Protein AF-A0A397HHG4-F1 (afdb_monomer)

Sequence (485 aa):
MEAVSSHPGSTAASYTVSCASDHEESTFLKRNYHLRWAQLALSVVCFGSALAIIGCEAVPFQHYRSTSGYEEAGLALWPLNFDLRPTIAILSSGCVIAVLNLIYIVAVLVPSPRSHIRRLNILASGTAVAGLIAAAAGVGFAIYLPQSTYPSGFSHNETLHSWTCKWKAMRNVTSSENASLHAPTHFERDCRETQAGFVLLALLIGLEVVGGAVGVFGVWLERSVSRQRSYGVQVEKWKRTTSYSMGKKIECYLDCVSPYSFYAFTYLQQNADALASLGVEIEYEPPLSRKKKHNLTWPRYIPVFLGGINVGSGNKPPWTLPAKAAYSTYDGKRAQKYFGHDFEVPAFFPILSLLPQRALTYIKRQHAHKLIPAFRACFETMWNGQLDISKPENLAKALGRIFSDAEVGEILAAATSPEIKKELTATTARVVNELGAFGCPWFWVTNGEGKSEPFFGSDRFHFMWDFLELPHEDLRLRVEGKAKL

Solvent-accessible surface area (backbone atoms only — not comparable to full-atom values): 26844 Å² total; per-residue (Å²): 134,84,87,85,88,83,82,86,84,81,86,83,76,81,77,73,81,53,55,63,60,51,51,54,48,53,52,50,53,55,52,50,51,53,52,51,52,53,48,50,53,49,33,52,52,50,24,54,51,18,53,49,26,33,53,24,37,49,53,45,51,49,52,48,67,73,47,59,66,39,39,83,78,72,51,66,85,68,66,87,40,59,44,59,65,32,58,53,34,41,33,51,24,17,52,51,34,26,52,40,27,45,54,49,51,51,64,70,67,55,86,67,99,61,95,49,66,68,60,52,25,52,48,44,26,51,37,17,51,52,33,31,52,34,32,51,49,15,51,46,41,55,73,64,51,81,81,74,92,54,69,96,88,68,93,68,78,37,32,71,46,57,48,28,40,48,44,59,61,49,60,78,54,78,52,100,53,101,56,82,61,71,59,64,89,62,29,65,55,36,21,53,29,34,50,48,22,54,53,49,43,58,51,44,39,58,54,24,52,53,40,26,52,53,16,49,50,48,47,48,52,50,52,51,52,51,48,50,47,49,50,49,49,48,50,48,47,42,52,55,58,43,69,75,63,39,59,23,35,44,37,38,37,33,27,78,76,29,70,46,20,48,44,37,50,50,52,52,61,76,39,43,68,61,37,44,75,70,48,29,48,49,62,50,81,77,75,97,82,66,99,64,96,75,81,84,48,67,64,30,70,37,54,30,48,54,72,57,20,19,62,72,53,72,44,74,70,61,65,82,40,67,71,50,37,62,49,45,62,59,51,49,55,50,51,27,61,74,64,74,48,86,65,66,86,48,90,69,64,82,63,70,49,63,51,49,38,16,27,48,43,47,31,49,73,78,38,43,93,52,32,64,62,45,52,51,30,47,32,45,34,34,48,67,60,62,35,66,39,58,39,69,70,46,36,43,61,27,42,49,78,80,35,54,72,67,54,37,52,50,39,58,55,46,26,69,33,71,67,37,48,49,50,38,50,52,50,27,51,44,41,27,77,76,63,65,34,56,58,54,21,30,35,48,36,28,15,62,85,62,53,71,55,74,50,68,52,62,86,42,61,61,62,53,32,58,66,49,71,49,95,76,83,76,88,78,80,84,73,90,80,78,75,90,125

Organism: NCBI:txid1245748

Nearest PDB structures (foldseek):
  1r4w-assembly2_D  TM=9.055E-01  e=3.152E-09  Rattus norvegicus
  3rpp-assembly1_A  TM=8.646E-01  e=3.016E-09  Homo sapiens
  3rpp-assembly2_B  TM=8.613E-01  e=1.420E-08  Homo sapiens
  7rro-assembly1_F3  TM=1.626E-01  e=3.139E+00  Bos taurus
  7rro-assembly1_F2  TM=1.606E-01  e=4.675E+00  Bos taurus

Structure (mmCIF, N/CA/C/O backbone):
data_AF-A0A397HHG4-F1
#
_entry.id   AF-A0A397HHG4-F1
#
loop_
_atom_site.group_PDB
_atom_site.id
_atom_site.type_symbol
_atom_site.label_atom_id
_atom_site.label_alt_id
_atom_site.label_comp_id
_atom_site.label_asym_id
_atom_site.label_entity_id
_atom_site.label_seq_id
_atom_site.pdbx_PDB_ins_code
_atom_site.Cartn_x
_atom_site.Cartn_y
_atom_site.Cartn_z
_atom_site.occupancy
_atom_site.B_iso_or_equiv
_atom_site.auth_seq_id
_atom_site.auth_comp_id
_atom_site.auth_asym_id
_atom_site.auth_atom_id
_atom_site.pdbx_PDB_model_num
ATOM 1 N N . MET A 1 1 ? -63.688 -18.273 -12.652 1.00 35.38 1 MET A N 1
ATOM 2 C CA . MET A 1 1 ? -62.804 -19.418 -12.378 1.00 35.38 1 MET A CA 1
ATOM 3 C C . MET A 1 1 ? -61.425 -19.050 -12.881 1.00 35.38 1 MET A C 1
ATOM 5 O O . MET A 1 1 ? -61.284 -18.798 -14.064 1.00 35.38 1 MET A O 1
ATOM 9 N N . GLU A 1 2 ? -60.526 -18.907 -11.910 1.00 31.80 2 GLU A N 1
ATOM 10 C CA . GLU A 1 2 ? -59.057 -18.945 -11.943 1.00 31.80 2 GLU A CA 1
ATOM 11 C C . GLU A 1 2 ? -58.245 -18.056 -12.905 1.00 31.80 2 GLU A C 1
ATOM 13 O O . GLU A 1 2 ? -58.370 -18.062 -14.124 1.00 31.80 2 GLU A O 1
ATOM 18 N N . ALA A 1 3 ? -57.373 -17.289 -12.247 1.00 31.34 3 ALA A N 1
ATOM 19 C CA . ALA A 1 3 ? -56.325 -16.417 -12.748 1.00 31.34 3 ALA A CA 1
ATOM 20 C C . ALA A 1 3 ? -55.133 -17.195 -13.325 1.00 31.34 3 ALA A C 1
ATOM 22 O O . ALA A 1 3 ? -54.910 -18.320 -12.905 1.00 31.34 3 ALA A O 1
ATOM 23 N N . VAL A 1 4 ? -54.304 -16.536 -14.146 1.00 31.48 4 VAL A N 1
ATOM 24 C CA . VAL A 1 4 ? -52.851 -16.366 -13.913 1.00 31.48 4 VAL A CA 1
ATOM 25 C C . VAL A 1 4 ? -52.351 -15.184 -14.757 1.00 31.48 4 VAL A C 1
ATOM 27 O O . VAL A 1 4 ? -52.667 -15.050 -15.937 1.00 31.48 4 VAL A O 1
ATOM 30 N N . SER A 1 5 ? -51.580 -14.314 -14.107 1.00 31.56 5 SER A N 1
ATOM 31 C CA . SER A 1 5 ? -50.849 -13.176 -14.656 1.00 31.56 5 SER A CA 1
ATOM 32 C C . SER A 1 5 ? -49.460 -13.585 -15.166 1.00 31.56 5 SER A C 1
ATOM 34 O O . SER A 1 5 ? -48.830 -14.487 -14.620 1.00 31.56 5 SER A O 1
ATOM 36 N N . SER A 1 6 ? -48.920 -12.853 -16.144 1.00 30.34 6 SER A N 1
ATOM 37 C CA . SER A 1 6 ? -47.470 -12.795 -16.371 1.00 30.34 6 SER A CA 1
ATOM 38 C C . SER A 1 6 ? -47.057 -11.424 -16.915 1.00 30.34 6 SER A C 1
ATOM 40 O O . SER A 1 6 ? -47.397 -11.056 -18.039 1.00 30.34 6 SER A O 1
ATOM 42 N N . HIS A 1 7 ? -46.334 -10.670 -16.084 1.00 34.12 7 HIS A N 1
ATOM 43 C CA . HIS A 1 7 ? -45.635 -9.430 -16.428 1.00 34.12 7 HIS A CA 1
ATOM 44 C C . HIS A 1 7 ? -44.389 -9.681 -17.303 1.00 34.12 7 HIS A C 1
ATOM 46 O O . HIS A 1 7 ? -43.805 -10.765 -17.234 1.00 34.12 7 HIS A O 1
ATOM 52 N N . PRO A 1 8 ? -43.918 -8.667 -18.058 1.00 40.28 8 PRO A N 1
ATOM 53 C CA . PRO A 1 8 ? -42.650 -8.711 -18.775 1.00 40.28 8 PRO A CA 1
ATOM 54 C C . PRO A 1 8 ? -41.486 -8.372 -17.829 1.00 40.28 8 PRO A C 1
ATOM 56 O O . PRO A 1 8 ? -41.425 -7.287 -17.249 1.00 40.28 8 PRO A O 1
ATOM 59 N N . GLY A 1 9 ? -40.548 -9.305 -17.667 1.00 29.30 9 GLY A N 1
ATOM 60 C CA . GLY A 1 9 ? -39.313 -9.098 -16.913 1.00 29.30 9 GLY A CA 1
ATOM 61 C C . GLY A 1 9 ? -38.290 -8.305 -17.725 1.00 29.30 9 GLY A C 1
ATOM 62 O O . GLY A 1 9 ? -37.694 -8.825 -18.663 1.00 29.30 9 GLY A O 1
ATOM 63 N N . SER A 1 10 ? -38.078 -7.049 -17.336 1.00 32.12 10 SER A N 1
ATOM 64 C CA . SER A 1 10 ? -36.950 -6.217 -17.753 1.00 32.12 10 SER A CA 1
ATOM 65 C C . SER A 1 10 ? -35.658 -6.727 -17.104 1.00 32.12 10 SER A C 1
ATOM 67 O O . SER A 1 10 ? -35.463 -6.599 -15.896 1.00 32.12 10 SER A O 1
ATOM 69 N N . THR A 1 11 ? -34.758 -7.308 -17.897 1.00 37.28 11 THR A N 1
ATOM 70 C CA . THR A 1 11 ? -33.365 -7.564 -17.507 1.00 37.28 11 THR A CA 1
ATOM 71 C C . THR A 1 11 ? -32.550 -6.277 -17.635 1.00 37.28 11 THR A C 1
ATOM 73 O O . THR A 1 11 ? -31.910 -6.026 -18.653 1.00 37.28 11 THR A O 1
ATOM 76 N N . ALA A 1 12 ? -32.549 -5.461 -16.584 1.00 34.97 12 ALA A N 1
ATOM 77 C CA . ALA A 1 12 ? -31.579 -4.386 -16.390 1.00 34.97 12 ALA A CA 1
ATOM 78 C C . ALA A 1 12 ? -30.492 -4.856 -15.409 1.00 34.97 12 ALA A C 1
ATOM 80 O O . ALA A 1 12 ? -30.418 -4.405 -14.269 1.00 34.97 12 ALA A O 1
ATOM 81 N N . ALA A 1 13 ? -29.670 -5.815 -15.839 1.00 37.59 13 ALA A N 1
ATOM 82 C CA . ALA A 1 13 ? -28.522 -6.287 -15.073 1.00 37.59 13 ALA A CA 1
ATOM 83 C C . ALA A 1 13 ? -27.247 -5.544 -15.511 1.00 37.59 13 ALA A C 1
ATOM 85 O O . ALA A 1 13 ? -26.776 -5.712 -16.628 1.00 37.59 13 ALA A O 1
ATOM 86 N N . SER A 1 14 ? -26.700 -4.748 -14.587 1.00 39.34 14 SER A N 1
ATOM 87 C CA . SER A 1 14 ? -25.279 -4.392 -14.438 1.00 39.34 14 SER A CA 1
ATOM 88 C C . SER A 1 14 ? -24.502 -3.955 -15.696 1.00 39.34 14 SER A C 1
ATOM 90 O O . SER A 1 14 ? -23.690 -4.698 -16.241 1.00 39.34 14 SER A O 1
ATOM 92 N N . TYR A 1 15 ? -24.657 -2.689 -16.087 1.00 37.78 15 TYR A N 1
ATOM 93 C CA . TYR A 1 15 ? -23.801 -2.032 -17.092 1.00 37.78 15 TYR A CA 1
ATOM 94 C C . TYR A 1 15 ? -22.640 -1.236 -16.469 1.00 37.78 15 TYR A C 1
ATOM 96 O O . TYR A 1 15 ? -21.828 -0.656 -17.181 1.00 37.78 15 TYR A O 1
ATOM 104 N N . THR A 1 16 ? -22.543 -1.164 -15.139 1.00 42.59 16 THR A N 1
ATOM 105 C CA . THR A 1 16 ? -21.636 -0.222 -14.458 1.00 42.59 16 THR A CA 1
ATOM 106 C C . THR A 1 16 ? -20.271 -0.809 -14.093 1.00 42.59 16 THR A C 1
ATOM 108 O O . THR A 1 16 ? -19.345 -0.043 -13.841 1.00 42.59 16 THR A O 1
ATOM 111 N N . VAL A 1 17 ? -20.096 -2.137 -14.122 1.00 44.62 17 VAL A N 1
ATOM 112 C CA . VAL A 1 17 ? -18.824 -2.792 -13.739 1.00 44.62 17 VAL A CA 1
ATOM 113 C C . VAL A 1 17 ? -17.831 -2.941 -14.913 1.00 44.62 17 VAL A C 1
ATOM 115 O O . VAL A 1 17 ? -16.648 -3.147 -14.668 1.00 44.62 17 VAL A O 1
ATOM 118 N N . SER A 1 18 ? -18.243 -2.742 -16.175 1.00 52.09 18 SER A N 1
ATOM 119 C CA . SER A 1 18 ? -17.344 -2.834 -17.355 1.00 52.09 18 SER A CA 1
ATOM 120 C C . SER A 1 18 ? -16.732 -1.491 -17.782 1.00 52.09 18 SER A C 1
ATOM 122 O O . SER A 1 18 ? -15.603 -1.429 -18.262 1.00 52.09 18 SER A O 1
ATOM 124 N N . CYS A 1 19 ? -17.435 -0.377 -17.559 1.00 44.62 19 CYS A N 1
ATOM 125 C CA . CYS A 1 19 ? -17.054 0.912 -18.146 1.00 44.62 19 CYS A CA 1
ATOM 126 C C . CYS A 1 19 ? -15.694 1.447 -17.664 1.00 44.62 19 CYS A C 1
ATOM 128 O O . CYS A 1 19 ? -15.003 2.121 -18.426 1.00 44.62 19 CYS A O 1
ATOM 130 N N . ALA A 1 20 ? -15.290 1.150 -16.423 1.00 46.19 20 ALA A N 1
ATOM 131 C CA . ALA A 1 20 ? -14.007 1.602 -15.879 1.00 46.19 20 ALA A CA 1
ATOM 132 C C . ALA A 1 20 ? -12.813 0.832 -16.474 1.00 46.19 20 ALA A C 1
ATOM 134 O O . ALA A 1 20 ? -11.831 1.458 -16.873 1.00 46.19 20 ALA A O 1
ATOM 135 N N . SER A 1 21 ? -12.912 -0.499 -16.620 1.00 61.47 21 SER A N 1
ATOM 136 C CA . SER A 1 21 ? -11.869 -1.298 -17.283 1.00 61.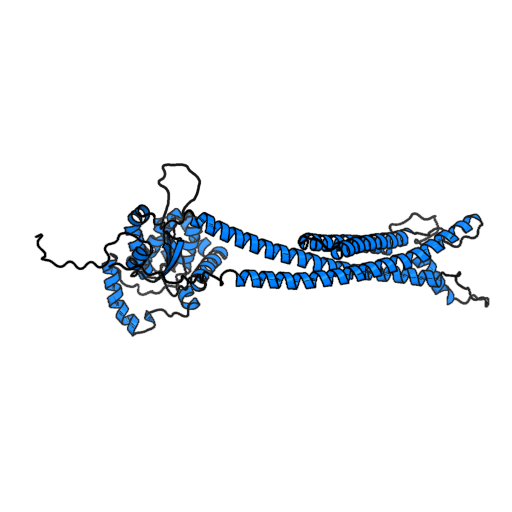47 21 SER A CA 1
ATOM 137 C C . SER A 1 21 ? -11.786 -1.000 -18.778 1.00 61.47 21 SER A C 1
ATOM 139 O O . SER A 1 21 ? -10.688 -0.916 -19.326 1.00 61.47 21 SER A O 1
ATOM 141 N N . ASP A 1 22 ? -12.929 -0.760 -19.426 1.00 62.56 22 ASP A N 1
ATOM 142 C CA . ASP A 1 22 ? -12.988 -0.427 -20.852 1.00 62.56 22 ASP A CA 1
ATOM 143 C C . ASP A 1 22 ? -12.407 0.970 -21.130 1.00 62.56 22 ASP A C 1
ATOM 145 O O . ASP A 1 22 ? -11.724 1.192 -22.136 1.00 62.56 22 ASP A O 1
ATOM 149 N N . HIS A 1 23 ? -12.606 1.921 -20.210 1.00 71.12 23 HIS A N 1
ATOM 150 C CA . HIS A 1 23 ? -12.015 3.254 -20.306 1.00 71.12 23 HIS A CA 1
ATOM 151 C C . HIS A 1 23 ? -10.484 3.222 -20.163 1.00 71.12 23 HIS A C 1
ATOM 153 O O . HIS A 1 23 ? -9.772 3.826 -20.977 1.00 71.12 23 HIS A O 1
ATOM 159 N N . GLU A 1 24 ? -9.961 2.480 -19.186 1.00 68.12 24 GLU A N 1
ATOM 160 C CA . GLU A 1 24 ? -8.517 2.296 -18.999 1.00 68.12 24 GLU A CA 1
ATOM 161 C C . GLU A 1 24 ? -7.874 1.555 -20.185 1.00 68.12 24 GLU A C 1
ATOM 163 O O . GLU A 1 24 ? -6.812 1.959 -20.674 1.00 68.12 24 GLU A O 1
ATOM 168 N N . GLU A 1 25 ? -8.548 0.534 -20.722 1.00 73.06 25 GLU A N 1
ATOM 169 C CA . GLU A 1 25 ? -8.090 -0.222 -21.890 1.00 73.06 25 GLU A CA 1
ATOM 170 C C . GLU A 1 25 ? -8.087 0.632 -23.167 1.00 73.06 25 GLU A C 1
ATOM 172 O O . GLU A 1 25 ? -7.099 0.647 -23.908 1.00 73.06 25 GLU A O 1
ATOM 177 N N . SER A 1 26 ? -9.131 1.434 -23.393 1.00 79.94 26 SER A N 1
ATOM 178 C CA . SER A 1 26 ? -9.183 2.356 -24.536 1.00 79.94 26 SER A CA 1
ATOM 179 C C . SER A 1 26 ? -8.076 3.419 -24.480 1.00 79.94 26 SER A C 1
ATOM 181 O O . SER A 1 26 ? -7.470 3.759 -25.501 1.00 79.94 26 SER A O 1
ATOM 183 N N . THR A 1 27 ? -7.750 3.905 -23.280 1.00 82.44 27 THR A N 1
ATOM 184 C CA . THR A 1 27 ? -6.672 4.875 -23.055 1.00 82.44 27 THR A CA 1
ATOM 185 C C . THR A 1 27 ? -5.304 4.247 -23.316 1.00 82.44 27 THR A C 1
ATOM 187 O O . THR A 1 27 ? -4.447 4.865 -23.955 1.00 82.44 27 THR A O 1
ATOM 190 N N . PHE A 1 28 ? -5.099 2.999 -22.888 1.00 82.69 28 PHE A N 1
ATOM 191 C CA . PHE A 1 28 ? -3.889 2.236 -23.190 1.00 82.69 28 PHE A CA 1
ATOM 192 C C . PHE A 1 28 ? -3.699 2.036 -24.700 1.00 82.69 28 PHE A C 1
ATOM 194 O O . PHE A 1 28 ? -2.612 2.300 -25.217 1.00 82.69 28 PHE A O 1
ATOM 201 N N . LEU A 1 29 ? -4.749 1.640 -25.426 1.00 83.12 29 LEU A N 1
ATOM 202 C CA . LEU A 1 29 ? -4.678 1.418 -26.873 1.00 83.12 29 LEU A CA 1
ATOM 203 C C . LEU A 1 29 ? -4.342 2.703 -27.641 1.00 83.12 29 LEU A C 1
ATOM 205 O O . LEU A 1 29 ? -3.484 2.671 -28.525 1.00 83.12 29 LEU A O 1
ATOM 209 N N . LYS A 1 30 ? -4.936 3.843 -27.261 1.00 85.69 30 LYS A N 1
ATOM 210 C CA . LYS A 1 30 ? -4.602 5.158 -27.839 1.00 85.69 30 LYS A CA 1
ATOM 211 C C . LYS A 1 30 ? -3.140 5.533 -27.592 1.00 85.69 30 LYS A C 1
ATOM 213 O O . LYS A 1 30 ? -2.432 5.918 -28.519 1.00 85.69 30 LYS A O 1
ATOM 218 N N . ARG A 1 31 ? -2.649 5.374 -26.360 1.00 86.06 31 ARG A N 1
ATOM 219 C CA . ARG A 1 31 ? -1.245 5.669 -26.017 1.00 86.06 31 ARG A CA 1
ATOM 220 C C . ARG A 1 31 ? -0.277 4.767 -26.781 1.00 86.06 31 ARG A C 1
ATOM 222 O O . ARG A 1 31 ? 0.708 5.252 -27.329 1.00 86.06 31 ARG A O 1
ATOM 229 N N . ASN A 1 32 ? -0.577 3.474 -26.870 1.00 85.69 32 ASN A N 1
ATOM 230 C CA . ASN A 1 32 ? 0.253 2.519 -27.595 1.00 85.69 32 ASN A CA 1
ATOM 231 C C . ASN A 1 32 ? 0.244 2.762 -29.114 1.00 85.69 32 ASN A C 1
ATOM 233 O O . ASN A 1 32 ? 1.263 2.567 -29.772 1.00 85.69 32 ASN A O 1
ATOM 237 N N . TYR A 1 33 ? -0.876 3.230 -29.669 1.00 87.94 33 TYR A N 1
ATOM 238 C CA . TYR A 1 33 ? -0.949 3.666 -31.062 1.00 87.94 33 TYR A CA 1
ATOM 239 C C . TYR A 1 33 ? 0.052 4.794 -31.350 1.00 87.94 33 TYR A C 1
ATOM 241 O O . TYR A 1 33 ? 0.844 4.680 -32.284 1.00 87.94 33 TYR A O 1
ATOM 249 N N . HIS A 1 34 ? 0.090 5.836 -30.514 1.00 89.19 34 HIS A N 1
ATOM 250 C CA . HIS A 1 34 ? 1.050 6.934 -30.675 1.00 89.19 34 HIS A CA 1
ATOM 251 C C . HIS A 1 34 ? 2.505 6.483 -30.501 1.00 89.19 34 HIS A C 1
ATOM 253 O O . HIS A 1 34 ? 3.357 6.873 -31.296 1.00 89.19 34 HIS A O 1
ATOM 259 N N . LEU A 1 35 ? 2.789 5.622 -29.517 1.00 89.19 35 LEU A N 1
ATOM 260 C CA . LEU A 1 35 ? 4.136 5.078 -29.305 1.00 89.19 35 LEU A CA 1
ATOM 261 C C . LEU A 1 35 ? 4.625 4.267 -30.508 1.00 89.19 35 LEU A C 1
ATOM 263 O O . LEU A 1 35 ? 5.774 4.407 -30.915 1.00 89.19 35 LEU A O 1
ATOM 267 N N . ARG A 1 36 ? 3.745 3.471 -31.125 1.00 89.31 36 ARG A N 1
ATOM 268 C CA . ARG A 1 36 ? 4.073 2.708 -32.335 1.00 89.31 36 ARG A CA 1
ATOM 269 C C . ARG A 1 36 ? 4.432 3.623 -33.505 1.00 89.31 36 ARG A C 1
ATOM 271 O O . ARG A 1 36 ? 5.410 3.355 -34.195 1.00 89.31 36 ARG A O 1
ATOM 278 N N . TRP A 1 37 ? 3.663 4.687 -33.729 1.00 91.12 37 TRP A N 1
ATOM 279 C CA . TRP A 1 37 ? 3.957 5.649 -34.795 1.00 91.12 37 TRP A CA 1
ATOM 280 C C . TRP A 1 37 ? 5.243 6.430 -34.540 1.00 91.12 37 TRP A C 1
ATOM 282 O O . TRP A 1 37 ? 6.024 6.618 -35.468 1.00 91.12 37 TRP A O 1
ATOM 292 N N . ALA A 1 38 ? 5.497 6.823 -33.290 1.00 92.44 38 ALA A N 1
ATOM 293 C CA . ALA A 1 38 ? 6.745 7.474 -32.908 1.00 92.44 38 ALA A CA 1
ATOM 294 C C . ALA A 1 38 ? 7.957 6.562 -33.161 1.00 92.44 38 ALA A C 1
ATOM 296 O O . ALA A 1 38 ? 8.934 6.991 -33.769 1.00 92.44 38 ALA A O 1
ATOM 297 N N . GLN A 1 39 ? 7.868 5.289 -32.765 1.00 91.56 39 GLN A N 1
ATOM 298 C CA . GLN A 1 39 ? 8.943 4.320 -32.974 1.00 91.56 39 GLN A CA 1
ATOM 299 C C . GLN A 1 39 ? 9.160 4.009 -34.460 1.00 91.56 39 GLN A C 1
ATOM 301 O O . GLN A 1 39 ? 10.299 3.922 -34.906 1.00 91.56 39 GLN A O 1
ATOM 306 N N . LEU A 1 40 ? 8.084 3.879 -35.243 1.00 93.94 40 LEU A N 1
ATOM 307 C CA . LEU A 1 40 ? 8.179 3.680 -36.689 1.00 93.94 40 LEU A CA 1
ATOM 308 C C . LEU A 1 40 ? 8.869 4.867 -37.369 1.00 93.94 40 LEU A C 1
ATOM 310 O O . LEU A 1 40 ? 9.779 4.660 -38.167 1.00 93.94 40 LEU A O 1
ATOM 314 N N . ALA A 1 41 ? 8.461 6.095 -37.040 1.00 95.31 41 ALA A N 1
ATOM 315 C CA . ALA A 1 41 ? 9.071 7.301 -37.590 1.00 95.31 41 ALA A CA 1
ATOM 316 C C . ALA A 1 41 ? 10.569 7.358 -37.264 1.00 95.31 41 ALA A C 1
ATOM 318 O O . ALA A 1 41 ? 11.388 7.597 -38.148 1.00 95.31 41 ALA A O 1
ATOM 319 N N . LEU A 1 42 ? 10.929 7.062 -36.014 1.00 94.81 42 LEU A N 1
ATOM 320 C CA . LEU A 1 42 ? 12.318 7.033 -35.585 1.00 94.81 42 LEU A CA 1
ATOM 321 C C . LEU A 1 42 ? 13.133 5.961 -36.319 1.00 94.81 42 LEU A C 1
ATOM 323 O O . LEU A 1 42 ? 14.213 6.262 -36.812 1.00 94.81 42 LEU A O 1
ATOM 327 N N . SER A 1 43 ? 12.607 4.743 -36.467 1.00 95.00 43 SER A N 1
ATOM 328 C CA . SER A 1 43 ? 13.300 3.677 -37.198 1.00 95.00 43 SER A CA 1
ATOM 329 C C . SER A 1 43 ? 13.469 3.977 -38.685 1.00 95.00 43 SER A C 1
ATOM 331 O O . SER A 1 43 ? 14.493 3.615 -39.257 1.00 95.00 43 SER A O 1
ATOM 333 N N . VAL A 1 44 ? 12.518 4.671 -39.319 1.00 96.75 44 VAL A N 1
ATOM 334 C CA . VAL A 1 44 ? 12.667 5.142 -40.708 1.00 96.75 44 VAL A CA 1
ATOM 335 C C . VAL A 1 44 ? 13.794 6.172 -40.816 1.00 96.75 44 VAL A C 1
ATOM 337 O O . VAL A 1 44 ? 14.610 6.088 -41.734 1.00 96.75 44 VAL A O 1
ATOM 340 N N . VAL A 1 45 ? 13.887 7.102 -39.860 1.00 96.75 45 VAL A N 1
ATOM 341 C CA . VAL A 1 45 ? 14.983 8.082 -39.807 1.00 96.75 45 VAL A CA 1
ATOM 342 C C . VAL A 1 45 ? 16.326 7.389 -39.563 1.00 96.75 45 VAL A C 1
ATOM 344 O O . VAL A 1 45 ? 17.281 7.660 -40.289 1.00 96.75 45 VAL A O 1
ATOM 347 N N . CYS A 1 46 ? 16.412 6.459 -38.606 1.00 95.88 46 CYS A N 1
ATOM 348 C CA . CYS A 1 46 ? 17.636 5.696 -38.347 1.00 95.88 46 CYS A CA 1
ATOM 349 C C . CYS A 1 46 ? 18.065 4.869 -39.566 1.00 95.88 46 CYS A C 1
ATOM 351 O O . CYS A 1 46 ? 19.245 4.852 -39.906 1.00 95.88 46 CYS A O 1
ATOM 353 N N . PHE A 1 47 ? 17.118 4.232 -40.262 1.00 97.56 47 PHE A N 1
ATOM 354 C CA . PHE A 1 47 ? 17.387 3.484 -41.490 1.00 97.56 47 PHE A CA 1
ATOM 355 C C . PHE A 1 47 ? 17.950 4.380 -42.600 1.00 97.56 47 PHE A C 1
ATOM 357 O O . PHE A 1 47 ? 18.973 4.048 -43.197 1.00 97.56 47 PHE A O 1
ATOM 364 N N . GLY A 1 48 ? 17.327 5.538 -42.846 1.00 97.38 48 GLY A N 1
ATOM 365 C CA . GLY A 1 48 ? 17.804 6.501 -43.842 1.00 97.38 48 GLY A CA 1
ATOM 366 C C . GLY A 1 48 ? 19.203 7.034 -43.522 1.00 97.38 48 GLY A C 1
ATOM 367 O O . GLY A 1 48 ? 20.074 7.043 -44.391 1.00 97.38 48 GLY A O 1
ATOM 368 N N . SER A 1 49 ? 19.448 7.399 -42.262 1.00 96.00 49 SER A N 1
ATOM 369 C CA . SER A 1 49 ? 20.767 7.840 -41.793 1.00 96.00 49 SER A CA 1
ATOM 370 C C . SER A 1 49 ? 21.823 6.739 -41.916 1.00 96.00 49 SER A C 1
ATOM 372 O O . SER A 1 49 ? 22.947 7.015 -42.322 1.00 96.00 49 SER A O 1
ATOM 374 N N . ALA A 1 50 ? 21.472 5.482 -41.633 1.00 97.12 50 ALA A N 1
ATOM 375 C CA . ALA A 1 50 ? 22.380 4.350 -41.788 1.00 97.12 50 ALA A CA 1
ATOM 376 C C . ALA A 1 50 ? 22.759 4.100 -43.259 1.00 97.12 50 ALA A C 1
ATOM 378 O O . ALA A 1 50 ? 23.931 3.878 -43.554 1.00 97.12 50 ALA A O 1
ATOM 379 N N . LEU A 1 51 ? 21.808 4.210 -44.195 1.00 97.75 51 LEU A N 1
ATOM 380 C CA . LEU A 1 51 ? 22.103 4.147 -45.632 1.00 97.75 51 LEU A CA 1
ATOM 381 C C . LEU A 1 51 ? 23.005 5.299 -46.091 1.00 97.75 51 LEU A C 1
ATOM 383 O O . LEU A 1 51 ? 23.899 5.082 -46.908 1.00 97.75 51 LEU A O 1
ATOM 387 N N . ALA A 1 52 ? 22.803 6.504 -45.549 1.00 97.19 52 ALA A N 1
ATOM 388 C CA . ALA A 1 52 ? 23.667 7.645 -45.833 1.00 97.19 52 ALA A CA 1
ATOM 389 C C . ALA A 1 52 ? 25.105 7.400 -45.345 1.00 97.19 52 ALA A C 1
ATOM 391 O O . ALA A 1 52 ? 26.040 7.623 -46.104 1.00 97.19 52 ALA A O 1
ATOM 392 N N . ILE A 1 53 ? 25.287 6.852 -44.137 1.00 96.38 53 ILE A N 1
ATOM 393 C CA . ILE A 1 53 ? 26.611 6.469 -43.612 1.00 96.38 53 ILE A CA 1
ATOM 394 C C . ILE A 1 53 ? 27.281 5.432 -44.512 1.00 96.38 53 ILE A C 1
ATOM 396 O O . ILE A 1 53 ? 28.450 5.589 -44.860 1.00 96.38 53 ILE A O 1
ATOM 400 N N . ILE A 1 54 ? 26.541 4.397 -44.927 1.00 97.38 54 ILE A N 1
ATOM 401 C CA . ILE A 1 54 ? 27.057 3.382 -45.852 1.00 97.38 54 ILE A CA 1
ATOM 402 C C . ILE A 1 54 ? 27.525 4.045 -47.149 1.00 97.38 54 ILE A C 1
ATOM 404 O O . ILE A 1 54 ? 28.620 3.745 -47.609 1.00 97.38 54 ILE A O 1
ATOM 408 N N . GLY A 1 55 ? 26.747 4.969 -47.721 1.00 95.94 55 GLY A N 1
ATOM 409 C CA . GLY A 1 55 ? 27.141 5.709 -48.924 1.00 95.94 55 GLY A CA 1
ATOM 410 C C . GLY A 1 55 ? 28.398 6.563 -48.725 1.00 95.94 55 GLY A C 1
ATOM 411 O O . GLY A 1 55 ? 29.305 6.520 -49.559 1.00 95.94 55 GLY A O 1
ATOM 412 N N . CYS A 1 56 ? 28.468 7.286 -47.606 1.00 95.25 56 CYS A N 1
ATOM 413 C CA . CYS A 1 56 ? 29.582 8.164 -47.255 1.00 95.25 56 CYS A CA 1
ATOM 414 C C . CYS A 1 56 ? 30.905 7.413 -47.031 1.00 95.25 56 CYS A C 1
ATOM 416 O O . CYS A 1 56 ? 31.960 7.950 -47.350 1.00 95.25 56 CYS A O 1
ATOM 418 N N . GLU A 1 57 ? 30.872 6.176 -46.529 1.00 94.31 57 GLU A N 1
ATOM 419 C CA . GLU A 1 57 ? 32.084 5.371 -46.304 1.00 94.31 57 GLU A CA 1
ATOM 420 C C . GLU A 1 57 ? 32.405 4.419 -47.467 1.00 94.31 57 GLU A C 1
ATOM 422 O O . GLU A 1 57 ? 33.574 4.181 -47.773 1.00 94.31 57 GLU A O 1
ATOM 427 N N . ALA A 1 58 ? 31.394 3.879 -48.158 1.00 95.38 58 ALA A N 1
ATOM 428 C CA . ALA A 1 58 ? 31.603 2.910 -49.235 1.00 95.38 58 ALA A CA 1
ATOM 429 C C . ALA A 1 58 ? 32.270 3.531 -50.468 1.00 95.38 58 ALA A C 1
ATOM 431 O O . ALA A 1 58 ? 33.096 2.875 -51.102 1.00 95.38 58 ALA A O 1
ATOM 432 N N . VAL A 1 59 ? 31.942 4.785 -50.803 1.00 93.69 59 VAL A N 1
ATOM 433 C CA . VAL A 1 59 ? 32.519 5.474 -51.970 1.00 93.69 59 VAL A CA 1
ATOM 434 C C . VAL A 1 59 ? 34.028 5.724 -51.785 1.00 93.69 59 VAL A C 1
ATOM 436 O O . VAL A 1 59 ? 34.797 5.264 -52.635 1.00 93.69 59 VAL A O 1
ATOM 439 N N . PRO A 1 60 ? 34.495 6.330 -50.674 1.00 93.19 60 PRO A N 1
ATOM 440 C CA . PRO A 1 60 ? 35.925 6.457 -50.382 1.00 93.19 60 PRO A CA 1
ATOM 441 C C . PRO A 1 60 ? 36.641 5.106 -50.256 1.00 93.19 60 PRO A C 1
ATOM 443 O O . PRO A 1 60 ? 37.761 4.941 -50.742 1.00 93.19 60 PRO A O 1
ATOM 446 N N . PHE A 1 61 ? 35.995 4.106 -49.646 1.00 94.44 61 PHE A N 1
ATOM 447 C CA . PHE A 1 61 ? 36.568 2.764 -49.510 1.00 94.44 61 PHE A CA 1
ATOM 448 C C . PHE A 1 61 ? 36.772 2.076 -50.869 1.00 94.44 61 PHE A C 1
ATOM 450 O O . PHE A 1 61 ? 37.794 1.425 -51.104 1.00 94.44 61 PHE A O 1
ATOM 457 N N . GLN A 1 62 ? 35.827 2.246 -51.796 1.00 94.38 62 GLN A N 1
ATOM 458 C CA . GLN A 1 62 ? 35.958 1.753 -53.164 1.00 94.38 62 GLN A CA 1
ATOM 459 C C . GLN A 1 62 ? 37.062 2.495 -53.925 1.00 94.38 62 GLN A C 1
ATOM 461 O O . GLN A 1 62 ? 37.830 1.852 -54.645 1.00 94.38 62 GLN A O 1
ATOM 466 N N . HIS A 1 63 ? 37.180 3.813 -53.739 1.00 92.81 63 HIS A N 1
ATOM 467 C CA . HIS A 1 63 ? 38.253 4.601 -54.342 1.00 92.81 63 HIS A CA 1
ATOM 468 C C . HIS A 1 63 ? 39.632 4.107 -53.883 1.00 92.81 63 HIS A C 1
ATOM 470 O O . HIS A 1 63 ? 40.482 3.823 -54.733 1.00 92.81 63 HIS A O 1
ATOM 476 N N . TYR A 1 64 ? 39.820 3.874 -52.579 1.00 91.81 64 TYR A N 1
ATOM 477 C CA . TYR A 1 64 ? 41.022 3.224 -52.045 1.00 91.81 64 TYR A CA 1
ATOM 478 C C . TYR A 1 64 ? 41.285 1.879 -52.730 1.00 91.81 64 TYR A C 1
ATOM 480 O O . TYR A 1 64 ? 42.353 1.676 -53.302 1.00 91.81 64 TYR A O 1
ATOM 488 N N . ARG A 1 65 ? 40.290 0.985 -52.767 1.00 92.94 65 ARG A N 1
ATOM 489 C CA . ARG A 1 65 ? 40.448 -0.360 -53.342 1.00 92.94 65 ARG A CA 1
ATOM 490 C C . ARG A 1 65 ? 40.814 -0.346 -54.829 1.00 92.94 65 ARG A C 1
ATOM 492 O O . ARG A 1 65 ? 41.530 -1.229 -55.287 1.00 92.94 65 ARG A O 1
ATOM 499 N N . SER A 1 66 ? 40.315 0.631 -55.586 1.00 91.75 66 SER A N 1
ATOM 500 C CA . SER A 1 66 ? 40.648 0.788 -57.009 1.00 91.75 66 SER A CA 1
ATOM 501 C C . SER A 1 66 ? 42.033 1.385 -57.262 1.00 91.75 66 SER A C 1
ATOM 503 O O . SER A 1 66 ? 42.567 1.218 -58.354 1.00 91.75 66 SER A O 1
ATOM 505 N N . THR A 1 67 ? 42.610 2.086 -56.282 1.00 90.25 67 THR A N 1
ATOM 506 C CA . THR A 1 67 ? 43.865 2.836 -56.449 1.00 90.25 67 THR A CA 1
ATOM 507 C C . THR A 1 67 ? 45.038 2.248 -55.670 1.00 90.25 67 THR A C 1
ATOM 509 O O . THR A 1 67 ? 46.184 2.551 -55.985 1.00 90.25 67 THR A O 1
ATOM 512 N N . SER A 1 68 ? 44.792 1.372 -54.694 1.00 88.12 68 SER A N 1
ATOM 513 C CA . SER A 1 68 ? 45.844 0.730 -53.901 1.00 88.12 68 SER A CA 1
ATOM 514 C C . SER A 1 68 ? 46.734 -0.206 -54.728 1.00 88.12 68 SER A C 1
ATOM 516 O O . SER A 1 68 ? 47.910 -0.344 -54.426 1.00 88.12 68 SER A O 1
ATOM 518 N N . GLY A 1 69 ? 46.213 -0.808 -55.804 1.00 86.00 69 GLY A N 1
ATOM 519 C CA . GLY A 1 69 ? 46.979 -1.724 -56.664 1.00 86.00 69 GLY A CA 1
ATOM 520 C C . GLY A 1 69 ? 48.085 -1.059 -57.495 1.00 86.00 69 GLY A C 1
ATOM 521 O O . GLY A 1 69 ? 48.997 -1.740 -57.949 1.00 86.00 69 GLY A O 1
ATOM 522 N N . TYR A 1 70 ? 48.054 0.268 -57.671 1.00 85.50 70 TYR A N 1
ATOM 523 C CA . TYR A 1 70 ? 49.107 0.989 -58.400 1.00 85.50 70 TYR A CA 1
ATOM 524 C C . TYR A 1 70 ? 50.441 1.049 -57.638 1.00 85.50 70 TYR A C 1
ATOM 526 O O . TYR A 1 70 ? 51.467 1.389 -58.230 1.00 85.50 70 TYR A O 1
ATOM 534 N N . GLU A 1 71 ? 50.454 0.666 -56.357 1.00 83.94 71 GLU A N 1
ATOM 535 C CA . GLU A 1 71 ? 51.678 0.492 -55.571 1.00 83.94 71 GLU A CA 1
ATOM 536 C C . GLU A 1 71 ? 52.624 -0.539 -56.211 1.00 83.94 71 GLU A C 1
ATOM 538 O O . GLU A 1 71 ? 53.830 -0.303 -56.271 1.00 83.94 71 GLU A O 1
ATOM 543 N N . GLU A 1 72 ? 52.089 -1.616 -56.799 1.00 81.50 72 GLU A N 1
ATOM 544 C CA . GLU A 1 72 ? 52.882 -2.643 -57.498 1.00 81.50 72 GLU A CA 1
ATOM 545 C C . GLU A 1 72 ? 53.602 -2.091 -58.741 1.00 81.50 72 GLU A C 1
ATOM 547 O O . GLU A 1 72 ? 54.648 -2.600 -59.141 1.00 81.50 72 GLU A O 1
ATOM 552 N N . ALA A 1 73 ? 53.076 -1.012 -59.328 1.00 84.38 73 ALA A N 1
ATOM 553 C CA . ALA A 1 73 ? 53.673 -0.296 -60.453 1.00 84.38 73 ALA A CA 1
ATOM 554 C C . ALA A 1 73 ? 54.607 0.855 -60.015 1.00 84.38 73 ALA A C 1
ATOM 556 O O . ALA A 1 73 ? 55.047 1.641 -60.855 1.00 84.38 73 ALA A O 1
ATOM 557 N N . GLY A 1 74 ? 54.901 0.983 -58.714 1.00 81.75 74 GLY A N 1
ATOM 558 C CA . GLY A 1 74 ? 55.752 2.038 -58.152 1.00 81.75 74 GLY A CA 1
ATOM 559 C C . GLY A 1 74 ? 55.056 3.390 -57.948 1.00 81.75 74 GLY A C 1
ATOM 560 O O . GLY A 1 74 ? 55.725 4.379 -57.651 1.00 81.75 74 GLY A O 1
ATOM 561 N N . LEU A 1 75 ? 53.727 3.456 -58.088 1.00 82.69 75 LEU A N 1
ATOM 562 C CA . LEU A 1 75 ? 52.919 4.670 -57.924 1.00 82.69 75 LEU A CA 1
ATOM 563 C C . LEU A 1 75 ? 52.103 4.599 -56.622 1.00 82.69 75 LEU A C 1
ATOM 565 O O . LEU A 1 75 ? 50.880 4.455 -56.634 1.00 82.69 75 LEU A O 1
ATOM 569 N N . ALA A 1 76 ? 52.789 4.686 -55.481 1.00 82.50 76 ALA A N 1
ATOM 570 C CA . ALA A 1 76 ? 52.155 4.634 -54.164 1.00 82.50 76 ALA A CA 1
ATOM 571 C C . ALA A 1 76 ? 51.360 5.922 -53.863 1.00 82.50 76 ALA A C 1
ATOM 573 O O . ALA A 1 76 ? 51.930 6.970 -53.557 1.00 82.50 76 ALA A O 1
ATOM 574 N N . LEU A 1 77 ? 50.028 5.841 -53.944 1.00 86.56 77 LEU A N 1
ATOM 575 C CA . LEU A 1 77 ? 49.108 6.940 -53.606 1.00 86.56 77 LEU A CA 1
ATOM 576 C C . LEU A 1 77 ? 48.764 7.000 -52.102 1.00 86.56 77 LEU A C 1
ATOM 578 O O . LEU A 1 77 ? 48.402 8.055 -51.570 1.00 86.56 77 LEU A O 1
ATOM 582 N N . TRP A 1 78 ? 48.867 5.861 -51.416 1.00 88.62 78 TRP A N 1
ATOM 583 C CA . TRP A 1 78 ? 48.512 5.679 -50.008 1.00 88.62 78 TRP A CA 1
ATOM 584 C C . TRP A 1 78 ? 49.777 5.421 -49.178 1.00 88.62 78 TRP A C 1
ATOM 586 O O . TRP A 1 78 ? 50.716 4.810 -49.686 1.00 88.62 78 TRP A O 1
ATOM 596 N N . PRO A 1 79 ? 49.849 5.898 -47.924 1.00 87.50 79 PRO A N 1
ATOM 597 C CA . PRO A 1 79 ? 51.068 5.805 -47.132 1.00 87.50 79 PRO A CA 1
ATOM 598 C C . PRO A 1 79 ? 51.236 4.412 -46.493 1.00 87.50 79 PRO A C 1
ATOM 600 O O . PRO A 1 79 ? 50.274 3.672 -46.316 1.00 87.50 79 PRO A O 1
ATOM 603 N N . LEU A 1 80 ? 52.457 4.055 -46.083 1.00 83.75 80 LEU A N 1
ATOM 604 C CA . LEU A 1 80 ? 52.759 2.735 -45.491 1.00 83.75 80 LEU A CA 1
ATOM 605 C C . LEU A 1 80 ? 52.167 2.530 -44.081 1.00 83.75 80 LEU A C 1
ATOM 607 O O . LEU A 1 80 ? 52.042 1.402 -43.612 1.00 83.75 80 LEU A O 1
ATOM 611 N N . ASN A 1 81 ? 51.812 3.613 -43.388 1.00 85.62 81 ASN A N 1
ATOM 612 C CA . ASN A 1 81 ? 51.165 3.627 -42.071 1.00 85.62 81 ASN A CA 1
ATOM 613 C C . ASN A 1 81 ? 49.630 3.768 -42.171 1.00 85.62 81 ASN A C 1
ATOM 615 O O . ASN A 1 81 ? 49.005 4.361 -41.288 1.00 85.62 81 ASN A O 1
ATOM 619 N N . PHE A 1 82 ? 49.029 3.279 -43.261 1.00 88.44 82 PHE A N 1
ATOM 620 C CA . PHE A 1 82 ? 47.602 3.432 -43.540 1.00 88.44 82 PHE A CA 1
ATOM 621 C C . PHE A 1 82 ? 46.727 2.401 -42.806 1.00 88.44 82 PHE A C 1
ATOM 623 O O . PHE A 1 82 ? 46.974 1.198 -42.885 1.00 88.44 82 PHE A O 1
ATOM 630 N N . ASP A 1 83 ? 45.675 2.863 -42.124 1.00 87.81 83 ASP A N 1
ATOM 631 C CA . ASP A 1 83 ? 44.743 2.034 -41.351 1.00 87.81 83 ASP A CA 1
ATOM 632 C C . ASP A 1 83 ? 43.286 2.207 -41.823 1.00 87.81 83 ASP A C 1
ATOM 634 O O . ASP A 1 83 ? 42.698 3.291 -41.768 1.00 87.81 83 ASP A O 1
ATOM 638 N N . LEU A 1 84 ? 42.683 1.098 -42.261 1.00 89.19 84 LEU A N 1
ATOM 639 C CA . LEU A 1 84 ? 41.296 1.015 -42.738 1.00 89.19 84 LEU A CA 1
ATOM 640 C C . LEU A 1 84 ? 40.299 0.580 -41.662 1.00 89.19 84 LEU A C 1
ATOM 642 O O . LEU A 1 84 ? 39.090 0.612 -41.909 1.00 89.19 84 LEU A O 1
ATOM 646 N N . ARG A 1 85 ? 40.764 0.146 -40.484 1.00 88.88 85 ARG A N 1
ATOM 647 C CA . ARG A 1 85 ? 39.887 -0.370 -39.421 1.00 88.88 85 ARG A CA 1
ATOM 648 C C . ARG A 1 85 ? 38.785 0.624 -39.029 1.00 88.88 85 ARG A C 1
ATOM 650 O O . ARG A 1 85 ? 37.656 0.161 -38.879 1.00 88.88 85 ARG A O 1
ATOM 657 N N . PRO A 1 86 ? 39.033 1.948 -38.929 1.00 89.94 86 PRO A N 1
ATOM 658 C CA . PRO A 1 86 ? 37.978 2.932 -38.671 1.00 89.94 86 PRO A CA 1
ATOM 659 C C . PRO A 1 86 ? 36.872 2.936 -39.727 1.00 89.94 86 PRO A C 1
ATOM 661 O O . PRO A 1 86 ? 35.699 2.844 -39.382 1.00 89.94 86 PRO A O 1
ATOM 664 N N . THR A 1 87 ? 37.235 2.975 -41.011 1.00 91.50 87 THR A N 1
ATOM 665 C CA . THR A 1 87 ? 36.274 2.961 -42.125 1.00 91.50 87 THR A CA 1
ATOM 666 C C . THR A 1 87 ? 35.472 1.662 -42.143 1.00 91.50 87 THR A C 1
ATOM 668 O O . THR A 1 87 ? 34.251 1.690 -42.278 1.00 91.50 87 THR A O 1
ATOM 671 N N . ILE A 1 88 ? 36.126 0.515 -41.930 1.00 92.00 88 ILE A N 1
ATOM 672 C CA . ILE A 1 88 ? 35.446 -0.787 -41.850 1.00 92.00 88 ILE A CA 1
ATOM 673 C C . ILE A 1 88 ? 34.498 -0.833 -40.641 1.00 92.00 88 ILE A C 1
ATOM 675 O O . ILE A 1 88 ? 33.380 -1.336 -40.757 1.00 92.00 88 ILE A O 1
ATOM 679 N N . ALA A 1 89 ? 34.907 -0.288 -39.494 1.00 92.38 89 ALA A N 1
ATOM 680 C CA . ALA A 1 89 ? 34.070 -0.206 -38.302 1.00 92.38 89 ALA A CA 1
ATOM 681 C C . ALA A 1 89 ? 32.825 0.662 -38.546 1.00 92.38 89 ALA A C 1
ATOM 683 O O . ALA A 1 89 ? 31.717 0.180 -38.337 1.00 92.38 89 ALA A O 1
ATOM 684 N N . ILE A 1 90 ? 32.971 1.885 -39.069 1.00 93.44 90 ILE A N 1
ATOM 685 C CA . ILE A 1 90 ? 31.833 2.774 -39.373 1.00 93.44 90 ILE A CA 1
ATOM 686 C C . ILE A 1 90 ? 30.898 2.132 -40.412 1.00 93.44 90 ILE A C 1
ATOM 688 O O . ILE A 1 90 ? 29.682 2.102 -40.209 1.00 93.44 90 ILE A O 1
ATOM 692 N N . LEU A 1 91 ? 31.452 1.557 -41.486 1.00 94.81 91 LEU A N 1
ATOM 693 C CA . LEU A 1 91 ? 30.683 0.884 -42.536 1.00 94.81 91 LEU A CA 1
ATOM 694 C C . LEU A 1 91 ? 29.909 -0.326 -41.988 1.00 94.81 91 LEU A C 1
ATOM 696 O O . LEU A 1 91 ? 28.716 -0.474 -42.254 1.00 94.81 91 LEU A O 1
ATOM 700 N N . SER A 1 92 ? 30.566 -1.181 -41.197 1.00 94.88 92 SER A N 1
ATOM 701 C CA . SER A 1 92 ? 29.926 -2.349 -40.579 1.00 94.88 92 SER A CA 1
ATOM 702 C C . SER A 1 92 ? 28.825 -1.950 -39.595 1.00 94.88 92 SER A C 1
ATOM 704 O O . SER A 1 92 ? 27.733 -2.519 -39.648 1.00 94.88 92 SER A O 1
ATOM 706 N N . SER A 1 93 ? 29.053 -0.926 -38.768 1.00 94.75 93 SER A N 1
ATOM 707 C CA . SER A 1 93 ? 28.041 -0.369 -37.870 1.00 94.75 93 SER A CA 1
ATOM 708 C C . SER A 1 93 ? 26.837 0.174 -38.640 1.00 94.75 93 SER A C 1
ATOM 710 O O . SER A 1 93 ? 25.701 -0.133 -38.279 1.00 94.75 93 SER A O 1
ATOM 712 N N . GLY A 1 94 ? 27.063 0.903 -39.738 1.00 96.12 94 GLY A N 1
ATOM 713 C CA . GLY A 1 94 ? 26.002 1.374 -40.632 1.00 96.12 94 GLY A CA 1
ATOM 714 C C . GLY A 1 94 ? 25.163 0.226 -41.203 1.00 96.12 94 GLY A C 1
ATOM 715 O O . GLY A 1 94 ? 23.936 0.257 -41.117 1.00 96.12 94 GLY A O 1
ATOM 716 N N . CYS A 1 95 ? 25.804 -0.836 -41.701 1.00 97.19 95 CYS A N 1
ATOM 717 C CA . CYS A 1 95 ? 25.119 -2.034 -42.199 1.00 97.19 95 CYS A CA 1
ATOM 718 C C . CYS A 1 95 ? 24.271 -2.721 -41.119 1.00 97.19 95 CYS A C 1
ATOM 720 O O . CYS A 1 95 ? 23.118 -3.074 -41.370 1.00 97.19 95 CYS A O 1
ATOM 722 N N . VAL A 1 96 ? 24.814 -2.887 -39.909 1.00 97.00 96 VAL A N 1
ATOM 723 C CA . VAL A 1 96 ? 24.089 -3.495 -38.783 1.00 97.00 96 VAL A CA 1
ATOM 724 C C . VAL A 1 96 ? 22.858 -2.662 -38.422 1.00 97.00 96 VAL A C 1
ATOM 726 O O . VAL A 1 96 ? 21.757 -3.205 -38.339 1.00 97.00 96 VAL A O 1
ATOM 729 N N . ILE A 1 97 ? 23.012 -1.344 -38.270 1.00 96.56 97 ILE A N 1
ATOM 730 C CA . ILE A 1 97 ? 21.911 -0.436 -37.916 1.00 96.56 97 ILE A CA 1
ATOM 731 C C . ILE A 1 97 ? 20.836 -0.418 -39.012 1.00 96.56 97 ILE A C 1
ATOM 733 O O . ILE A 1 97 ? 19.642 -0.453 -38.698 1.00 96.56 97 ILE A O 1
ATOM 737 N N . ALA A 1 98 ? 21.232 -0.423 -40.289 1.00 97.44 98 ALA A N 1
ATOM 738 C CA . ALA A 1 98 ? 20.302 -0.481 -41.414 1.00 97.44 98 ALA A CA 1
ATOM 739 C C . ALA A 1 98 ? 19.476 -1.776 -41.395 1.00 97.44 98 ALA A C 1
ATOM 741 O O . ALA A 1 98 ? 18.250 -1.731 -41.495 1.00 97.44 98 ALA A O 1
ATOM 742 N N . VAL A 1 99 ? 20.119 -2.932 -41.203 1.00 97.75 99 VAL A N 1
ATOM 743 C CA . VAL A 1 99 ? 19.427 -4.229 -41.141 1.00 97.75 99 VAL A CA 1
ATOM 744 C C . VAL A 1 99 ? 18.480 -4.297 -39.941 1.00 97.75 99 VAL A C 1
ATOM 746 O O . VAL A 1 99 ? 17.329 -4.703 -40.097 1.00 97.75 99 VAL A O 1
ATOM 749 N N . LEU A 1 100 ? 18.919 -3.864 -38.757 1.00 95.94 100 LEU A N 1
ATOM 750 C CA . LEU A 1 100 ? 18.094 -3.872 -37.544 1.00 95.94 100 LEU A CA 1
ATOM 751 C C . LEU A 1 100 ? 16.836 -3.005 -37.697 1.00 95.94 100 LEU A C 1
ATOM 753 O O . LEU A 1 100 ? 15.733 -3.454 -37.376 1.00 95.94 100 LEU A O 1
ATOM 757 N N . ASN A 1 101 ? 16.982 -1.787 -38.227 1.00 95.94 101 ASN A N 1
ATOM 758 C CA . ASN A 1 101 ? 15.847 -0.891 -38.442 1.00 95.94 101 ASN A CA 1
ATOM 759 C C . ASN A 1 101 ? 14.930 -1.384 -39.569 1.00 95.94 101 ASN A C 1
ATOM 761 O O . ASN A 1 101 ? 13.710 -1.287 -39.439 1.00 95.94 101 ASN A O 1
ATOM 765 N N . LEU A 1 102 ? 15.475 -1.995 -40.626 1.00 96.00 102 LEU A N 1
ATOM 766 C CA . LEU A 1 102 ? 14.675 -2.626 -41.677 1.00 96.00 102 LEU A CA 1
ATOM 767 C C . LEU A 1 102 ? 13.821 -3.776 -41.126 1.00 96.00 102 LEU A C 1
ATOM 769 O O . LEU A 1 102 ? 12.626 -3.841 -41.412 1.00 96.00 102 LEU A O 1
ATOM 773 N N . ILE A 1 103 ? 14.404 -4.650 -40.296 1.00 94.94 103 ILE A N 1
ATOM 774 C CA . ILE A 1 103 ? 13.679 -5.746 -39.634 1.00 94.94 103 ILE A CA 1
ATOM 775 C C . ILE A 1 103 ? 12.516 -5.193 -38.804 1.00 94.94 103 ILE A C 1
ATOM 777 O O . ILE A 1 103 ? 11.403 -5.720 -38.876 1.00 94.94 103 ILE A O 1
ATOM 781 N N . TYR A 1 104 ? 12.747 -4.119 -38.045 1.00 94.44 104 TYR A N 1
ATOM 782 C CA . TYR A 1 104 ? 11.694 -3.485 -37.256 1.00 94.44 104 TYR A CA 1
ATOM 783 C C . TYR A 1 104 ? 10.583 -2.884 -38.130 1.00 94.44 104 TYR A C 1
ATOM 785 O O . TYR A 1 104 ? 9.404 -3.145 -37.884 1.00 94.44 104 TYR A O 1
ATOM 793 N N . ILE A 1 105 ? 10.940 -2.128 -39.174 1.00 95.12 105 ILE A N 1
ATOM 794 C CA . ILE A 1 105 ? 9.982 -1.511 -40.105 1.00 95.12 105 ILE A CA 1
ATOM 795 C C . ILE A 1 105 ? 9.103 -2.586 -40.752 1.00 95.12 105 ILE A C 1
ATOM 797 O O . ILE A 1 105 ? 7.877 -2.472 -40.735 1.00 95.12 105 ILE A O 1
ATOM 801 N N . VAL A 1 106 ? 9.707 -3.666 -41.258 1.00 94.19 106 VAL A N 1
ATOM 802 C CA . VAL A 1 106 ? 8.971 -4.790 -41.852 1.00 94.19 106 VAL A CA 1
ATOM 803 C C . VAL A 1 106 ? 8.035 -5.426 -40.823 1.00 94.19 106 VAL A C 1
ATOM 805 O O . VAL A 1 106 ? 6.854 -5.614 -41.107 1.00 94.19 106 VAL A O 1
ATOM 808 N N . ALA A 1 107 ? 8.512 -5.689 -39.603 1.00 91.50 107 ALA A N 1
ATOM 809 C CA . ALA A 1 107 ? 7.687 -6.265 -38.541 1.00 91.50 107 ALA A CA 1
ATOM 810 C C . ALA A 1 107 ? 6.485 -5.380 -38.163 1.00 91.50 107 ALA A C 1
ATOM 812 O O . ALA A 1 107 ? 5.429 -5.899 -37.801 1.00 91.50 107 ALA A O 1
ATOM 813 N N . VAL A 1 108 ? 6.624 -4.053 -38.255 1.00 90.94 108 VAL A N 1
ATOM 814 C CA . VAL A 1 108 ? 5.535 -3.101 -38.005 1.00 90.94 108 VAL A CA 1
ATOM 815 C C . VAL A 1 108 ? 4.544 -3.036 -39.169 1.00 90.94 108 VAL A C 1
ATOM 817 O O . VAL A 1 108 ? 3.352 -2.866 -38.911 1.00 90.94 108 VAL A O 1
ATOM 820 N N . LEU A 1 109 ? 5.000 -3.147 -40.417 1.00 89.94 109 LEU A N 1
ATOM 821 C CA . LEU A 1 109 ? 4.148 -3.015 -41.604 1.00 89.94 109 LEU A CA 1
ATOM 822 C C . LEU A 1 109 ? 3.374 -4.291 -41.947 1.00 89.94 109 LEU A C 1
ATOM 824 O O . LEU A 1 109 ? 2.308 -4.194 -42.550 1.00 89.94 109 LEU A O 1
ATOM 828 N N . VAL A 1 110 ? 3.865 -5.470 -41.553 1.00 89.25 110 VAL A N 1
ATOM 829 C CA . VAL A 1 110 ? 3.169 -6.738 -41.805 1.00 89.25 110 VAL A CA 1
ATOM 830 C C . VAL A 1 110 ? 1.868 -6.796 -40.986 1.00 89.25 110 VAL A C 1
ATOM 832 O O . VAL A 1 110 ? 1.912 -6.833 -39.749 1.00 89.25 110 VAL A O 1
ATOM 835 N N . PRO A 1 111 ? 0.688 -6.817 -41.639 1.00 77.88 111 PRO A N 1
ATOM 836 C CA . PRO A 1 111 ? -0.577 -6.966 -40.940 1.00 77.88 111 PRO A CA 1
ATOM 837 C C . PRO A 1 111 ? -0.660 -8.373 -40.353 1.00 77.88 111 PRO A C 1
ATOM 839 O O . PRO A 1 111 ? -0.298 -9.361 -40.990 1.00 77.88 111 PRO A O 1
ATOM 842 N N . SER A 1 112 ? -1.145 -8.472 -39.121 1.00 77.06 112 SER A N 1
ATOM 843 C CA . SER A 1 112 ? -1.248 -9.746 -38.423 1.00 77.06 112 SER A CA 1
ATOM 844 C C . SER A 1 112 ? -2.599 -9.900 -37.728 1.00 77.06 112 SER A C 1
ATOM 846 O O . SER A 1 112 ? -3.146 -8.922 -37.216 1.00 77.06 112 SER A O 1
ATOM 848 N N . PRO A 1 113 ? -3.147 -11.127 -37.682 1.00 68.38 113 PRO A N 1
ATOM 849 C CA . PRO A 1 113 ? -4.474 -11.382 -37.124 1.00 68.38 113 PRO A CA 1
ATOM 850 C C . PRO A 1 113 ? -4.513 -11.409 -35.587 1.00 68.38 113 PRO A C 1
ATOM 852 O O . PRO A 1 113 ? -5.590 -11.504 -35.007 1.00 68.38 113 PRO A O 1
ATOM 855 N N . ARG A 1 114 ? -3.366 -11.355 -34.895 1.00 72.19 114 ARG A N 1
ATOM 856 C CA . ARG A 1 114 ? -3.295 -11.340 -33.422 1.00 72.19 114 ARG A CA 1
ATOM 857 C C . ARG A 1 114 ? -2.576 -10.082 -32.953 1.00 72.19 114 ARG A C 1
ATOM 859 O O . ARG A 1 114 ? -1.663 -9.604 -33.613 1.00 72.19 114 ARG A O 1
ATOM 866 N N . SER A 1 115 ? -2.925 -9.573 -31.774 1.00 70.31 115 SER A N 1
ATOM 867 C CA . SER A 1 115 ? -2.208 -8.439 -31.192 1.00 70.31 115 SER A CA 1
ATOM 868 C C . SER A 1 115 ? -0.751 -8.826 -30.888 1.00 70.31 115 SER A C 1
ATOM 870 O O . SER A 1 115 ? -0.458 -9.799 -30.192 1.00 70.31 115 SER A O 1
ATOM 872 N N . HIS A 1 116 ? 0.198 -8.086 -31.464 1.00 79.62 116 HIS A N 1
ATOM 873 C CA . HIS A 1 116 ? 1.643 -8.322 -31.312 1.00 79.62 116 HIS A CA 1
ATOM 874 C C . HIS A 1 116 ? 2.363 -7.182 -30.592 1.00 79.62 116 HIS A C 1
ATOM 876 O O . HIS A 1 116 ? 3.585 -7.094 -30.653 1.00 79.62 116 HIS A O 1
ATOM 882 N N . ILE A 1 117 ? 1.612 -6.328 -29.891 1.00 83.12 117 ILE A N 1
ATOM 883 C CA . ILE A 1 117 ? 2.100 -5.112 -29.223 1.00 83.12 117 ILE A CA 1
ATOM 884 C C . ILE A 1 117 ? 3.356 -5.399 -28.389 1.00 83.12 117 ILE A C 1
ATOM 886 O O . ILE A 1 117 ? 4.380 -4.748 -28.569 1.00 83.12 117 ILE A O 1
ATOM 890 N N . ARG A 1 118 ? 3.317 -6.463 -27.580 1.00 82.88 118 ARG A N 1
ATOM 891 C CA . ARG A 1 118 ? 4.453 -6.907 -26.766 1.00 82.88 118 ARG A CA 1
ATOM 892 C C . ARG A 1 118 ? 5.698 -7.226 -27.569 1.00 82.88 118 ARG A C 1
ATOM 894 O O . ARG A 1 118 ? 6.802 -6.832 -27.211 1.00 82.88 118 ARG A O 1
ATOM 901 N N . ARG A 1 119 ? 5.521 -7.994 -28.642 1.00 86.25 119 ARG A N 1
ATOM 902 C CA . ARG A 1 119 ? 6.630 -8.448 -29.483 1.00 86.25 119 ARG A CA 1
ATOM 903 C C . ARG A 1 119 ? 7.250 -7.265 -30.212 1.00 86.25 119 ARG A C 1
ATOM 905 O O . ARG A 1 119 ? 8.466 -7.192 -30.276 1.00 86.25 119 ARG A O 1
ATOM 912 N N . LEU A 1 120 ? 6.426 -6.328 -30.679 1.00 88.25 120 LEU A N 1
ATOM 913 C CA . LEU A 1 120 ? 6.881 -5.111 -31.345 1.00 88.25 120 LEU A CA 1
ATOM 914 C C . LEU A 1 120 ? 7.629 -4.175 -30.390 1.00 88.25 120 LEU A C 1
ATOM 916 O O . LEU A 1 120 ? 8.679 -3.673 -30.765 1.00 88.25 120 LEU A O 1
ATOM 920 N N . ASN A 1 121 ? 7.156 -3.990 -29.154 1.00 88.69 121 ASN A N 1
ATOM 921 C CA . ASN A 1 121 ? 7.854 -3.158 -28.166 1.00 88.69 121 ASN A CA 1
ATOM 922 C C . ASN A 1 121 ? 9.188 -3.788 -27.725 1.00 88.69 121 ASN A C 1
ATOM 924 O O . ASN A 1 121 ? 10.188 -3.089 -27.603 1.00 88.69 121 ASN A O 1
ATOM 928 N N . ILE A 1 122 ? 9.237 -5.115 -27.547 1.00 89.44 122 ILE A N 1
ATOM 929 C CA . ILE A 1 122 ? 10.490 -5.835 -27.256 1.00 89.44 122 ILE A CA 1
ATOM 930 C C . ILE A 1 122 ? 11.455 -5.747 -28.439 1.00 89.44 122 ILE A C 1
ATOM 932 O O . ILE A 1 122 ? 12.641 -5.497 -28.234 1.00 89.44 122 ILE A O 1
ATOM 936 N N . LEU A 1 123 ? 10.954 -5.942 -29.662 1.00 91.50 123 LEU A N 1
ATOM 937 C CA . LEU A 1 123 ? 11.758 -5.836 -30.873 1.00 91.50 123 LEU A CA 1
ATOM 938 C C . LEU A 1 123 ? 12.326 -4.422 -31.019 1.00 91.50 123 LEU A C 1
ATOM 940 O O . LEU A 1 123 ? 13.525 -4.302 -31.215 1.00 91.50 123 LEU A O 1
ATOM 944 N N . ALA A 1 124 ? 11.509 -3.383 -30.820 1.00 90.25 124 ALA A N 1
ATOM 945 C CA . ALA A 1 124 ? 11.931 -1.981 -30.833 1.00 90.25 124 ALA A CA 1
ATOM 946 C C . ALA A 1 124 ? 13.062 -1.691 -29.835 1.00 90.25 124 ALA A C 1
ATOM 948 O O . ALA A 1 124 ? 14.068 -1.077 -30.185 1.00 90.25 124 ALA A O 1
ATOM 949 N N . SER A 1 125 ? 12.917 -2.146 -28.585 1.00 90.19 125 SER A N 1
ATOM 950 C CA . SER A 1 125 ? 13.966 -1.991 -27.574 1.00 90.19 125 SER A CA 1
ATOM 951 C C . SER A 1 125 ? 15.229 -2.769 -27.937 1.00 90.19 125 SER A C 1
ATOM 953 O O . SER A 1 125 ? 16.332 -2.263 -27.754 1.00 90.19 125 SER A O 1
ATOM 955 N N . GLY A 1 126 ? 15.080 -3.990 -28.453 1.00 92.06 126 GLY A N 1
ATOM 956 C CA . GLY A 1 126 ? 16.202 -4.829 -28.864 1.00 92.06 126 GLY A CA 1
ATOM 957 C C . GLY A 1 126 ? 16.989 -4.222 -30.023 1.00 92.06 126 GLY A C 1
ATOM 958 O O . GLY A 1 126 ? 18.216 -4.172 -29.959 1.00 92.06 126 GLY A O 1
ATOM 959 N N . THR A 1 127 ? 16.297 -3.708 -31.045 1.00 93.06 127 THR A N 1
ATOM 960 C CA . THR A 1 127 ? 16.936 -3.042 -32.186 1.00 93.06 127 THR A CA 1
ATOM 961 C C . THR A 1 127 ? 17.647 -1.768 -31.758 1.00 93.06 127 THR A C 1
ATOM 963 O O . THR A 1 127 ? 18.778 -1.564 -32.181 1.00 93.06 127 THR A O 1
ATOM 966 N N . ALA A 1 128 ? 17.051 -0.975 -30.859 1.00 93.19 128 ALA A N 1
ATOM 967 C CA . ALA A 1 128 ? 17.669 0.255 -30.371 1.00 93.19 128 ALA A CA 1
ATOM 968 C C . ALA A 1 128 ? 18.937 0.004 -29.538 1.00 93.19 128 ALA A C 1
ATOM 970 O O . ALA A 1 128 ? 19.957 0.662 -29.718 1.00 93.19 128 ALA A O 1
ATOM 971 N N . VAL A 1 129 ? 18.915 -0.996 -28.650 1.00 94.25 129 VAL A N 1
ATOM 972 C CA . VAL A 1 129 ? 20.093 -1.363 -27.844 1.00 94.25 129 VAL A CA 1
ATOM 973 C C . VAL A 1 129 ? 21.208 -1.926 -28.724 1.00 94.25 129 VAL A C 1
ATOM 975 O O . VAL A 1 129 ? 22.365 -1.542 -28.568 1.00 94.25 129 VAL A O 1
ATOM 978 N N . ALA A 1 130 ? 20.879 -2.814 -29.664 1.00 95.25 130 ALA A N 1
ATOM 979 C CA . ALA A 1 130 ? 21.865 -3.369 -30.585 1.00 95.25 130 ALA A CA 1
ATOM 980 C C . ALA A 1 130 ? 22.446 -2.292 -31.520 1.00 95.25 130 ALA A C 1
ATOM 982 O O . ALA A 1 130 ? 23.658 -2.269 -31.740 1.00 95.25 130 ALA A O 1
ATOM 983 N N . GLY A 1 131 ? 21.610 -1.368 -32.007 1.00 95.25 131 GLY A N 1
ATOM 984 C CA . GLY A 1 131 ? 22.030 -0.219 -32.810 1.00 95.25 131 GLY A CA 1
ATOM 985 C C . GLY A 1 131 ? 22.942 0.730 -32.035 1.00 95.25 131 GLY A C 1
ATOM 986 O O . GLY A 1 131 ? 23.994 1.113 -32.541 1.00 95.25 131 GLY A O 1
ATOM 987 N N . LEU A 1 132 ? 22.614 1.022 -30.773 1.00 95.88 132 LEU A N 1
ATOM 988 C CA . LEU A 1 132 ? 23.451 1.827 -29.882 1.00 95.88 132 LEU A CA 1
ATOM 989 C C . LEU A 1 132 ? 24.832 1.198 -29.665 1.00 95.88 132 LEU A C 1
ATOM 991 O O . LEU A 1 132 ? 25.840 1.896 -29.744 1.00 95.88 132 LEU A O 1
ATOM 995 N N . ILE A 1 133 ? 24.890 -0.115 -29.419 1.00 95.50 133 ILE A N 1
ATOM 996 C CA . ILE A 1 133 ? 26.158 -0.841 -29.259 1.00 95.50 133 ILE A CA 1
ATOM 997 C C . ILE A 1 133 ? 26.975 -0.775 -30.553 1.00 95.50 133 ILE A C 1
ATOM 999 O O . ILE A 1 133 ? 28.167 -0.478 -30.503 1.00 95.50 133 ILE A O 1
ATOM 1003 N N . ALA A 1 134 ? 26.344 -1.006 -31.708 1.00 95.31 134 ALA A N 1
ATOM 1004 C CA . ALA A 1 134 ? 27.013 -0.933 -33.004 1.00 95.31 134 ALA A CA 1
ATOM 1005 C C . ALA A 1 134 ? 27.544 0.481 -33.296 1.00 95.31 134 ALA A C 1
ATOM 1007 O O . ALA A 1 134 ? 28.693 0.629 -33.713 1.00 95.31 134 ALA A O 1
ATOM 1008 N N . ALA A 1 135 ? 26.754 1.526 -33.037 1.00 94.88 135 ALA A N 1
ATOM 1009 C CA . ALA A 1 135 ? 27.163 2.914 -33.238 1.00 94.88 135 ALA A CA 1
ATOM 1010 C C . ALA A 1 135 ? 28.298 3.322 -32.288 1.00 94.88 135 ALA A C 1
ATOM 1012 O O . ALA A 1 135 ? 29.298 3.887 -32.728 1.00 94.88 135 ALA A O 1
ATOM 1013 N N . ALA A 1 136 ? 28.187 2.977 -31.001 1.00 93.88 136 ALA A N 1
ATOM 1014 C CA . ALA A 1 136 ? 29.221 3.245 -30.005 1.00 93.88 136 ALA A CA 1
ATOM 1015 C C . ALA A 1 136 ? 30.528 2.508 -30.324 1.00 93.88 136 ALA A C 1
ATOM 1017 O O . ALA A 1 136 ? 31.601 3.091 -30.188 1.00 93.88 136 ALA A O 1
ATOM 1018 N N . ALA A 1 137 ? 30.451 1.259 -30.797 1.00 91.81 137 ALA A N 1
ATOM 1019 C CA . ALA A 1 137 ? 31.617 0.528 -31.277 1.00 91.81 137 ALA A CA 1
ATOM 1020 C C . ALA A 1 137 ? 32.247 1.230 -32.490 1.00 91.81 137 ALA A C 1
ATOM 1022 O O . ALA A 1 137 ? 33.447 1.479 -32.481 1.00 91.81 137 ALA A O 1
ATOM 1023 N N . GLY A 1 138 ? 31.451 1.630 -33.488 1.00 91.25 138 GLY A N 1
ATOM 1024 C CA . GLY A 1 138 ? 31.950 2.3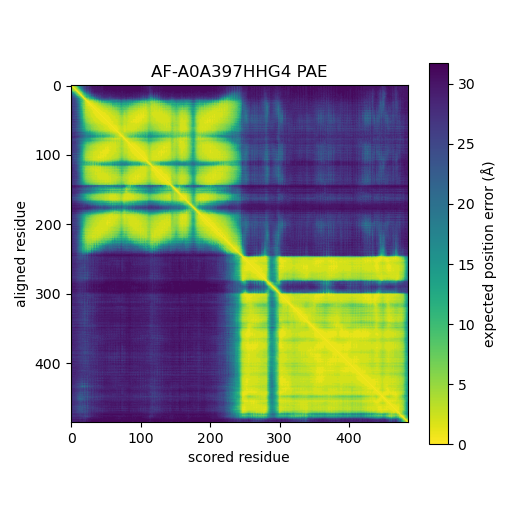42 -34.669 1.00 91.25 138 GLY A CA 1
ATOM 1025 C C . GLY A 1 138 ? 32.658 3.657 -34.316 1.00 91.25 138 GLY A C 1
ATOM 1026 O O . GLY A 1 138 ? 33.775 3.896 -34.770 1.00 91.25 138 GLY A O 1
ATOM 1027 N N . VAL A 1 139 ? 32.065 4.467 -33.430 1.00 91.56 139 VAL A N 1
ATOM 1028 C CA . VAL A 1 139 ? 32.682 5.707 -32.922 1.00 91.56 139 VAL A CA 1
ATOM 1029 C C . VAL A 1 139 ? 33.930 5.411 -32.087 1.00 91.56 139 VAL A C 1
ATOM 1031 O O . VAL A 1 139 ? 34.948 6.081 -32.244 1.00 91.56 139 VAL A O 1
ATOM 1034 N N . GLY A 1 140 ? 33.885 4.392 -31.228 1.00 89.31 140 GLY A N 1
ATOM 1035 C CA . GLY A 1 140 ? 35.020 3.978 -30.407 1.00 89.31 140 GLY A CA 1
ATOM 1036 C C . GLY A 1 140 ? 36.229 3.574 -31.251 1.00 89.31 140 GLY A C 1
ATOM 1037 O O . GLY A 1 140 ? 37.333 4.048 -30.996 1.00 89.31 140 GLY A O 1
ATOM 1038 N N . PHE A 1 141 ? 36.020 2.770 -32.296 1.00 87.19 141 PHE A N 1
ATOM 1039 C CA . PHE A 1 141 ? 37.073 2.390 -33.242 1.00 87.19 141 PHE A CA 1
ATOM 1040 C C . PHE A 1 141 ? 37.583 3.576 -34.070 1.00 87.19 141 PHE A C 1
ATOM 1042 O O . PHE A 1 141 ? 38.773 3.625 -34.375 1.00 87.19 141 PHE A O 1
ATOM 1049 N N . ALA A 1 142 ? 36.716 4.537 -34.401 1.00 85.94 142 ALA A N 1
ATOM 1050 C CA . ALA A 1 142 ? 37.103 5.738 -35.134 1.00 85.94 142 ALA A CA 1
ATOM 1051 C C . ALA A 1 142 ? 37.954 6.714 -34.303 1.00 85.94 142 ALA A C 1
ATOM 1053 O O . ALA A 1 142 ? 38.871 7.325 -34.844 1.00 85.94 142 ALA A O 1
ATOM 1054 N N . ILE A 1 143 ? 37.678 6.849 -33.001 1.00 84.75 143 ILE A N 1
ATOM 1055 C CA . ILE A 1 143 ? 38.395 7.777 -32.109 1.00 84.75 143 ILE A CA 1
ATOM 1056 C C . ILE A 1 143 ? 39.657 7.140 -31.524 1.00 84.75 143 ILE A C 1
ATOM 1058 O O . ILE A 1 143 ? 40.716 7.763 -31.512 1.00 84.75 143 ILE A O 1
ATOM 1062 N N . TYR A 1 144 ? 39.548 5.918 -30.998 1.00 78.25 144 TYR A N 1
ATOM 1063 C CA . TYR A 1 144 ? 40.595 5.329 -30.162 1.00 78.25 144 TYR A CA 1
ATOM 1064 C C . TYR A 1 144 ? 41.579 4.434 -30.908 1.00 78.25 144 TYR A C 1
ATOM 1066 O O . TYR A 1 144 ? 42.499 3.956 -30.253 1.00 78.25 144 TYR A O 1
ATOM 1074 N N . LEU A 1 145 ? 41.404 4.224 -32.224 1.00 68.44 145 LEU A N 1
ATOM 1075 C CA . LEU A 1 145 ? 42.351 3.551 -33.129 1.00 68.44 145 LEU A CA 1
ATOM 1076 C C . LEU A 1 145 ? 43.148 2.427 -32.436 1.00 68.44 145 LEU A C 1
ATOM 1078 O O . LEU A 1 145 ? 44.251 2.692 -31.950 1.00 68.44 145 LEU A O 1
ATOM 1082 N N . PRO A 1 146 ? 42.656 1.174 -32.354 1.00 56.41 146 PRO A N 1
ATOM 1083 C CA . PRO A 1 146 ? 43.473 0.103 -31.792 1.00 56.41 146 PRO A CA 1
ATOM 1084 C C . PRO A 1 146 ? 44.761 -0.005 -32.612 1.00 56.41 146 PRO A C 1
ATOM 1086 O O . PRO A 1 146 ? 44.704 -0.401 -33.779 1.00 56.41 146 PRO A O 1
ATOM 1089 N N . GLN A 1 147 ? 45.883 0.393 -31.995 1.00 56.81 147 GLN A N 1
ATOM 1090 C CA . GLN A 1 147 ? 47.186 0.595 -32.631 1.00 56.81 147 GLN A CA 1
ATOM 1091 C C . GLN A 1 147 ? 47.465 -0.510 -33.656 1.00 56.81 147 GLN A C 1
ATOM 1093 O O . GLN A 1 147 ? 47.580 -1.687 -33.304 1.00 56.81 147 GLN A O 1
ATOM 1098 N N . SER A 1 148 ? 47.536 -0.153 -34.940 1.00 63.47 148 SER A N 1
ATOM 1099 C CA . SER A 1 148 ? 48.105 -1.055 -35.939 1.00 63.47 148 SER A CA 1
ATOM 1100 C C . SER A 1 148 ? 49.623 -0.905 -35.909 1.00 63.47 148 SER A C 1
ATOM 1102 O O . SER A 1 148 ? 50.148 0.196 -35.775 1.00 63.47 148 SER A O 1
ATOM 1104 N N . THR A 1 149 ? 50.347 -2.015 -36.004 1.00 68.69 149 THR A N 1
ATOM 1105 C CA . THR A 1 149 ? 51.804 -1.993 -36.145 1.00 68.69 149 THR A CA 1
ATOM 1106 C C . THR A 1 149 ? 52.161 -1.433 -37.518 1.00 68.69 149 THR A C 1
ATOM 1108 O O . THR A 1 149 ? 51.737 -1.998 -38.526 1.00 68.69 149 THR A O 1
ATOM 1111 N N . TYR A 1 150 ? 52.930 -0.350 -37.561 1.00 74.81 150 TYR A N 1
ATOM 1112 C CA . TYR A 1 150 ? 53.443 0.258 -38.790 1.00 74.81 150 TYR A CA 1
ATOM 1113 C C . TYR A 1 150 ? 54.986 0.222 -38.810 1.00 74.81 150 TYR A C 1
ATOM 1115 O O . TYR A 1 150 ? 55.604 0.081 -37.749 1.00 74.81 150 TYR A O 1
ATOM 1123 N N . PRO A 1 151 ? 55.632 0.323 -39.989 1.00 79.06 151 PRO A N 1
ATOM 1124 C CA . PRO A 1 151 ? 57.091 0.259 -40.108 1.00 79.06 151 PRO A CA 1
ATOM 1125 C C . PRO A 1 151 ? 57.822 1.347 -39.302 1.00 79.06 151 PRO A C 1
ATOM 1127 O O . PRO A 1 151 ? 57.311 2.452 -39.118 1.00 79.06 151 PRO A O 1
ATOM 1130 N N . SER A 1 152 ? 59.049 1.068 -38.852 1.00 74.06 152 SER A N 1
ATOM 1131 C CA . SER A 1 152 ? 59.882 2.040 -38.126 1.00 74.06 152 SER A CA 1
ATOM 1132 C C . SER A 1 152 ? 60.096 3.315 -38.954 1.00 74.06 152 SER A C 1
ATOM 1134 O O . SER A 1 152 ? 60.631 3.235 -40.057 1.00 74.06 152 SER A O 1
ATOM 1136 N N . GLY A 1 153 ? 59.697 4.478 -38.423 1.00 75.81 153 GLY A N 1
ATOM 1137 C CA . GLY A 1 153 ? 59.829 5.780 -39.099 1.00 75.81 153 GLY A CA 1
ATOM 1138 C C . GLY A 1 153 ? 58.581 6.673 -39.063 1.00 75.81 153 GLY A C 1
ATOM 1139 O O . GLY A 1 153 ? 58.688 7.860 -39.358 1.00 75.81 153 GLY A O 1
ATOM 1140 N N . PHE A 1 154 ? 57.419 6.149 -38.658 1.00 78.56 154 PHE A N 1
ATOM 1141 C CA . PHE A 1 154 ? 56.179 6.927 -38.510 1.00 78.56 154 PHE A CA 1
ATOM 1142 C C . PHE A 1 154 ? 55.834 7.186 -37.029 1.00 78.56 154 PHE A C 1
ATOM 1144 O O . PHE A 1 154 ? 56.290 6.477 -36.135 1.00 78.56 154 PHE A O 1
ATOM 1151 N N . SER A 1 155 ? 55.050 8.227 -36.737 1.00 78.19 155 SER A N 1
ATOM 1152 C CA . SER A 1 155 ? 54.660 8.594 -35.359 1.00 78.19 155 SER A CA 1
ATOM 1153 C C . SER A 1 155 ? 53.186 8.335 -35.032 1.00 78.19 155 SER A C 1
ATOM 1155 O O . SER A 1 155 ? 52.814 8.342 -33.863 1.00 78.19 155 SER A O 1
ATOM 1157 N N . HIS A 1 156 ? 52.349 8.127 -36.048 1.00 80.25 156 HIS A N 1
ATOM 1158 C CA . HIS A 1 156 ? 50.913 7.870 -35.932 1.00 80.25 156 HIS A CA 1
ATOM 1159 C C . HIS A 1 156 ? 50.407 7.136 -37.177 1.00 80.25 156 HIS A C 1
ATOM 1161 O O . HIS A 1 156 ? 51.065 7.170 -38.216 1.00 80.25 156 HIS A O 1
ATOM 1167 N N . ASN A 1 157 ? 49.237 6.504 -37.078 1.00 84.62 157 ASN A N 1
ATOM 1168 C CA . ASN A 1 157 ? 48.533 5.924 -38.223 1.00 84.62 157 ASN A CA 1
ATOM 1169 C C . ASN A 1 157 ? 47.810 7.002 -39.025 1.00 84.62 157 ASN A C 1
ATOM 1171 O O . ASN A 1 157 ? 47.244 7.931 -38.449 1.00 84.62 157 ASN A O 1
ATOM 1175 N N . GLU A 1 158 ? 47.771 6.830 -40.342 1.00 87.81 158 GLU A N 1
ATOM 1176 C CA . GLU A 1 158 ? 46.924 7.620 -41.230 1.00 87.81 158 GLU A CA 1
ATOM 1177 C C . GLU A 1 158 ? 45.687 6.803 -41.602 1.00 87.81 158 GLU A C 1
ATOM 1179 O O . GLU A 1 158 ? 45.776 5.663 -42.038 1.00 87.81 158 GLU A O 1
ATOM 1184 N N . THR A 1 159 ? 44.509 7.380 -41.421 1.00 90.38 159 THR A N 1
ATOM 1185 C CA . THR A 1 159 ? 43.231 6.773 -41.803 1.00 90.38 159 THR A CA 1
ATOM 1186 C C . THR A 1 159 ? 42.792 7.286 -43.166 1.00 90.38 159 THR A C 1
ATOM 1188 O O . THR A 1 159 ? 43.291 8.304 -43.647 1.00 90.38 159 THR A O 1
ATOM 1191 N N . LEU A 1 160 ? 41.794 6.640 -43.771 1.00 89.94 160 LEU A N 1
ATOM 1192 C CA . LEU A 1 160 ? 41.169 7.141 -44.998 1.00 89.94 160 LEU A CA 1
ATOM 1193 C C . LEU A 1 160 ? 40.700 8.599 -44.846 1.00 89.94 160 LEU A C 1
ATOM 1195 O O . LEU A 1 160 ? 40.943 9.422 -45.728 1.00 89.94 160 LEU A O 1
ATOM 1199 N N . HIS A 1 161 ? 40.108 8.937 -43.698 1.00 89.69 161 HIS A N 1
ATOM 1200 C CA . HIS A 1 161 ? 39.669 10.294 -43.383 1.00 89.69 161 HIS A CA 1
ATOM 1201 C C . HIS A 1 161 ? 40.847 11.261 -43.187 1.00 89.69 161 HIS A C 1
ATOM 1203 O O . HIS A 1 161 ? 40.924 12.285 -43.864 1.00 89.69 161 HIS A O 1
ATOM 1209 N N . SER A 1 162 ? 41.792 10.943 -42.294 1.00 89.56 162 SER A N 1
ATOM 1210 C CA . SER A 1 162 ? 42.908 11.851 -41.991 1.00 89.56 162 SER A CA 1
ATOM 1211 C C . SER A 1 162 ? 43.792 12.085 -43.211 1.00 89.56 162 SER A C 1
ATOM 1213 O O . SER A 1 162 ? 44.135 13.232 -43.489 1.00 89.56 162 SER A O 1
ATOM 1215 N N . TRP A 1 163 ? 44.071 11.040 -43.997 1.00 89.06 163 TRP A N 1
ATOM 1216 C CA . TRP A 1 163 ? 44.883 11.143 -45.204 1.00 89.06 163 TRP A CA 1
ATOM 1217 C C . TRP A 1 163 ? 44.209 12.022 -46.255 1.00 89.06 163 TRP A C 1
ATOM 1219 O O . TRP A 1 163 ? 44.783 13.028 -46.669 1.00 89.06 163 TRP A O 1
ATOM 1229 N N . THR A 1 164 ? 42.968 11.715 -46.644 1.00 89.62 164 THR A N 1
ATOM 1230 C CA . THR A 1 164 ? 42.254 12.495 -47.673 1.00 89.62 164 THR A CA 1
ATOM 1231 C C . THR A 1 164 ? 42.020 13.948 -47.241 1.00 89.62 164 THR A C 1
ATOM 1233 O O . THR A 1 164 ? 42.175 14.868 -48.048 1.00 89.62 164 THR A O 1
ATOM 1236 N N . CYS A 1 165 ? 41.749 14.198 -45.955 1.00 88.75 165 CYS A N 1
ATOM 1237 C CA . CYS A 1 165 ? 41.598 15.553 -45.423 1.00 88.75 165 CYS A CA 1
ATOM 1238 C C . CYS A 1 165 ? 42.918 16.324 -45.277 1.00 88.75 165 CYS A C 1
ATOM 1240 O O . CYS A 1 165 ? 42.921 17.553 -45.382 1.00 88.75 165 CYS A O 1
ATOM 1242 N N . LYS A 1 166 ? 44.058 15.652 -45.104 1.00 85.81 166 LYS A N 1
ATOM 1243 C CA . LYS A 1 166 ? 45.382 16.298 -45.056 1.00 85.81 166 LYS A CA 1
ATOM 1244 C C . LYS A 1 166 ? 45.740 16.968 -46.384 1.00 85.81 166 LYS A C 1
ATOM 1246 O O . LYS A 1 166 ? 46.255 18.086 -46.397 1.00 85.81 166 LYS A O 1
ATOM 1251 N N . TRP A 1 167 ? 45.365 16.355 -47.508 1.00 79.88 167 TRP A N 1
ATOM 1252 C CA . TRP A 1 167 ? 45.534 16.937 -48.847 1.00 79.88 167 TRP A CA 1
ATOM 1253 C C . TRP A 1 167 ? 44.679 18.188 -49.081 1.00 79.88 167 TRP A C 1
ATOM 1255 O O . TRP A 1 167 ? 45.061 19.065 -49.855 1.00 79.88 167 TRP A O 1
ATOM 1265 N N . LYS A 1 168 ? 43.563 18.340 -48.357 1.00 70.25 168 LYS A N 1
ATOM 1266 C CA . LYS A 1 168 ? 42.781 19.583 -48.356 1.00 70.25 168 LYS A CA 1
ATOM 1267 C C . LYS A 1 168 ? 43.529 20.736 -47.676 1.00 70.25 168 LYS A C 1
ATOM 1269 O O . LYS A 1 168 ? 43.395 21.861 -48.151 1.00 70.25 168 LYS A O 1
ATOM 1274 N N . ALA A 1 169 ? 44.316 20.470 -46.629 1.00 64.75 169 ALA A N 1
ATOM 1275 C CA . ALA A 1 169 ? 45.122 21.478 -45.932 1.00 64.75 169 ALA A CA 1
ATOM 1276 C C . ALA A 1 169 ? 46.361 21.917 -46.736 1.00 64.75 169 ALA A C 1
ATOM 1278 O O . ALA A 1 169 ? 46.736 23.088 -46.698 1.00 64.7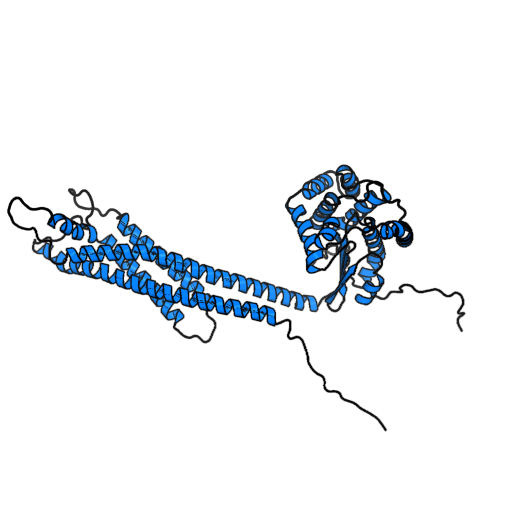5 169 ALA A O 1
ATOM 1279 N N . MET A 1 170 ? 46.955 21.009 -47.521 1.00 65.88 170 MET A N 1
ATOM 1280 C CA . MET A 1 170 ? 48.134 21.306 -48.350 1.00 65.88 170 MET A CA 1
ATOM 1281 C C . MET A 1 170 ? 47.853 22.240 -49.541 1.00 65.88 170 MET A C 1
ATOM 1283 O O . MET A 1 170 ? 48.784 22.849 -50.053 1.00 65.88 170 MET A O 1
ATOM 1287 N N . ARG A 1 171 ? 46.584 22.452 -49.930 1.00 61.22 171 ARG A N 1
ATOM 1288 C CA . ARG A 1 171 ? 46.201 23.423 -50.980 1.00 61.22 171 ARG A CA 1
ATOM 1289 C C . ARG A 1 171 ? 46.528 24.883 -50.647 1.00 61.22 171 ARG A C 1
ATOM 1291 O O . ARG A 1 1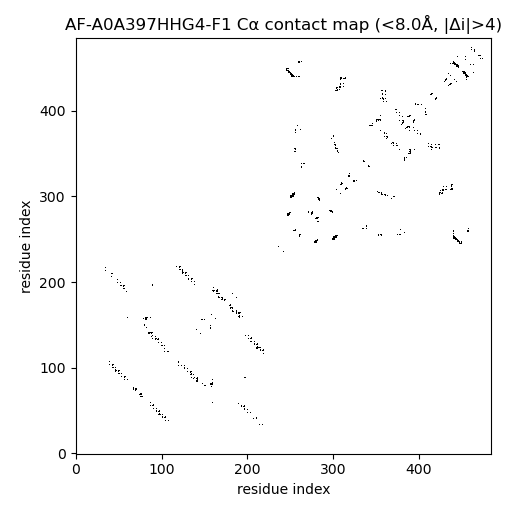71 ? 46.590 25.702 -51.555 1.00 61.22 171 ARG A O 1
ATOM 1298 N N . ASN A 1 172 ? 46.719 25.207 -49.368 1.00 56.09 172 ASN A N 1
ATOM 1299 C CA . ASN A 1 172 ? 47.054 26.563 -48.921 1.00 56.09 172 ASN A CA 1
ATOM 1300 C C . ASN A 1 172 ? 48.568 26.803 -48.813 1.00 56.09 172 ASN A C 1
ATOM 1302 O O . ASN A 1 172 ? 48.984 27.891 -48.419 1.00 56.09 172 ASN A O 1
ATOM 1306 N N . VAL A 1 173 ? 49.393 25.803 -49.135 1.00 60.69 173 VAL A N 1
ATOM 1307 C CA . VAL A 1 173 ? 50.851 25.922 -49.128 1.00 60.69 173 VAL A CA 1
ATOM 1308 C C . VAL A 1 173 ? 51.308 26.228 -50.552 1.00 60.69 173 VAL A C 1
ATOM 1310 O O . VAL A 1 173 ? 51.313 25.356 -51.415 1.00 60.69 173 VAL A O 1
ATOM 1313 N N . THR A 1 174 ? 51.686 27.478 -50.811 1.00 54.84 174 THR A N 1
ATOM 1314 C CA . THR A 1 174 ? 52.408 27.854 -52.033 1.00 54.84 174 THR A CA 1
ATOM 1315 C C . THR A 1 174 ? 53.857 27.396 -51.903 1.00 54.84 174 THR A C 1
ATOM 1317 O O . THR A 1 174 ? 54.576 27.875 -51.024 1.00 54.84 174 THR A O 1
ATOM 1320 N N . SER A 1 175 ? 54.294 26.464 -52.751 1.00 53.97 175 SER A N 1
ATOM 1321 C CA . SER A 1 175 ? 55.716 26.153 -52.907 1.00 53.97 175 SER A CA 1
ATOM 1322 C C . SER A 1 175 ? 56.476 27.361 -53.468 1.00 53.97 175 SER A C 1
ATOM 1324 O O . SER A 1 175 ? 55.894 28.226 -54.116 1.00 53.97 175 SER A O 1
ATOM 1326 N N . SER A 1 176 ? 57.791 27.416 -53.237 1.00 54.81 176 SER A N 1
ATOM 1327 C CA . SER A 1 176 ? 58.699 28.460 -53.751 1.00 54.81 176 SER A CA 1
ATOM 1328 C C . SER A 1 176 ? 58.781 28.530 -55.282 1.00 54.81 176 SER A C 1
ATOM 1330 O O . SER A 1 176 ? 59.352 29.466 -55.832 1.00 54.81 176 SER A O 1
ATOM 1332 N N . GLU A 1 177 ? 58.202 27.553 -55.969 1.00 57.00 177 GLU A N 1
ATOM 1333 C CA . GLU A 1 177 ? 57.923 27.569 -57.397 1.00 57.00 177 GLU A CA 1
ATOM 1334 C C . GLU A 1 177 ? 56.401 27.666 -57.551 1.00 57.00 177 GLU A C 1
ATOM 1336 O O . GLU A 1 177 ? 55.682 26.940 -56.863 1.00 57.00 177 GLU A O 1
ATOM 1341 N N . ASN A 1 178 ? 55.914 28.561 -58.419 1.00 52.09 178 ASN A N 1
ATOM 1342 C CA . ASN A 1 178 ? 54.499 28.877 -58.696 1.00 52.09 178 ASN A CA 1
ATOM 1343 C C . ASN A 1 178 ? 53.659 27.691 -59.249 1.00 52.09 178 ASN A C 1
ATOM 1345 O O . ASN A 1 178 ? 52.795 27.877 -60.105 1.00 52.09 178 ASN A O 1
ATOM 1349 N N . ALA A 1 179 ? 53.897 26.461 -58.802 1.00 57.47 179 ALA A N 1
ATOM 1350 C CA . ALA A 1 179 ? 53.070 25.297 -59.056 1.00 57.47 179 ALA A CA 1
ATOM 1351 C C . ALA A 1 179 ? 52.068 25.141 -57.905 1.00 57.47 179 ALA A C 1
ATOM 1353 O O . ALA A 1 179 ? 52.433 24.930 -56.750 1.00 57.47 179 ALA A O 1
ATOM 1354 N N . SER A 1 180 ? 50.778 25.245 -58.213 1.00 56.69 180 SER A N 1
ATOM 1355 C CA . SER A 1 180 ? 49.736 24.856 -57.267 1.00 56.69 180 SER A CA 1
ATOM 1356 C C . SER A 1 180 ? 49.759 23.332 -57.125 1.00 56.69 180 SER A C 1
ATOM 1358 O O . SER A 1 180 ? 49.489 22.605 -58.080 1.00 56.69 180 SER A O 1
ATOM 1360 N N . LEU A 1 181 ? 50.094 22.826 -55.933 1.00 60.69 181 LEU A N 1
ATOM 1361 C CA . LEU A 1 181 ? 49.905 21.411 -55.618 1.00 60.69 181 LEU A CA 1
ATOM 1362 C C . LEU A 1 181 ? 48.401 21.121 -55.577 1.00 60.69 181 LEU A C 1
ATOM 1364 O O . LEU A 1 181 ? 47.706 21.409 -54.600 1.00 60.69 181 LEU A O 1
ATOM 1368 N N . HIS A 1 182 ? 47.884 20.563 -56.666 1.00 65.94 182 HIS A N 1
ATOM 1369 C CA . HIS A 1 182 ? 46.515 20.082 -56.720 1.00 65.94 182 HIS A CA 1
ATOM 1370 C C . HIS A 1 182 ? 46.417 18.745 -55.985 1.00 65.94 182 HIS A C 1
ATOM 1372 O O . HIS A 1 182 ? 47.178 17.816 -56.249 1.00 65.94 182 HIS A O 1
ATOM 1378 N N . ALA A 1 183 ? 45.469 18.653 -55.049 1.00 70.50 183 ALA A N 1
ATOM 1379 C CA . ALA A 1 183 ? 45.141 17.384 -54.416 1.00 70.50 183 ALA A CA 1
ATOM 1380 C C . ALA A 1 183 ? 44.743 16.354 -55.492 1.00 70.50 183 ALA A C 1
ATOM 1382 O O . ALA A 1 183 ? 44.100 16.738 -56.478 1.00 70.50 183 ALA A O 1
ATOM 1383 N N . PRO A 1 184 ? 45.071 15.064 -55.299 1.00 79.50 184 PRO A N 1
ATOM 1384 C CA . PRO A 1 184 ? 44.610 14.005 -56.183 1.00 79.50 184 PRO A CA 1
ATOM 1385 C C . PRO A 1 184 ? 43.096 14.081 -56.401 1.00 79.50 184 PRO A C 1
ATOM 1387 O O . PRO A 1 184 ? 42.326 14.428 -55.495 1.00 79.50 184 PRO A O 1
ATOM 1390 N N . THR A 1 185 ? 42.663 13.768 -57.620 1.00 80.12 185 THR A N 1
ATOM 1391 C CA . THR A 1 185 ? 41.246 13.787 -57.991 1.00 80.12 185 THR A CA 1
ATOM 1392 C C . THR A 1 185 ? 40.428 12.961 -56.996 1.00 80.12 185 THR A C 1
ATOM 1394 O O . THR A 1 185 ? 40.831 11.863 -56.625 1.00 80.12 185 THR A O 1
ATOM 1397 N N . HIS A 1 186 ? 39.282 13.496 -56.568 1.00 85.62 186 HIS A N 1
ATOM 1398 C CA . HIS A 1 186 ? 38.346 12.911 -55.591 1.00 85.62 186 HIS A CA 1
ATOM 1399 C C . HIS A 1 186 ? 38.721 12.993 -54.100 1.00 85.62 186 HIS A C 1
ATOM 1401 O O . HIS A 1 186 ? 37.809 12.912 -53.283 1.00 85.62 186 HIS A O 1
ATOM 1407 N N . PHE A 1 187 ? 39.963 13.307 -53.711 1.00 89.12 187 PHE A N 1
ATOM 1408 C CA . PHE A 1 187 ? 40.349 13.338 -52.283 1.00 89.12 187 PHE A CA 1
ATOM 1409 C C . PHE A 1 187 ? 39.579 14.385 -51.460 1.00 89.12 187 PHE A C 1
ATOM 1411 O O . PHE A 1 187 ? 39.242 14.157 -50.300 1.00 89.12 187 PHE A O 1
ATOM 1418 N N . GLU A 1 188 ? 39.243 15.531 -52.058 1.00 86.88 188 GLU A N 1
ATOM 1419 C CA . GLU A 1 188 ? 38.397 16.533 -51.398 1.00 86.88 188 GLU A CA 1
ATOM 1420 C C . GLU A 1 188 ? 36.977 16.017 -51.132 1.00 86.88 188 GLU A C 1
ATOM 1422 O O . GLU A 1 188 ? 36.396 16.304 -50.081 1.00 86.88 188 GLU A O 1
ATOM 1427 N N . ARG A 1 189 ? 36.426 15.253 -52.080 1.00 90.06 189 ARG A N 1
ATOM 1428 C CA . ARG A 1 189 ? 35.118 14.623 -51.929 1.00 90.06 189 ARG A CA 1
ATOM 1429 C C . ARG A 1 189 ? 35.190 13.562 -50.837 1.00 90.06 189 ARG A C 1
ATOM 1431 O O . ARG A 1 189 ? 34.388 13.622 -49.917 1.00 90.06 189 ARG A O 1
ATOM 1438 N N . ASP A 1 190 ? 36.182 12.679 -50.880 1.00 91.31 190 ASP A N 1
ATOM 1439 C CA . ASP A 1 190 ? 36.330 11.586 -49.913 1.00 91.31 190 ASP A CA 1
ATOM 1440 C C . ASP A 1 190 ? 36.500 12.087 -48.476 1.00 91.31 190 ASP A C 1
ATOM 1442 O O . ASP A 1 190 ? 35.883 11.554 -47.553 1.00 91.31 190 ASP A O 1
ATOM 1446 N N . CYS A 1 191 ? 37.253 13.173 -48.286 1.00 91.62 191 CYS A N 1
ATOM 1447 C CA . CYS A 1 191 ? 37.360 13.847 -46.994 1.00 91.62 191 CYS A CA 1
ATOM 1448 C C . CYS A 1 191 ? 35.989 14.322 -46.481 1.00 91.62 191 CYS A C 1
ATOM 1450 O O . CYS A 1 191 ? 35.646 14.112 -45.318 1.00 91.62 191 CYS A O 1
ATOM 1452 N N . ARG A 1 192 ? 35.181 14.956 -47.343 1.00 92.75 192 ARG A N 1
ATOM 1453 C CA . ARG A 1 192 ? 33.851 15.460 -46.967 1.00 92.75 192 ARG A CA 1
ATOM 1454 C C . ARG A 1 192 ? 32.864 14.326 -46.688 1.00 92.75 192 ARG A C 1
ATOM 1456 O O . ARG A 1 192 ? 32.085 14.441 -45.746 1.00 92.75 192 ARG A O 1
ATOM 1463 N N . GLU A 1 193 ? 32.894 13.269 -47.493 1.00 93.69 193 GLU A N 1
ATOM 1464 C CA . GLU A 1 193 ? 32.029 12.096 -47.334 1.00 93.69 193 GLU A CA 1
ATOM 1465 C C . GLU A 1 193 ? 32.347 11.363 -46.024 1.00 93.69 193 GLU A C 1
ATOM 1467 O O . GLU A 1 193 ? 31.463 11.218 -45.186 1.00 93.69 193 GLU A O 1
ATOM 1472 N N . THR A 1 194 ? 33.614 11.027 -45.761 1.00 92.19 194 THR A N 1
ATOM 1473 C CA . THR A 1 194 ? 34.026 10.383 -44.494 1.00 92.19 194 THR A CA 1
ATOM 1474 C C . THR A 1 194 ? 33.753 11.263 -43.264 1.00 92.19 194 THR A C 1
ATOM 1476 O O . THR A 1 194 ? 33.329 10.772 -42.217 1.00 92.19 194 THR A O 1
ATOM 1479 N N . GLN A 1 195 ? 33.902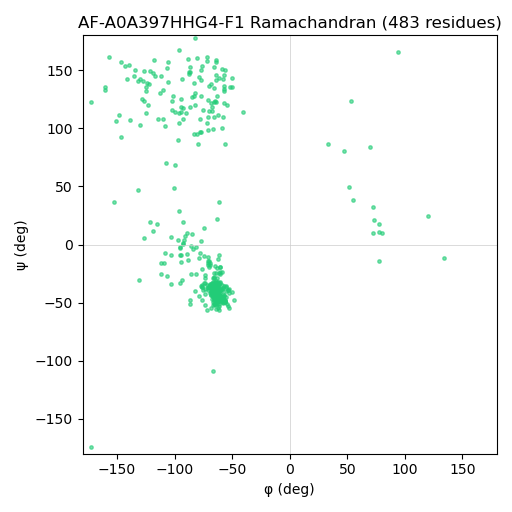 12.592 -43.380 1.00 93.12 195 GLN A N 1
ATOM 1480 C CA . GLN A 1 195 ? 33.508 13.520 -42.311 1.00 93.12 195 GLN A CA 1
ATOM 1481 C C . GLN A 1 195 ? 32.000 13.457 -42.029 1.00 93.12 195 GLN A C 1
ATOM 1483 O O . GLN A 1 195 ? 31.579 13.444 -40.870 1.00 93.12 195 GLN A O 1
ATOM 1488 N N . ALA A 1 196 ? 31.181 13.435 -43.084 1.00 94.50 196 ALA A N 1
ATOM 1489 C CA . ALA A 1 196 ? 29.733 13.334 -42.963 1.00 94.50 196 ALA A CA 1
ATOM 1490 C C . ALA A 1 196 ? 29.314 11.981 -42.368 1.00 94.50 196 ALA A C 1
ATOM 1492 O O . ALA A 1 196 ? 28.472 11.959 -41.471 1.00 94.50 196 ALA A O 1
ATOM 1493 N N . GLY A 1 197 ? 29.946 10.880 -42.791 1.00 93.56 197 GLY A N 1
ATOM 1494 C CA . GLY A 1 197 ? 29.724 9.535 -42.254 1.00 93.56 197 GLY A CA 1
ATOM 1495 C C . GLY A 1 197 ? 29.944 9.464 -40.742 1.00 93.56 197 GLY A C 1
ATOM 1496 O O . GLY A 1 197 ? 29.066 9.007 -40.007 1.00 93.56 197 GLY A O 1
ATOM 1497 N N . PHE A 1 198 ? 31.059 10.013 -40.253 1.00 92.75 198 PHE A N 1
ATOM 1498 C CA . PHE A 1 198 ? 31.355 10.072 -38.820 1.00 92.75 198 PHE A CA 1
ATOM 1499 C C . PHE A 1 198 ? 30.333 10.906 -38.026 1.00 92.75 198 PHE A C 1
ATOM 1501 O O . PHE A 1 198 ? 29.843 10.467 -36.982 1.00 92.75 198 PHE A O 1
ATOM 1508 N N . VAL A 1 199 ? 29.966 12.095 -38.522 1.00 94.50 199 VAL A N 1
ATOM 1509 C CA . VAL A 1 199 ? 28.981 12.968 -37.855 1.00 94.50 199 VAL A CA 1
ATOM 1510 C C . VAL A 1 199 ? 27.603 12.307 -37.802 1.00 94.50 199 VAL A C 1
ATOM 1512 O O . VAL A 1 199 ? 26.945 12.333 -36.761 1.00 94.50 199 VAL A O 1
ATOM 1515 N N . LEU A 1 200 ? 27.172 11.678 -38.897 1.00 95.12 200 LEU A N 1
ATOM 1516 C CA . LEU A 1 200 ? 25.907 10.949 -38.952 1.00 95.12 200 LEU A CA 1
ATOM 1517 C C . LEU A 1 200 ? 25.893 9.765 -37.977 1.00 95.12 200 LEU A C 1
ATOM 1519 O O . LEU A 1 200 ? 24.884 9.548 -37.305 1.00 95.12 200 LEU A O 1
ATOM 1523 N N . LEU A 1 201 ? 27.009 9.043 -37.836 1.00 94.25 201 LEU A N 1
ATOM 1524 C CA . LEU A 1 201 ? 27.130 7.955 -36.864 1.00 94.25 201 LEU A CA 1
ATOM 1525 C C . LEU A 1 201 ? 27.022 8.462 -35.415 1.00 94.25 201 LEU A C 1
ATOM 1527 O O . LEU A 1 201 ? 26.349 7.841 -34.593 1.00 94.25 201 LEU A O 1
ATOM 1531 N N . ALA A 1 202 ? 27.627 9.610 -35.101 1.00 92.94 202 ALA A N 1
ATOM 1532 C CA . ALA A 1 202 ? 27.505 10.229 -33.782 1.00 92.94 202 ALA A CA 1
ATOM 1533 C C . ALA A 1 202 ? 26.065 10.691 -33.486 1.00 92.94 202 ALA A C 1
ATOM 1535 O O . ALA A 1 202 ? 25.570 10.506 -32.374 1.00 92.94 202 ALA A O 1
ATOM 1536 N N . LEU A 1 203 ? 25.358 11.243 -34.479 1.00 94.31 203 LEU A N 1
ATOM 1537 C CA . LEU A 1 203 ? 23.946 11.621 -34.339 1.00 94.31 203 LEU A CA 1
ATOM 1538 C C . LEU A 1 203 ? 23.031 10.403 -34.154 1.00 94.31 203 LEU A C 1
ATOM 1540 O O . LEU A 1 203 ? 22.072 10.471 -33.380 1.00 94.31 203 LEU A O 1
ATOM 1544 N N . LEU A 1 204 ? 23.342 9.278 -34.807 1.00 94.75 204 LEU A N 1
ATOM 1545 C CA . LEU A 1 204 ? 22.603 8.027 -34.633 1.00 94.75 204 LEU A CA 1
ATOM 1546 C C . LEU A 1 204 ? 22.617 7.538 -33.184 1.00 94.75 204 LEU A C 1
ATOM 1548 O O . LEU A 1 204 ? 21.595 7.044 -32.726 1.00 94.75 204 LEU A O 1
ATOM 1552 N N . ILE A 1 205 ? 23.701 7.742 -32.428 1.00 94.62 205 ILE A N 1
ATOM 1553 C CA . ILE A 1 205 ? 23.738 7.400 -30.994 1.00 94.62 205 ILE A CA 1
ATOM 1554 C C . ILE A 1 205 ? 22.589 8.087 -30.243 1.00 94.62 205 ILE A C 1
ATOM 1556 O O . ILE A 1 205 ? 21.887 7.446 -29.462 1.00 94.62 205 ILE A O 1
ATOM 1560 N N . GLY A 1 206 ? 22.353 9.376 -30.507 1.00 93.19 206 GLY A N 1
ATOM 1561 C CA . GLY A 1 206 ? 21.257 10.124 -29.888 1.00 93.19 206 GLY A CA 1
ATOM 1562 C C . GLY A 1 206 ? 19.880 9.584 -30.280 1.00 93.19 206 GLY A C 1
ATOM 1563 O O . GLY A 1 206 ? 19.012 9.419 -29.422 1.00 93.19 206 GLY A O 1
ATOM 1564 N N . LEU A 1 207 ? 19.693 9.255 -31.560 1.00 93.19 207 LEU A N 1
ATOM 1565 C CA . LEU A 1 207 ? 18.441 8.684 -32.062 1.00 93.19 207 LEU A CA 1
ATOM 1566 C C . LEU A 1 207 ? 18.163 7.294 -31.466 1.00 93.19 207 LEU A C 1
ATOM 1568 O O . LEU A 1 207 ? 17.038 7.032 -31.043 1.00 93.19 207 LEU A O 1
ATOM 1572 N N . GLU A 1 208 ? 19.179 6.438 -31.344 1.00 93.75 208 GLU A N 1
ATOM 1573 C CA . GLU A 1 208 ? 19.047 5.105 -30.744 1.00 93.75 208 GLU A CA 1
ATOM 1574 C C . GLU A 1 208 ? 18.742 5.177 -29.237 1.00 93.75 208 GLU A C 1
ATOM 1576 O O . GLU A 1 208 ? 17.931 4.402 -28.729 1.00 93.75 208 GLU A O 1
ATOM 1581 N N . VAL A 1 209 ? 19.299 6.155 -28.509 1.00 94.69 209 VAL A N 1
ATOM 1582 C CA . VAL A 1 209 ? 18.950 6.396 -27.095 1.00 94.69 209 VAL A CA 1
ATOM 1583 C C . VAL A 1 209 ? 17.480 6.790 -26.946 1.00 94.69 209 VAL A C 1
ATOM 1585 O O . VAL A 1 209 ? 16.773 6.237 -26.097 1.00 94.69 209 VAL A O 1
ATOM 1588 N N . VAL A 1 210 ? 16.995 7.712 -27.784 1.00 93.94 210 VAL A N 1
ATOM 1589 C CA . VAL A 1 210 ? 15.581 8.119 -27.782 1.00 93.94 210 VAL A CA 1
ATOM 1590 C C . VAL A 1 210 ? 14.682 6.926 -28.119 1.00 93.94 210 VAL A C 1
ATOM 1592 O O . VAL A 1 210 ? 13.685 6.692 -27.434 1.00 93.94 210 VAL A O 1
ATOM 1595 N N . GLY A 1 211 ? 15.060 6.116 -29.108 1.00 90.38 211 GLY A N 1
ATOM 1596 C CA . GLY A 1 211 ? 14.307 4.924 -29.504 1.00 90.38 211 GLY A CA 1
ATOM 1597 C C . GLY A 1 211 ? 14.284 3.842 -28.438 1.00 90.38 211 GLY A C 1
ATOM 1598 O O . GLY A 1 211 ? 13.244 3.222 -28.208 1.00 90.38 211 GLY A O 1
ATOM 1599 N N . GLY A 1 212 ? 15.396 3.658 -27.731 1.00 89.75 212 GLY A N 1
ATOM 1600 C CA . GLY A 1 212 ? 15.481 2.775 -26.576 1.00 89.75 212 GLY A CA 1
ATOM 1601 C C . GLY A 1 212 ? 14.543 3.223 -25.458 1.00 89.75 212 GLY A C 1
ATOM 1602 O O . GLY A 1 212 ? 13.790 2.405 -24.929 1.00 89.75 212 GLY A O 1
ATOM 1603 N N . ALA A 1 213 ? 14.522 4.521 -25.141 1.00 90.81 213 ALA A N 1
ATOM 1604 C CA . ALA A 1 213 ? 13.650 5.082 -24.110 1.00 90.81 213 ALA A CA 1
ATOM 1605 C C . ALA A 1 213 ? 12.158 4.906 -24.445 1.00 90.81 213 ALA A C 1
ATOM 1607 O O . ALA A 1 213 ? 11.385 4.464 -23.591 1.00 90.81 213 ALA A O 1
ATOM 1608 N N . VAL A 1 214 ? 11.758 5.184 -25.692 1.00 90.88 214 VAL A N 1
ATOM 1609 C CA . VAL A 1 214 ? 10.375 4.9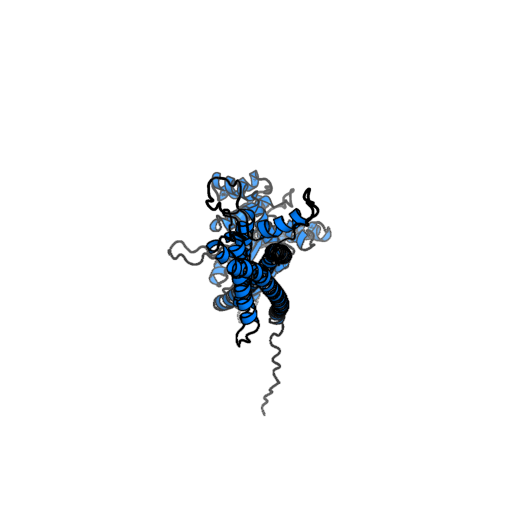96 -26.165 1.00 90.88 214 VAL A CA 1
ATOM 1610 C C . VAL A 1 214 ? 9.972 3.518 -26.118 1.00 90.88 214 VAL A C 1
ATOM 1612 O O . VAL A 1 214 ? 8.905 3.190 -25.590 1.00 90.88 214 VAL A O 1
ATOM 1615 N N . GLY A 1 215 ? 10.840 2.608 -26.574 1.00 87.44 215 GLY A N 1
ATOM 1616 C CA . GLY A 1 215 ? 10.598 1.165 -26.502 1.00 87.44 215 GLY A CA 1
ATOM 1617 C C . GLY A 1 215 ? 10.466 0.650 -25.061 1.00 87.44 215 GLY A C 1
ATOM 1618 O O . GLY A 1 215 ? 9.508 -0.056 -24.734 1.00 87.44 215 GLY A O 1
ATOM 1619 N N . VAL A 1 216 ? 11.375 1.057 -24.165 1.00 87.00 216 VAL A N 1
ATOM 1620 C CA . VAL A 1 216 ? 11.341 0.686 -22.736 1.00 87.00 216 VAL A CA 1
ATOM 1621 C C . VAL A 1 216 ? 10.076 1.213 -22.065 1.00 87.00 216 VAL A C 1
ATOM 1623 O O . VAL A 1 216 ? 9.441 0.483 -21.301 1.00 87.00 216 VAL A O 1
ATOM 1626 N N . PHE A 1 217 ? 9.667 2.444 -22.378 1.00 88.38 217 PHE A N 1
ATOM 1627 C CA . PHE A 1 217 ? 8.416 3.011 -21.885 1.00 88.38 217 PHE A CA 1
ATOM 1628 C C . PHE A 1 217 ? 7.194 2.218 -22.375 1.00 88.38 217 PHE A C 1
ATOM 1630 O O . PHE A 1 217 ? 6.290 1.938 -21.586 1.00 88.38 217 PHE A O 1
ATOM 1637 N N . GLY A 1 218 ? 7.195 1.768 -23.635 1.00 86.38 218 GLY A N 1
ATOM 1638 C CA . GLY A 1 218 ? 6.175 0.866 -24.178 1.00 86.38 218 GLY A CA 1
ATOM 1639 C C . GLY A 1 218 ? 6.094 -0.473 -23.432 1.00 86.38 218 GLY A C 1
ATOM 1640 O O . GLY A 1 218 ? 5.006 -0.901 -23.041 1.00 86.38 218 GLY A O 1
ATOM 1641 N N . VAL A 1 219 ? 7.238 -1.110 -23.152 1.00 86.31 219 VAL A N 1
ATOM 1642 C CA . VAL A 1 219 ? 7.307 -2.354 -22.355 1.00 86.31 219 VAL A CA 1
ATOM 1643 C C . VAL A 1 219 ? 6.863 -2.124 -20.905 1.00 86.31 219 VAL A C 1
ATOM 1645 O O . VAL A 1 219 ? 6.201 -2.980 -20.312 1.00 86.31 219 VAL A O 1
ATOM 1648 N N . TRP A 1 220 ? 7.210 -0.979 -20.314 1.00 85.56 220 TRP A N 1
ATOM 1649 C CA . TRP A 1 220 ? 6.808 -0.617 -18.955 1.00 85.56 220 TRP A CA 1
ATOM 1650 C C . TRP A 1 220 ? 5.296 -0.408 -18.840 1.00 85.56 220 TRP A C 1
ATOM 1652 O O . TRP A 1 220 ? 4.678 -0.982 -17.941 1.00 85.56 220 TRP A O 1
ATOM 1662 N N . LEU A 1 221 ? 4.689 0.341 -19.770 1.00 83.81 221 LEU A N 1
ATOM 1663 C CA . LEU A 1 221 ? 3.239 0.545 -19.816 1.00 83.81 221 LEU A CA 1
ATOM 1664 C C . LEU A 1 221 ? 2.497 -0.784 -19.922 1.00 83.81 221 LEU A C 1
ATOM 1666 O O . LEU A 1 221 ? 1.551 -1.024 -19.175 1.00 83.81 221 LEU A O 1
ATOM 1670 N N . GLU A 1 222 ? 2.958 -1.677 -20.794 1.00 81.00 222 GLU A N 1
ATOM 1671 C CA . GLU A 1 222 ? 2.353 -2.995 -20.943 1.00 81.00 222 GLU A CA 1
ATOM 1672 C C . GLU A 1 222 ? 2.503 -3.849 -19.677 1.00 81.00 222 GLU A C 1
ATOM 1674 O O . GLU A 1 222 ? 1.544 -4.483 -19.245 1.00 81.00 222 GLU A O 1
ATOM 1679 N N . ARG A 1 223 ? 3.679 -3.855 -19.035 1.00 80.81 223 ARG A N 1
ATOM 1680 C CA . ARG A 1 223 ? 3.878 -4.566 -17.760 1.00 80.81 223 ARG A CA 1
ATOM 1681 C C . ARG A 1 223 ? 3.000 -3.999 -16.650 1.00 80.81 223 ARG A C 1
ATOM 1683 O O . ARG A 1 223 ? 2.516 -4.774 -15.829 1.00 80.81 223 ARG A O 1
ATOM 1690 N N . SER A 1 224 ? 2.796 -2.685 -16.623 1.00 76.62 224 SER A N 1
ATOM 1691 C CA . SER A 1 224 ? 1.908 -2.023 -15.667 1.00 76.62 224 SER A CA 1
ATOM 1692 C C . SER A 1 224 ? 0.458 -2.472 -15.867 1.00 76.62 224 SER A C 1
ATOM 1694 O O . SER A 1 224 ? -0.155 -2.994 -14.938 1.00 76.62 224 SER A O 1
ATOM 1696 N N . VAL A 1 225 ? -0.043 -2.417 -17.107 1.00 76.00 225 VAL A N 1
ATOM 1697 C CA . VAL A 1 225 ? -1.407 -2.854 -17.450 1.00 76.00 225 VAL A CA 1
ATOM 1698 C C . VAL A 1 225 ? -1.577 -4.366 -17.279 1.00 76.00 225 VAL A C 1
ATOM 1700 O O . VAL A 1 225 ? -2.589 -4.821 -16.761 1.00 76.00 225 VAL A O 1
ATOM 1703 N N . SER A 1 226 ? -0.577 -5.182 -17.625 1.00 72.31 226 SER A N 1
ATOM 1704 C CA . SER A 1 226 ? -0.603 -6.630 -17.379 1.00 72.31 226 SER A CA 1
ATOM 1705 C C . SER A 1 226 ? -0.602 -6.959 -15.888 1.00 72.31 226 SER A C 1
ATOM 1707 O O . SER A 1 226 ? -1.241 -7.932 -15.498 1.00 72.31 226 SER A O 1
ATOM 1709 N N . ARG A 1 227 ? 0.094 -6.182 -15.048 1.00 70.50 227 ARG A N 1
ATOM 1710 C CA . ARG A 1 227 ? 0.031 -6.323 -13.586 1.00 70.50 227 ARG A CA 1
ATOM 1711 C C . ARG A 1 227 ? -1.338 -5.925 -13.055 1.00 70.50 227 ARG A C 1
ATOM 1713 O O . ARG A 1 227 ? -1.857 -6.645 -12.214 1.00 70.50 227 ARG A O 1
ATOM 1720 N N . GLN A 1 228 ? -1.936 -4.854 -13.574 1.00 68.19 228 GLN A N 1
ATOM 1721 C CA . GLN A 1 228 ? -3.308 -4.462 -13.243 1.00 68.19 228 GLN A CA 1
ATOM 1722 C C . GLN A 1 228 ? -4.324 -5.524 -13.684 1.00 68.19 228 GLN A C 1
ATOM 1724 O O . GLN A 1 228 ? -5.198 -5.868 -12.901 1.00 68.19 228 GLN A O 1
ATOM 1729 N N . ARG A 1 229 ? -4.161 -6.134 -14.867 1.00 65.00 229 ARG A N 1
ATOM 1730 C CA . ARG A 1 229 ? -4.967 -7.279 -15.330 1.00 65.00 229 ARG A CA 1
ATOM 1731 C C . ARG A 1 229 ? -4.784 -8.503 -14.447 1.00 65.00 229 ARG A C 1
ATOM 1733 O O . ARG A 1 229 ? -5.772 -9.106 -14.063 1.00 65.00 229 ARG A O 1
ATOM 1740 N N . SER A 1 230 ? -3.552 -8.870 -14.098 1.00 59.12 230 SER A N 1
ATOM 1741 C CA . SER A 1 230 ? -3.295 -9.996 -13.194 1.00 59.12 230 SER A CA 1
ATOM 1742 C C . SER A 1 230 ? -3.835 -9.728 -11.797 1.00 59.12 230 SER A C 1
ATOM 1744 O O . SER A 1 230 ? -4.396 -10.633 -11.204 1.00 59.12 230 SER A O 1
ATOM 1746 N N . TYR A 1 231 ? -3.724 -8.499 -11.292 1.00 57.09 231 TYR A N 1
ATOM 1747 C CA . TYR A 1 231 ? -4.316 -8.088 -10.024 1.00 57.09 231 TYR A CA 1
ATOM 1748 C C . TYR A 1 231 ? -5.844 -8.120 -10.098 1.00 57.09 231 TYR A C 1
ATOM 1750 O O . TYR A 1 231 ? -6.463 -8.718 -9.235 1.00 57.09 231 TYR A O 1
ATOM 1758 N N . GLY A 1 232 ? -6.455 -7.595 -11.161 1.00 56.34 232 GLY A N 1
ATOM 1759 C CA . GLY A 1 232 ? -7.897 -7.643 -11.407 1.00 56.34 232 GLY A CA 1
ATOM 1760 C C . GLY A 1 232 ? -8.421 -9.069 -11.567 1.00 56.34 232 GLY A C 1
ATOM 1761 O O . GLY A 1 232 ? -9.406 -9.416 -10.937 1.00 56.34 232 GLY A O 1
ATOM 1762 N N . VAL A 1 233 ? -7.722 -9.932 -12.309 1.00 58.69 233 VAL A N 1
ATOM 1763 C CA . VAL A 1 233 ? -8.028 -11.365 -12.461 1.00 58.69 233 VAL A CA 1
ATOM 1764 C C . VAL A 1 233 ? -7.770 -12.125 -11.167 1.00 58.69 233 VAL A C 1
ATOM 1766 O O . VAL A 1 233 ? -8.498 -13.057 -10.866 1.00 58.69 233 VAL A O 1
ATOM 1769 N N . GLN A 1 234 ? -6.762 -11.760 -10.379 1.00 50.66 234 GLN A N 1
ATOM 1770 C CA . GLN A 1 234 ? -6.492 -12.367 -9.080 1.00 50.66 234 GLN A CA 1
ATOM 1771 C C . GLN A 1 234 ? -7.504 -11.900 -8.038 1.00 50.66 234 GLN A C 1
ATOM 1773 O O . GLN A 1 234 ? -7.886 -12.710 -7.214 1.00 50.66 234 GLN A O 1
ATOM 1778 N N . VAL A 1 235 ? -7.995 -10.663 -8.116 1.00 53.56 235 VAL A N 1
ATOM 1779 C CA . VAL A 1 235 ? -9.111 -10.124 -7.330 1.00 53.56 235 VAL A CA 1
ATOM 1780 C C . VAL A 1 235 ? -10.428 -10.745 -7.778 1.00 53.56 235 VAL A C 1
ATOM 1782 O O . VAL A 1 235 ? -11.228 -11.081 -6.930 1.00 53.56 235 VAL A O 1
ATOM 1785 N N . GLU A 1 236 ? -10.655 -10.964 -9.070 1.00 53.00 236 GLU A N 1
ATOM 1786 C CA . GLU A 1 236 ? -11.813 -11.668 -9.639 1.00 53.00 236 GLU A CA 1
ATOM 1787 C C . GLU A 1 236 ? -11.795 -13.153 -9.292 1.00 53.00 236 GLU A C 1
ATOM 1789 O O . GLU A 1 236 ? -12.812 -13.714 -8.917 1.00 53.00 236 GLU A O 1
ATOM 1794 N N . LYS A 1 237 ? -10.633 -13.801 -9.393 1.00 43.91 237 LYS A N 1
ATOM 1795 C CA . LYS A 1 237 ? -10.409 -15.194 -9.005 1.00 43.91 237 LYS A CA 1
ATOM 1796 C C . LYS A 1 237 ? -10.479 -15.327 -7.496 1.00 43.91 237 LYS A C 1
ATOM 1798 O O . LYS A 1 237 ? -11.037 -16.309 -7.041 1.00 43.91 237 LYS A O 1
ATOM 1803 N N . TRP A 1 238 ? -9.984 -14.361 -6.728 1.00 39.69 238 TRP A N 1
ATOM 1804 C CA . TRP A 1 238 ? -10.199 -14.277 -5.288 1.00 39.69 238 TRP A CA 1
ATOM 1805 C C . TRP A 1 238 ? -11.690 -14.108 -5.022 1.00 39.69 238 TRP A C 1
ATOM 1807 O O . TRP A 1 238 ? -12.262 -15.011 -4.457 1.00 39.69 238 TRP A O 1
ATOM 1817 N N . LYS A 1 239 ? -12.384 -13.123 -5.596 1.00 43.44 239 LYS A N 1
ATOM 1818 C CA . LYS A 1 239 ? -13.849 -12.976 -5.530 1.00 43.44 239 LYS A CA 1
ATOM 1819 C C . LYS A 1 239 ? -14.598 -14.259 -5.910 1.00 43.44 239 LYS A C 1
ATOM 1821 O O . LYS A 1 239 ? -15.529 -14.606 -5.207 1.00 43.44 239 LYS A O 1
ATOM 1826 N N . ARG A 1 240 ? -14.183 -15.012 -6.938 1.00 37.25 240 ARG A N 1
ATOM 1827 C CA . ARG A 1 240 ? -14.803 -16.289 -7.360 1.00 37.25 240 ARG A CA 1
ATOM 1828 C C . ARG A 1 240 ? -14.468 -17.472 -6.450 1.00 37.25 240 ARG A C 1
ATOM 1830 O O . ARG A 1 240 ? -15.329 -18.301 -6.198 1.00 37.25 240 ARG A O 1
ATOM 1837 N N . THR A 1 241 ? -13.229 -17.560 -5.969 1.00 36.72 241 THR A N 1
ATOM 1838 C CA . THR A 1 241 ? -12.758 -18.637 -5.075 1.00 36.72 241 THR A CA 1
ATOM 1839 C C . THR A 1 241 ? -13.266 -18.404 -3.650 1.00 36.72 241 THR A C 1
ATOM 1841 O O . THR A 1 241 ? -13.649 -19.340 -2.967 1.00 36.72 241 THR A O 1
ATOM 1844 N N . THR A 1 242 ? -13.342 -17.142 -3.239 1.00 40.28 242 THR A N 1
ATOM 1845 C CA . THR A 1 242 ? -13.922 -16.641 -1.995 1.00 40.28 242 THR A CA 1
ATOM 1846 C C . THR A 1 242 ? -15.450 -16.711 -2.045 1.00 40.28 242 THR A C 1
ATOM 1848 O O . THR A 1 242 ? -16.042 -17.151 -1.073 1.00 40.28 242 THR A O 1
ATOM 1851 N N . SER A 1 243 ? -16.104 -16.437 -3.183 1.00 37.31 243 SER A N 1
ATOM 1852 C CA . SER A 1 243 ? -17.559 -16.631 -3.370 1.00 37.31 243 SER A CA 1
ATOM 1853 C C . SER A 1 243 ? -18.012 -18.084 -3.194 1.00 37.31 243 SER A C 1
ATOM 1855 O O . SER A 1 243 ? -19.190 -18.308 -2.943 1.00 37.31 243 SER A O 1
ATOM 1857 N N . TYR A 1 244 ? -17.106 -19.060 -3.296 1.00 38.44 244 TYR A N 1
ATOM 1858 C CA . TYR A 1 244 ? -17.401 -20.469 -3.027 1.00 38.44 244 TYR A CA 1
ATOM 1859 C C . TYR A 1 244 ? -17.110 -20.884 -1.567 1.00 38.44 244 TYR A C 1
ATOM 1861 O O . TYR A 1 244 ? -17.305 -22.047 -1.219 1.00 38.44 244 TYR A O 1
ATOM 1869 N N . SER A 1 245 ? -16.657 -19.960 -0.701 1.00 45.03 245 SER A N 1
ATOM 1870 C CA . SER A 1 245 ? -16.387 -20.221 0.725 1.00 45.03 245 SER A CA 1
ATOM 1871 C C . SER A 1 245 ? -16.515 -18.988 1.651 1.00 45.03 245 SER A C 1
ATOM 1873 O O . SER A 1 245 ? -15.713 -18.838 2.578 1.00 45.03 245 SER A O 1
ATOM 1875 N N . MET A 1 246 ? -17.454 -18.063 1.427 1.00 54.66 246 MET A N 1
ATOM 1876 C CA . MET A 1 246 ? -17.613 -16.920 2.342 1.00 54.66 246 MET A CA 1
ATOM 1877 C C . MET A 1 246 ? -18.352 -17.343 3.616 1.00 54.66 246 MET A C 1
ATOM 1879 O O . MET A 1 246 ? -19.577 -17.406 3.651 1.00 54.66 246 MET A O 1
ATOM 1883 N N . GLY A 1 247 ? -17.593 -17.636 4.674 1.00 71.31 247 GLY A N 1
ATOM 1884 C CA . GLY A 1 247 ? -18.125 -17.677 6.035 1.00 71.31 247 GLY A CA 1
ATOM 1885 C C . GLY A 1 247 ? -18.566 -16.282 6.494 1.00 71.31 247 GLY A C 1
ATOM 1886 O O . GLY A 1 247 ? -18.031 -15.267 6.041 1.00 71.31 247 GLY A O 1
ATOM 1887 N N . LYS A 1 248 ? -19.536 -16.230 7.411 1.00 88.00 248 LYS A N 1
ATOM 1888 C CA . LYS A 1 248 ? -19.978 -14.993 8.072 1.00 88.00 248 LYS A CA 1
ATOM 1889 C C . LYS A 1 248 ? -18.773 -14.346 8.773 1.00 88.00 248 LYS A C 1
ATOM 1891 O O . LYS A 1 248 ? -17.980 -15.047 9.396 1.00 88.00 248 LYS A O 1
ATOM 1896 N N . LYS A 1 249 ? -18.590 -13.026 8.681 1.00 89.00 249 LYS A N 1
ATOM 1897 C CA . LYS A 1 249 ? -17.364 -12.336 9.135 1.00 89.00 249 LYS A CA 1
ATOM 1898 C C . LYS A 1 249 ? -17.657 -10.989 9.789 1.00 89.00 249 LYS A C 1
ATOM 1900 O O . LYS A 1 249 ? -18.471 -10.226 9.282 1.00 89.00 249 LYS A O 1
ATOM 1905 N N . ILE A 1 250 ? -16.910 -10.653 10.846 1.00 92.19 250 ILE A N 1
ATOM 1906 C CA . ILE A 1 250 ? -16.918 -9.317 11.469 1.00 92.19 250 ILE A CA 1
ATOM 1907 C C . ILE A 1 250 ? -15.485 -8.802 11.597 1.00 92.19 250 ILE A C 1
ATOM 1909 O O . ILE A 1 250 ? -14.634 -9.474 12.173 1.00 92.19 250 ILE A O 1
ATOM 1913 N N . GLU A 1 251 ? -15.208 -7.612 11.063 1.00 93.62 251 GLU A N 1
ATOM 1914 C CA . GLU A 1 251 ? -13.975 -6.861 11.330 1.00 93.62 251 GLU A CA 1
ATOM 1915 C C . GLU A 1 251 ? -14.255 -5.736 12.322 1.00 93.62 251 GLU A C 1
ATOM 1917 O O . GLU A 1 251 ? -15.100 -4.885 12.059 1.00 93.62 251 GLU A O 1
ATOM 1922 N N . CYS A 1 252 ? -13.531 -5.715 13.439 1.00 95.31 252 CYS A N 1
ATOM 1923 C CA . CYS A 1 252 ? -13.749 -4.804 14.559 1.00 95.31 252 CYS A CA 1
ATOM 1924 C C . CYS A 1 252 ? -12.613 -3.782 14.642 1.00 95.31 252 CYS A C 1
ATOM 1926 O O . CYS A 1 252 ? -11.502 -4.113 15.055 1.00 95.31 252 CYS A O 1
ATOM 1928 N N . TYR A 1 253 ? -12.881 -2.529 14.293 1.00 97.38 253 TYR A N 1
ATOM 1929 C CA . TYR A 1 253 ? -11.915 -1.435 14.355 1.00 97.38 253 TYR A CA 1
ATOM 1930 C C . TYR A 1 253 ? -12.086 -0.670 15.669 1.00 97.38 253 TYR A C 1
ATOM 1932 O O . TYR A 1 253 ? -13.119 -0.036 15.901 1.00 97.38 253 TYR A O 1
ATOM 1940 N N . LEU A 1 254 ? -11.081 -0.756 16.544 1.00 97.94 254 LEU A N 1
ATOM 1941 C CA . LEU A 1 254 ? -11.162 -0.285 17.929 1.00 97.94 254 LEU A CA 1
ATOM 1942 C C . LEU A 1 254 ? -10.033 0.687 18.286 1.00 97.94 254 LEU A C 1
ATOM 1944 O O . LEU A 1 254 ? -8.901 0.548 17.813 1.00 97.94 254 LEU A O 1
ATOM 1948 N N . ASP A 1 255 ? -10.333 1.609 19.205 1.00 98.38 255 ASP A N 1
ATOM 1949 C CA . ASP A 1 255 ? -9.344 2.426 19.917 1.00 98.38 255 ASP A CA 1
ATOM 1950 C C . ASP A 1 255 ? -9.513 2.292 21.431 1.00 98.38 255 ASP A C 1
ATOM 1952 O O . ASP A 1 255 ? -10.629 2.411 21.939 1.00 98.38 255 ASP A O 1
ATOM 1956 N N . CYS A 1 256 ? -8.411 2.057 22.151 1.00 97.25 256 CYS A N 1
ATOM 1957 C CA . CYS A 1 256 ? -8.411 1.911 23.605 1.00 97.25 256 CYS A CA 1
ATOM 1958 C C . CYS A 1 256 ? -8.927 3.163 24.338 1.00 97.25 256 CYS A C 1
ATOM 1960 O O . CYS A 1 256 ? -9.470 3.048 25.437 1.00 97.25 256 CYS A O 1
ATOM 1962 N N . VAL A 1 257 ? -8.820 4.347 23.716 1.00 96.62 257 VAL A N 1
ATOM 1963 C CA . VAL A 1 257 ? -9.370 5.606 24.249 1.00 96.62 257 VAL A CA 1
ATOM 1964 C C . VAL A 1 257 ? -10.890 5.704 24.120 1.00 96.62 257 VAL A C 1
ATOM 1966 O O . VAL A 1 257 ? -11.474 6.636 24.650 1.00 96.62 257 VAL A O 1
ATOM 1969 N N . SER A 1 258 ? -11.572 4.809 23.403 1.00 96.38 258 SER A N 1
ATOM 1970 C CA . SER A 1 258 ? -13.033 4.870 23.271 1.00 96.38 258 SER A CA 1
ATOM 1971 C C . SER A 1 258 ? -13.703 3.971 24.319 1.00 96.38 258 SER A C 1
ATOM 1973 O O . SER A 1 258 ? -13.534 2.751 24.252 1.00 96.38 258 SER A O 1
ATOM 1975 N N . PRO A 1 259 ? -14.520 4.518 25.244 1.00 95.62 259 PRO A N 1
ATOM 1976 C CA . PRO A 1 259 ? -15.255 3.690 26.201 1.00 95.62 259 PRO A CA 1
ATOM 1977 C C . PRO A 1 259 ? -16.272 2.789 25.483 1.00 95.62 259 PRO A C 1
ATOM 1979 O O . PRO A 1 259 ? -16.420 1.622 25.828 1.00 95.62 259 PRO A O 1
ATOM 1982 N N . TYR A 1 260 ? -16.885 3.267 24.395 1.00 96.62 260 TYR A N 1
ATOM 1983 C CA . TYR A 1 260 ? -17.771 2.449 23.559 1.00 96.62 260 TYR A CA 1
ATOM 1984 C C . TYR A 1 260 ? -17.023 1.321 22.835 1.00 96.62 260 TYR A C 1
ATOM 1986 O O . TYR A 1 260 ? -17.601 0.268 22.581 1.00 96.62 260 TYR A O 1
ATOM 1994 N N . SER A 1 261 ? -15.729 1.494 22.531 1.00 97.62 261 SER A N 1
ATOM 1995 C CA . SER A 1 261 ? -14.905 0.387 22.022 1.00 97.62 261 SER A CA 1
ATOM 1996 C C . SER A 1 261 ? -14.644 -0.658 23.101 1.00 97.62 261 SER A C 1
ATOM 1998 O O . SER A 1 261 ? -14.623 -1.842 22.777 1.00 97.62 261 SER A O 1
ATOM 2000 N N . PHE A 1 262 ? -14.508 -0.248 24.367 1.00 97.19 262 PHE A N 1
ATOM 2001 C CA . PHE A 1 262 ? -14.391 -1.186 25.484 1.00 97.19 262 PHE A CA 1
ATOM 2002 C C . PHE A 1 262 ? -15.675 -2.005 25.652 1.00 97.19 262 PHE A C 1
ATOM 2004 O O . PHE A 1 262 ? -15.625 -3.230 25.712 1.00 97.19 262 PHE A O 1
ATOM 2011 N N . TYR A 1 263 ? -16.833 -1.344 25.628 1.00 96.81 263 TYR A N 1
ATOM 2012 C CA . TYR A 1 263 ? -18.141 -2.000 25.698 1.00 96.81 263 TYR A CA 1
ATOM 2013 C C . TYR A 1 263 ? -18.341 -3.013 24.574 1.00 96.81 263 TYR A C 1
ATOM 2015 O O . TYR A 1 263 ? -18.681 -4.170 24.820 1.00 96.81 263 TYR A O 1
ATOM 2023 N N . ALA A 1 264 ? -18.058 -2.595 23.339 1.00 96.12 264 ALA A N 1
ATOM 2024 C CA . ALA A 1 264 ? -18.144 -3.467 22.182 1.00 96.12 264 ALA A CA 1
ATOM 2025 C C . ALA A 1 264 ? -17.191 -4.664 22.269 1.00 96.12 264 ALA A C 1
ATOM 2027 O O . ALA A 1 264 ? -17.581 -5.789 21.959 1.00 96.12 264 ALA A O 1
ATOM 2028 N N . PHE A 1 265 ? -15.951 -4.426 22.701 1.00 95.75 265 PHE A N 1
ATOM 2029 C CA . PHE A 1 265 ? -14.971 -5.480 22.915 1.00 95.75 265 PHE A CA 1
ATOM 2030 C C . PHE A 1 265 ? -15.476 -6.494 23.946 1.00 95.75 265 PHE A C 1
ATOM 2032 O O . PHE A 1 265 ? -15.489 -7.687 23.656 1.00 95.75 265 PHE A O 1
ATOM 2039 N N . THR A 1 266 ? -15.959 -6.036 25.104 1.00 94.62 266 THR A N 1
ATOM 2040 C CA . THR A 1 266 ? -16.513 -6.906 26.152 1.00 94.62 266 THR A CA 1
ATOM 2041 C C . THR A 1 266 ? -17.681 -7.740 25.644 1.00 94.62 266 THR A C 1
ATOM 2043 O O . THR A 1 266 ? -17.678 -8.953 25.838 1.00 94.62 266 THR A O 1
ATOM 2046 N N . TYR A 1 267 ? -18.642 -7.120 24.959 1.00 94.19 267 TYR A N 1
ATOM 2047 C CA . TYR A 1 267 ? -19.818 -7.821 24.450 1.00 94.19 267 TYR A CA 1
ATOM 2048 C C . TYR A 1 267 ? -19.457 -8.890 23.416 1.00 94.19 267 TYR A C 1
ATOM 2050 O O . TYR A 1 267 ? -19.907 -10.029 23.518 1.00 94.19 267 TYR A O 1
ATOM 2058 N N . LEU A 1 268 ? -18.602 -8.561 22.445 1.00 92.81 268 LEU A N 1
ATOM 2059 C CA . LEU A 1 268 ? -18.169 -9.528 21.434 1.00 92.81 268 LEU A CA 1
ATOM 2060 C C . LEU A 1 268 ? -17.367 -10.678 22.045 1.00 92.81 268 LEU A C 1
ATOM 2062 O O . LEU A 1 268 ? -17.534 -11.815 21.626 1.00 92.81 268 LEU A O 1
ATOM 2066 N N . GLN A 1 269 ? -16.547 -10.399 23.058 1.00 90.94 269 GLN A N 1
ATOM 2067 C CA . GLN A 1 269 ? -15.792 -11.425 23.774 1.00 90.94 269 GLN A CA 1
ATOM 2068 C C . GLN A 1 269 ? -16.700 -12.359 24.586 1.00 90.94 269 GLN A C 1
ATOM 2070 O O . GLN A 1 269 ? -16.468 -13.561 24.604 1.00 90.94 269 GLN A O 1
ATOM 2075 N N . GLN A 1 270 ? -17.759 -11.842 25.215 1.00 91.06 270 GLN A N 1
ATOM 2076 C CA . GLN A 1 270 ? -18.754 -12.669 25.914 1.00 91.06 270 GLN A CA 1
ATOM 2077 C C . GLN A 1 270 ? -19.553 -13.570 24.962 1.00 91.06 270 GLN A C 1
ATOM 2079 O O . GLN A 1 270 ? -20.014 -14.631 25.368 1.00 91.06 270 GLN A O 1
ATOM 2084 N N . ASN A 1 271 ? -19.713 -13.154 23.704 1.00 90.19 271 ASN A N 1
ATOM 2085 C CA . ASN A 1 271 ? -20.469 -13.886 22.689 1.00 90.19 271 ASN A CA 1
ATOM 2086 C C . ASN A 1 271 ? -19.569 -14.640 21.691 1.00 90.19 271 ASN A C 1
ATOM 2088 O O . ASN A 1 271 ? -20.083 -15.194 20.721 1.00 90.19 271 ASN A O 1
ATOM 2092 N N . ALA A 1 272 ? -18.248 -14.678 21.901 1.00 86.25 272 ALA A N 1
ATOM 2093 C CA . ALA A 1 272 ? -17.291 -15.225 20.937 1.00 86.25 272 ALA A CA 1
ATOM 2094 C C . ALA A 1 272 ? -17.566 -16.704 20.612 1.00 86.25 272 ALA A C 1
ATOM 2096 O O . ALA A 1 272 ? -17.644 -17.064 19.438 1.00 86.25 272 ALA A O 1
ATOM 2097 N N . ASP A 1 273 ? -17.816 -17.531 21.632 1.00 82.62 273 ASP A N 1
ATOM 2098 C CA . ASP A 1 273 ? -18.123 -18.959 21.461 1.00 82.62 273 ASP A CA 1
ATOM 2099 C C . ASP A 1 273 ? -19.437 -19.182 20.700 1.00 82.62 273 ASP A C 1
ATOM 2101 O O . ASP A 1 273 ? -19.515 -20.025 19.803 1.00 82.62 273 ASP A O 1
ATOM 2105 N N . ALA A 1 274 ? -20.470 -18.391 21.012 1.00 86.00 274 ALA A N 1
ATOM 2106 C CA . ALA A 1 274 ? -21.752 -18.446 20.314 1.00 86.00 274 ALA A CA 1
ATOM 2107 C C . ALA A 1 274 ? -21.584 -18.064 18.836 1.00 86.00 274 ALA A C 1
ATOM 2109 O O . ALA A 1 274 ? -22.056 -18.777 17.950 1.00 86.00 274 ALA A O 1
ATOM 2110 N N . LEU A 1 275 ? -20.849 -16.987 18.562 1.00 88.06 275 LEU A N 1
ATOM 2111 C CA . LEU A 1 275 ? -20.582 -16.494 17.213 1.00 88.06 275 LEU A CA 1
ATOM 2112 C C . LEU A 1 275 ? -19.772 -17.508 16.400 1.00 88.06 275 LEU A C 1
ATOM 2114 O O . LEU A 1 275 ? -20.138 -17.805 15.263 1.00 88.06 275 LEU A O 1
ATOM 2118 N N . ALA A 1 276 ? -18.760 -18.129 17.008 1.00 82.56 276 ALA A N 1
ATOM 2119 C CA . ALA A 1 276 ? -18.006 -19.216 16.397 1.00 82.56 276 ALA A CA 1
ATOM 2120 C C . ALA A 1 276 ? -18.895 -20.436 16.090 1.00 82.56 276 ALA A C 1
ATOM 2122 O O . ALA A 1 276 ? -18.821 -20.987 14.989 1.00 82.56 276 ALA A O 1
ATOM 2123 N N . SER A 1 277 ? -19.784 -20.828 17.013 1.00 79.38 277 SER A N 1
ATOM 2124 C CA . SER A 1 277 ? -20.722 -21.945 16.807 1.00 79.38 277 SER A CA 1
ATOM 2125 C C . SER A 1 277 ? -21.711 -21.699 15.660 1.00 79.38 277 SER A C 1
ATOM 2127 O O . SER A 1 277 ? -22.132 -22.637 14.986 1.00 79.38 277 SER A O 1
ATOM 2129 N N . LEU A 1 278 ? -22.029 -20.427 15.398 1.00 84.06 278 LEU A N 1
ATOM 2130 C CA . LEU A 1 278 ? -22.899 -19.979 14.311 1.00 84.06 278 LEU A CA 1
ATOM 2131 C C . LEU A 1 278 ? -22.137 -19.703 13.001 1.00 84.06 278 LEU A C 1
ATOM 2133 O O . LEU A 1 278 ? -22.705 -19.154 12.053 1.00 84.06 278 LEU A O 1
ATOM 2137 N N . GLY A 1 279 ? -20.855 -20.076 12.933 1.00 83.25 279 GLY A N 1
ATOM 2138 C CA . GLY A 1 279 ? -20.021 -19.923 11.742 1.00 83.25 279 GLY A CA 1
ATOM 2139 C C . GLY A 1 279 ? -19.605 -18.480 11.454 1.00 83.25 279 GLY A C 1
ATOM 2140 O O . GLY A 1 279 ? -19.267 -18.167 10.312 1.00 83.25 279 GLY A O 1
ATOM 2141 N N . VAL A 1 280 ? -19.645 -17.601 12.460 1.00 84.56 280 VAL A N 1
ATOM 2142 C CA . VAL A 1 280 ? -19.158 -16.225 12.360 1.00 84.56 280 VAL A CA 1
ATOM 2143 C C . VAL A 1 280 ? -17.694 -16.175 12.763 1.00 84.56 280 VAL A C 1
ATOM 2145 O O . VAL A 1 280 ? -17.312 -16.353 13.917 1.00 84.56 280 VAL A O 1
ATOM 2148 N N . GLU A 1 281 ? -16.851 -15.873 11.792 1.00 74.94 281 GLU A N 1
ATOM 2149 C CA . GLU A 1 281 ? -15.435 -15.657 11.996 1.00 74.94 281 GLU A CA 1
ATOM 2150 C C . GLU A 1 281 ? -15.196 -14.268 12.603 1.00 74.94 281 GLU A C 1
ATOM 2152 O O . GLU A 1 281 ? -15.119 -13.256 11.890 1.00 74.94 281 GLU A O 1
ATOM 2157 N N . ILE A 1 282 ? -15.051 -14.252 13.925 1.00 64.75 282 ILE A N 1
ATOM 2158 C CA . ILE A 1 282 ? -14.601 -13.108 14.738 1.00 64.75 282 ILE A CA 1
ATOM 2159 C C . ILE A 1 282 ? -13.212 -13.400 15.337 1.00 64.75 282 ILE A C 1
ATOM 2161 O O . ILE A 1 282 ? -12.407 -12.491 15.550 1.00 64.75 282 ILE A O 1
ATOM 2165 N N . GLU A 1 283 ? -12.892 -14.687 15.500 1.00 53.62 283 GLU A N 1
ATOM 2166 C CA . GLU A 1 283 ? -11.711 -15.217 16.176 1.00 53.62 283 GLU A CA 1
ATOM 2167 C C . GLU A 1 283 ? -11.488 -16.672 15.725 1.00 53.62 283 GLU A C 1
ATOM 2169 O O . GLU A 1 283 ? -12.448 -17.436 15.646 1.00 53.62 283 GLU A O 1
ATOM 2174 N N . TYR A 1 284 ? -10.255 -17.083 15.413 1.00 42.06 284 TYR A N 1
ATOM 2175 C CA . TYR A 1 284 ? -9.905 -18.501 15.524 1.00 42.06 284 TYR A CA 1
ATOM 2176 C C . TYR A 1 284 ? -8.418 -18.677 15.822 1.00 42.06 284 TYR A C 1
ATOM 2178 O O . TYR A 1 284 ? -7.561 -18.567 14.942 1.00 42.06 284 TYR A O 1
ATOM 2186 N N . GLU A 1 285 ? -8.122 -19.038 17.065 1.00 36.78 285 GLU A N 1
ATOM 2187 C CA . GLU A 1 285 ? -6.969 -19.880 17.348 1.00 36.78 285 GLU A CA 1
ATOM 2188 C C . GLU A 1 285 ? -7.466 -21.338 17.394 1.00 36.78 285 GLU A C 1
ATOM 2190 O O . GLU A 1 285 ? -8.428 -21.630 18.108 1.00 36.78 285 GLU A O 1
ATOM 2195 N N . PRO A 1 286 ? -6.891 -22.272 16.612 1.00 34.28 286 PRO A N 1
ATOM 2196 C CA . PRO A 1 286 ? -7.317 -23.662 16.666 1.00 34.28 286 PRO A CA 1
ATOM 2197 C C . PRO A 1 286 ? -7.027 -24.273 18.041 1.00 34.28 286 PRO A C 1
ATOM 2199 O O . PRO A 1 286 ? -5.931 -24.057 18.564 1.00 34.28 286 PRO A O 1
ATOM 2202 N N . PRO A 1 287 ? -7.908 -25.133 18.592 1.00 32.78 287 PRO A N 1
ATOM 2203 C CA . PRO A 1 287 ? -7.546 -25.951 19.739 1.00 32.78 287 PRO A CA 1
ATOM 2204 C C . PRO A 1 287 ? -6.309 -26.795 19.398 1.00 32.78 287 PRO A C 1
ATOM 2206 O O . PRO A 1 287 ? -6.216 -27.402 18.326 1.00 32.78 287 PRO A O 1
ATOM 2209 N N . LEU A 1 288 ? -5.353 -26.811 20.331 1.00 37.31 288 LEU A N 1
ATOM 2210 C CA . LEU A 1 288 ? -3.960 -27.274 20.222 1.00 37.31 288 LEU A CA 1
ATOM 2211 C C . LEU A 1 288 ? -3.767 -28.781 19.908 1.00 37.31 288 LEU A C 1
ATOM 2213 O O . LEU A 1 288 ? -2.723 -29.356 20.205 1.00 37.31 288 LEU A O 1
ATOM 2217 N N . SER A 1 289 ? -4.756 -29.463 19.328 1.00 33.94 289 SER A N 1
ATOM 2218 C CA . SER A 1 289 ? -4.800 -30.929 19.225 1.00 33.94 289 SER A CA 1
ATOM 2219 C C . SER A 1 289 ? -4.564 -31.485 17.820 1.00 33.94 289 SER A C 1
ATOM 2221 O O . SER A 1 289 ? -4.433 -32.699 17.670 1.00 33.94 289 SER A O 1
ATOM 2223 N N . ARG A 1 290 ? -4.487 -30.665 16.762 1.00 36.31 290 ARG A N 1
ATOM 2224 C CA . ARG A 1 290 ? -4.200 -31.176 15.408 1.00 36.31 290 ARG A CA 1
ATOM 2225 C C . ARG A 1 290 ? -3.228 -30.288 14.642 1.00 36.31 290 ARG A C 1
ATOM 2227 O O . ARG A 1 290 ? -3.584 -29.240 14.116 1.00 36.31 290 ARG A O 1
ATOM 2234 N N . LYS A 1 291 ? -1.996 -30.791 14.502 1.00 34.88 291 LYS A N 1
ATOM 2235 C CA . LYS A 1 291 ? -0.992 -30.351 13.523 1.00 34.88 291 LYS A CA 1
ATOM 2236 C C . LYS A 1 291 ? -1.564 -30.451 12.101 1.00 34.88 291 LYS A C 1
ATOM 2238 O O . LYS A 1 291 ? -1.351 -31.439 11.407 1.00 34.88 291 LYS A O 1
ATOM 2243 N N . LYS A 1 292 ? -2.259 -29.416 11.641 1.00 34.47 292 LYS A N 1
ATOM 2244 C CA . LYS A 1 292 ? -2.376 -29.098 10.216 1.00 34.47 292 LYS A CA 1
ATOM 2245 C C . LYS A 1 292 ? -2.051 -27.621 10.039 1.00 34.47 292 LYS A C 1
ATOM 2247 O O . LYS A 1 292 ? -2.859 -26.749 10.326 1.00 34.47 292 LYS A O 1
ATOM 2252 N N . LYS A 1 293 ? -0.832 -27.360 9.558 1.00 37.62 293 LYS A N 1
ATOM 2253 C CA . LYS A 1 293 ? -0.479 -26.109 8.881 1.00 37.62 293 LYS A CA 1
ATOM 2254 C C . LYS A 1 293 ? -1.417 -25.991 7.685 1.00 37.62 293 LYS A C 1
ATOM 2256 O O . LYS A 1 293 ? -1.164 -26.697 6.729 1.00 37.62 293 LYS A O 1
ATOM 2261 N N . HIS A 1 294 ? -2.480 -25.198 7.763 1.00 34.22 294 HIS A N 1
ATOM 2262 C CA . HIS A 1 294 ? -3.059 -24.421 6.659 1.00 34.22 294 HIS A CA 1
ATOM 2263 C C . HIS A 1 294 ? -4.154 -23.504 7.238 1.00 34.22 294 HIS A C 1
ATOM 2265 O O . HIS A 1 294 ? -5.095 -23.982 7.860 1.00 34.22 294 HIS A O 1
ATOM 2271 N N . ASN A 1 295 ? -3.981 -22.197 7.009 1.00 31.56 295 ASN A N 1
ATOM 2272 C CA . ASN A 1 295 ? -4.879 -21.064 7.285 1.00 31.56 295 ASN A CA 1
ATOM 2273 C C . ASN A 1 295 ? -5.106 -20.695 8.763 1.00 31.56 295 ASN A C 1
ATOM 2275 O O . ASN A 1 295 ? -6.104 -21.046 9.377 1.00 31.56 295 ASN A O 1
ATOM 2279 N N . LEU A 1 296 ? -4.170 -19.905 9.302 1.00 36.22 296 LEU A N 1
ATOM 2280 C CA . LEU A 1 296 ? -4.366 -19.113 10.519 1.00 36.22 296 LEU A CA 1
ATOM 2281 C C . LEU A 1 296 ? -5.438 -18.041 10.236 1.00 36.22 296 LEU A C 1
ATOM 2283 O O . LEU A 1 296 ? -5.186 -17.109 9.466 1.00 36.22 296 LEU A O 1
ATOM 2287 N N . THR A 1 297 ? -6.630 -18.165 10.818 1.00 37.88 297 THR A N 1
ATOM 2288 C CA . THR A 1 297 ? -7.657 -17.115 10.763 1.00 37.88 297 THR A CA 1
ATOM 2289 C C . THR A 1 297 ? -7.348 -16.104 11.865 1.00 37.88 297 THR A C 1
ATOM 2291 O O . THR A 1 297 ? -7.666 -16.293 13.030 1.00 37.88 297 THR A O 1
ATOM 2294 N N . TRP A 1 298 ? -6.633 -15.047 11.488 1.00 40.56 298 TRP A N 1
ATOM 2295 C CA . TRP A 1 298 ? -6.145 -13.999 12.386 1.00 40.56 298 TRP A CA 1
ATOM 2296 C C . TRP A 1 298 ? -7.264 -13.327 13.205 1.00 40.56 298 TRP A C 1
ATOM 2298 O O . TRP A 1 298 ? -8.379 -13.187 12.691 1.00 40.56 298 TRP A O 1
ATOM 2308 N N . PRO A 1 299 ? -6.968 -12.832 14.426 1.00 51.62 299 PRO A N 1
ATOM 2309 C CA . PRO A 1 299 ? -7.927 -12.069 15.222 1.00 51.62 299 PRO A CA 1
ATOM 2310 C C . PRO A 1 299 ? -8.411 -10.848 14.437 1.00 51.62 299 PRO A C 1
ATOM 2312 O O . PRO A 1 299 ? -7.610 -10.093 13.874 1.00 51.62 299 PRO A O 1
ATOM 2315 N N . ARG A 1 300 ? -9.729 -10.637 14.402 1.00 74.56 300 ARG A N 1
ATOM 2316 C CA . ARG A 1 300 ? -10.357 -9.570 13.602 1.00 74.56 300 ARG A CA 1
ATOM 2317 C C . ARG A 1 300 ? -10.570 -8.271 14.366 1.00 74.56 300 ARG A C 1
ATOM 2319 O O . ARG A 1 300 ? -11.324 -7.412 13.922 1.00 74.56 300 ARG A O 1
ATOM 2326 N N . TYR A 1 301 ? -9.843 -8.095 15.465 1.00 91.19 301 TYR A N 1
ATOM 2327 C CA . TYR A 1 301 ? -9.671 -6.809 16.130 1.00 91.19 301 TYR A CA 1
ATOM 2328 C C . TYR A 1 301 ? -8.535 -6.029 15.466 1.00 91.19 301 TYR A C 1
ATOM 2330 O O . TYR A 1 301 ? -7.423 -6.530 15.288 1.00 91.19 301 TYR A O 1
ATOM 2338 N N . ILE A 1 302 ? -8.816 -4.795 15.064 1.00 94.75 302 ILE A N 1
ATOM 2339 C CA . ILE A 1 302 ? -7.922 -3.962 14.266 1.00 94.75 302 ILE A CA 1
ATOM 2340 C C . ILE A 1 302 ? -7.702 -2.645 15.018 1.00 94.75 302 ILE A C 1
ATOM 2342 O O . ILE A 1 302 ? -8.641 -1.856 15.151 1.00 94.75 302 ILE A O 1
ATOM 2346 N N . PRO A 1 303 ? -6.475 -2.383 15.506 1.00 97.81 303 PRO A N 1
ATOM 2347 C CA . PRO A 1 303 ? -6.137 -1.101 16.109 1.00 97.81 303 PRO A CA 1
ATOM 2348 C C . PRO A 1 303 ? -6.253 0.023 15.076 1.00 97.81 303 PRO A C 1
ATOM 2350 O O . PRO A 1 303 ? -5.673 -0.053 13.991 1.00 97.81 303 PRO A O 1
ATOM 2353 N N . VAL A 1 304 ? -6.997 1.072 15.418 1.00 98.31 304 VAL A N 1
ATOM 2354 C CA . VAL A 1 304 ? -7.142 2.297 14.617 1.00 98.31 304 VAL A CA 1
ATOM 2355 C C . VAL A 1 304 ? -7.011 3.524 15.501 1.00 98.31 304 VAL A C 1
ATOM 2357 O O . VAL A 1 304 ? -7.356 3.484 16.674 1.00 98.31 304 VAL A O 1
ATOM 2360 N N . PHE A 1 305 ? -6.525 4.635 14.963 1.00 98.31 305 PHE A N 1
ATOM 2361 C CA . PHE A 1 305 ? -6.374 5.850 15.755 1.00 98.31 305 PHE A CA 1
ATOM 2362 C C . PHE A 1 305 ? -7.618 6.742 15.642 1.00 98.31 305 PHE A C 1
ATOM 2364 O O . PHE A 1 305 ? -7.829 7.385 14.613 1.00 98.31 305 PHE A O 1
ATOM 2371 N N . LEU A 1 306 ? -8.418 6.832 16.709 1.00 97.44 306 LEU A N 1
ATOM 2372 C CA . LEU A 1 306 ? -9.669 7.600 16.742 1.00 97.44 306 LEU A CA 1
ATOM 2373 C C . LEU A 1 306 ? -9.448 9.089 16.450 1.00 97.44 306 LEU A C 1
ATOM 2375 O O . LEU A 1 306 ? -10.236 9.700 15.733 1.00 97.44 306 LEU A O 1
ATOM 2379 N N . GLY A 1 307 ? -8.355 9.674 16.950 1.00 96.00 307 GLY A N 1
ATOM 2380 C CA . GLY A 1 307 ? -7.993 11.053 16.608 1.00 96.00 307 GLY A CA 1
ATOM 2381 C C . GLY A 1 307 ? -7.793 11.241 15.099 1.00 96.00 307 GLY A C 1
ATOM 2382 O O . GLY A 1 307 ? -8.250 12.231 14.535 1.00 96.00 307 GLY A O 1
ATOM 2383 N N . GLY A 1 308 ? -7.187 10.254 14.431 1.00 96.62 308 GLY A N 1
ATOM 2384 C CA . GLY A 1 308 ? -7.015 10.230 12.979 1.00 96.62 308 GLY A CA 1
ATOM 2385 C C . GLY A 1 308 ? -8.330 10.030 12.225 1.00 96.62 308 GLY A C 1
ATOM 2386 O O . GLY A 1 308 ? -8.531 10.670 11.198 1.00 96.62 308 GLY A O 1
ATOM 2387 N N . ILE A 1 309 ? -9.246 9.213 12.757 1.00 97.88 309 ILE A N 1
ATOM 2388 C CA . ILE A 1 309 ? -10.595 9.034 12.194 1.00 97.88 309 ILE A CA 1
ATOM 2389 C C . ILE A 1 309 ? -11.396 10.335 12.266 1.00 97.88 309 ILE A C 1
ATOM 2391 O O . ILE A 1 309 ? -11.979 10.746 11.265 1.00 97.88 309 ILE A O 1
ATOM 2395 N N . ASN A 1 310 ? -11.397 11.015 13.416 1.00 95.62 310 ASN A N 1
ATOM 2396 C CA . ASN A 1 310 ? -12.110 12.283 13.582 1.00 95.62 310 ASN A CA 1
ATOM 2397 C C . ASN A 1 310 ? -11.596 13.343 12.599 1.00 95.62 310 ASN A C 1
ATOM 2399 O O . ASN A 1 310 ? -12.386 13.958 11.891 1.00 95.62 310 ASN A O 1
ATOM 2403 N N . VAL A 1 311 ? -10.271 13.504 12.493 1.00 95.19 311 VAL A N 1
ATOM 2404 C CA . VAL A 1 311 ? -9.667 14.445 11.536 1.00 95.19 311 VAL A CA 1
ATOM 2405 C C . VAL A 1 311 ? -9.989 14.056 10.092 1.00 95.19 311 VAL A C 1
ATOM 2407 O O . VAL A 1 311 ? -10.420 14.907 9.321 1.00 95.19 311 VAL A O 1
ATOM 2410 N N . GLY A 1 312 ? -9.813 12.782 9.726 1.00 94.75 312 GLY A N 1
ATOM 2411 C CA . GLY A 1 312 ? -10.012 12.307 8.355 1.00 94.75 312 GLY A CA 1
ATOM 2412 C C . GLY A 1 312 ? -11.464 12.379 7.873 1.00 94.75 312 GLY A C 1
ATOM 2413 O O . GLY A 1 312 ? -11.699 12.636 6.699 1.00 94.75 312 GLY A O 1
ATOM 2414 N N . SER A 1 313 ? -12.432 12.194 8.773 1.00 95.62 313 SER A N 1
ATOM 2415 C CA . SER A 1 313 ? -13.870 12.275 8.464 1.00 95.62 313 SER A CA 1
ATOM 2416 C C . SER A 1 313 ? -14.463 13.681 8.618 1.00 95.62 313 SER A C 1
ATOM 2418 O O . SER A 1 313 ? -15.624 13.898 8.282 1.00 95.62 313 SER A O 1
ATOM 2420 N N . GLY A 1 314 ? -13.705 14.641 9.163 1.00 93.25 314 GLY A N 1
ATOM 2421 C CA . GLY A 1 314 ? -14.220 15.960 9.544 1.00 93.25 314 GLY A CA 1
ATOM 2422 C C . GLY A 1 314 ? -15.121 15.948 10.789 1.00 93.25 314 GLY A C 1
ATOM 2423 O O . GLY A 1 314 ? -15.754 16.961 11.101 1.00 93.25 314 GLY A O 1
ATOM 2424 N N . ASN A 1 315 ? -15.190 14.826 11.511 1.00 93.12 315 ASN A N 1
ATOM 2425 C CA . ASN A 1 315 ? -15.975 14.700 12.732 1.00 93.12 315 ASN A CA 1
ATOM 2426 C C . ASN A 1 315 ? -15.289 15.396 13.923 1.00 93.12 315 ASN A C 1
ATOM 2428 O O . ASN A 1 315 ? -14.066 15.534 13.990 1.00 93.12 315 ASN A O 1
ATOM 2432 N N . LYS A 1 316 ? -16.088 15.820 14.906 1.00 89.25 316 LYS A N 1
ATOM 2433 C CA . LYS A 1 316 ? -15.603 16.413 16.158 1.00 89.25 316 LYS A CA 1
ATOM 2434 C C . LYS A 1 316 ? -15.997 15.535 17.342 1.00 89.25 316 LYS A C 1
ATOM 2436 O O . LYS A 1 316 ? -17.092 14.966 17.330 1.00 89.25 316 LYS A O 1
ATOM 2441 N N . PRO A 1 317 ? -15.153 15.435 18.382 1.00 88.12 317 PRO A N 1
ATOM 2442 C CA . PRO A 1 317 ? -15.497 14.630 19.539 1.00 88.12 317 PRO A CA 1
ATOM 2443 C C . PRO A 1 317 ? -16.807 15.081 20.207 1.00 88.12 317 PRO A C 1
ATOM 2445 O O . PRO A 1 317 ? -17.060 16.281 20.311 1.00 88.12 317 PRO A O 1
ATOM 2448 N N . PRO A 1 318 ? -17.647 14.156 20.701 1.00 86.06 318 PRO A N 1
ATOM 2449 C CA . PRO A 1 318 ? -19.001 14.486 21.145 1.00 86.06 318 PRO A CA 1
ATOM 2450 C C . PRO A 1 318 ? -19.035 15.472 22.320 1.00 86.06 318 PRO A C 1
ATOM 2452 O O . PRO A 1 318 ? -19.933 16.307 22.377 1.00 86.06 318 PRO A O 1
ATOM 2455 N N . TRP A 1 319 ? -18.046 15.436 23.218 1.00 83.69 319 TRP A N 1
ATOM 2456 C CA . TRP A 1 319 ? -17.981 16.330 24.380 1.00 83.69 319 TRP A CA 1
ATOM 2457 C C . TRP A 1 319 ? -17.688 17.794 24.025 1.00 83.69 319 TRP A C 1
ATOM 2459 O O . TRP A 1 319 ? -17.907 18.666 24.860 1.00 83.69 319 TRP A O 1
ATOM 2469 N N . THR A 1 320 ? -17.233 18.104 22.802 1.00 89.56 320 THR A N 1
ATOM 2470 C CA . THR A 1 320 ? -17.032 19.506 22.394 1.00 89.56 320 THR A CA 1
ATOM 2471 C C . THR A 1 320 ? -18.355 20.248 22.198 1.00 89.56 320 THR A C 1
ATOM 2473 O O . THR A 1 320 ? -18.357 21.470 22.086 1.00 89.56 320 THR A O 1
ATOM 2476 N N . LEU A 1 321 ? -19.480 19.526 22.121 1.00 92.81 321 LEU A N 1
ATOM 2477 C CA . LEU A 1 321 ? -20.822 20.097 22.079 1.00 92.81 321 LEU A CA 1
ATOM 2478 C C . LEU A 1 321 ? -21.479 19.958 23.467 1.00 92.81 321 LEU A C 1
ATOM 2480 O O . LEU A 1 321 ? -21.772 18.828 23.868 1.00 92.81 321 LEU A O 1
ATOM 2484 N N . PRO A 1 322 ? -21.789 21.063 24.178 1.00 93.19 322 PRO A N 1
ATOM 2485 C CA . PRO A 1 322 ? -22.306 21.012 25.550 1.00 93.19 322 PRO A CA 1
ATOM 2486 C C . PRO A 1 322 ? -23.536 20.112 25.743 1.00 93.19 322 PRO A C 1
ATOM 2488 O O . PRO A 1 322 ? -23.611 19.373 26.720 1.00 93.19 322 PRO A O 1
ATOM 2491 N N . ALA A 1 323 ? -24.466 20.098 24.782 1.00 94.56 323 ALA A N 1
ATOM 2492 C CA . ALA A 1 323 ? -25.655 19.242 24.839 1.00 94.56 323 ALA A CA 1
ATOM 2493 C C . ALA A 1 323 ? -25.314 17.737 24.828 1.00 94.56 323 ALA A C 1
ATOM 2495 O O . ALA A 1 323 ? -25.882 16.960 25.594 1.00 94.56 323 ALA A O 1
ATOM 2496 N N . LYS A 1 324 ? -24.350 17.321 23.994 1.00 93.12 324 LYS A N 1
ATOM 2497 C CA . LYS A 1 324 ? -23.873 15.928 23.941 1.00 93.12 324 LYS A CA 1
ATOM 2498 C C . LYS A 1 324 ? -23.057 15.571 25.182 1.00 93.12 324 LYS A C 1
ATOM 2500 O O . LYS A 1 324 ? -23.186 14.455 25.682 1.00 93.12 324 LYS A O 1
ATOM 2505 N N . ALA A 1 325 ? -22.258 16.505 25.700 1.00 90.50 325 ALA A N 1
ATOM 2506 C CA . ALA A 1 325 ? -21.520 16.315 26.947 1.00 90.50 325 ALA A CA 1
ATOM 2507 C C . ALA A 1 325 ? -22.467 16.063 28.133 1.00 90.50 325 ALA A C 1
ATOM 2509 O O . ALA A 1 325 ? -22.289 15.086 28.857 1.00 90.50 325 ALA A O 1
ATOM 2510 N N . ALA A 1 326 ? -23.521 16.874 28.273 1.00 92.75 326 ALA A N 1
ATOM 2511 C CA . ALA A 1 326 ? -24.536 16.693 29.308 1.00 92.75 326 ALA A CA 1
ATOM 2512 C C . ALA A 1 326 ? -25.244 15.329 29.181 1.00 92.75 326 ALA A C 1
ATOM 2514 O O . ALA A 1 326 ? -25.362 14.601 30.165 1.00 92.75 326 ALA A O 1
ATOM 2515 N N . TYR A 1 327 ? -25.640 14.935 27.964 1.00 94.25 327 TYR A N 1
ATOM 2516 C CA . TYR A 1 327 ? -26.269 13.632 27.708 1.00 94.25 327 TYR A CA 1
ATOM 2517 C C . TYR A 1 327 ? -25.356 12.440 28.042 1.00 94.25 327 TYR A C 1
ATOM 2519 O O . TYR A 1 327 ? -25.820 11.443 28.597 1.00 94.25 327 TYR A O 1
ATOM 2527 N N . SER A 1 328 ? -24.055 12.558 27.756 1.00 89.25 328 SER A N 1
ATOM 2528 C CA . SER A 1 328 ? -23.077 11.474 27.935 1.00 89.25 328 SER A CA 1
ATOM 2529 C C . SER A 1 328 ? -22.966 10.992 29.385 1.00 89.25 328 SER A C 1
ATOM 2531 O O . SER A 1 328 ? -22.585 9.849 29.614 1.00 89.25 328 SER A O 1
ATOM 2533 N N . THR A 1 329 ? -23.335 11.824 30.366 1.00 88.69 329 THR A N 1
ATOM 2534 C CA . THR A 1 329 ? -23.376 11.422 31.784 1.00 88.69 329 THR A CA 1
ATOM 2535 C C . THR A 1 329 ? -24.437 10.348 32.051 1.00 88.69 329 THR A C 1
ATOM 2537 O O . THR A 1 329 ? -24.183 9.390 32.780 1.00 88.69 329 THR A O 1
ATOM 2540 N N . TYR A 1 330 ? -25.602 10.457 31.405 1.00 93.69 330 TYR A N 1
ATOM 2541 C CA . TYR A 1 330 ? -26.681 9.476 31.500 1.00 93.69 330 TYR A CA 1
ATOM 2542 C C . TYR A 1 330 ? -26.373 8.225 30.685 1.00 93.69 330 TYR A C 1
ATOM 2544 O O . TYR A 1 330 ? -26.539 7.109 31.177 1.00 93.69 330 TYR A O 1
ATOM 2552 N N . ASP A 1 331 ? -25.939 8.411 29.438 1.00 94.06 331 ASP A N 1
ATOM 2553 C CA . ASP A 1 331 ? -25.680 7.298 28.527 1.00 94.06 331 ASP A CA 1
ATOM 2554 C C . ASP A 1 331 ? -24.489 6.455 28.985 1.00 94.06 331 ASP A C 1
ATOM 2556 O O . ASP A 1 331 ? -24.588 5.234 29.049 1.00 94.06 331 ASP A O 1
ATOM 2560 N N . GLY A 1 332 ? -23.412 7.101 29.446 1.00 91.06 332 GLY A N 1
ATOM 2561 C CA . GLY A 1 332 ? -22.244 6.423 30.001 1.00 91.06 332 GLY A CA 1
ATOM 2562 C C . GLY A 1 332 ? -22.615 5.469 31.135 1.00 91.06 332 GLY A C 1
ATOM 2563 O O . GLY A 1 332 ? -22.284 4.289 31.060 1.00 91.06 332 GLY A O 1
ATOM 2564 N N . LYS A 1 333 ? -23.381 5.933 32.134 1.00 93.00 333 LYS A N 1
ATOM 2565 C CA . LYS A 1 333 ? -23.822 5.090 33.262 1.00 93.00 333 LYS A CA 1
ATOM 2566 C C . LYS A 1 333 ? -24.761 3.957 32.826 1.00 93.00 333 LYS A C 1
ATOM 2568 O O . LYS A 1 333 ? -24.683 2.855 33.369 1.00 93.00 333 LYS A O 1
ATOM 2573 N N . ARG A 1 334 ? -25.635 4.188 31.838 1.00 95.31 334 ARG A N 1
ATOM 2574 C CA . ARG A 1 334 ? -26.509 3.136 31.278 1.00 95.31 334 ARG A CA 1
ATOM 2575 C C . ARG A 1 334 ? -25.709 2.080 30.524 1.00 95.31 334 ARG A C 1
ATOM 2577 O O . ARG A 1 334 ? -25.921 0.894 30.760 1.00 95.31 334 ARG A O 1
ATOM 2584 N N . ALA A 1 335 ? -24.789 2.504 29.662 1.00 94.38 335 ALA A N 1
ATOM 2585 C CA . ALA A 1 335 ? -23.933 1.618 28.887 1.00 94.38 335 ALA A CA 1
ATOM 2586 C C . ALA A 1 335 ? -23.020 0.794 29.803 1.00 94.38 335 ALA A C 1
ATOM 2588 O O . ALA A 1 335 ? -22.960 -0.423 29.662 1.00 94.38 335 ALA A O 1
ATO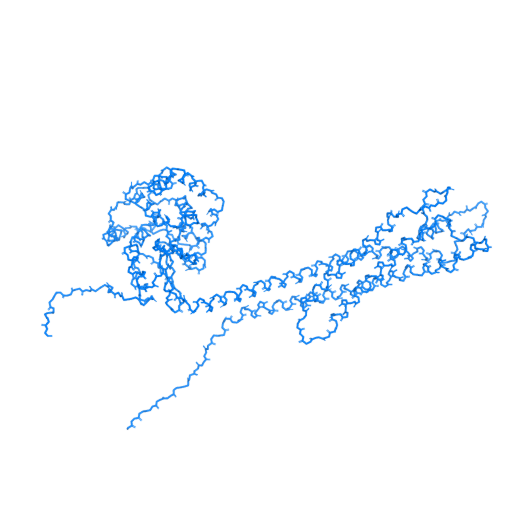M 2589 N N . GLN A 1 336 ? -22.398 1.420 30.805 1.00 94.19 336 GLN A N 1
ATOM 2590 C CA . GLN A 1 336 ? -21.622 0.726 31.837 1.00 94.19 336 GLN A CA 1
ATOM 2591 C C . GLN A 1 336 ? -22.431 -0.389 32.494 1.00 94.19 336 GLN A C 1
ATOM 2593 O O . GLN A 1 336 ? -22.038 -1.553 32.433 1.00 94.19 336 GLN A O 1
ATOM 2598 N N . LYS A 1 337 ? -23.620 -0.057 33.012 1.00 94.19 337 LYS A N 1
ATOM 2599 C CA . LYS A 1 337 ? -24.523 -1.041 33.614 1.00 94.19 337 LYS A CA 1
ATOM 2600 C C . LYS A 1 337 ? -24.900 -2.165 32.642 1.00 94.19 337 LYS A C 1
ATOM 2602 O O . LYS A 1 337 ? -24.923 -3.321 33.047 1.00 94.19 337 LYS A O 1
ATOM 2607 N N . TYR A 1 338 ? -25.200 -1.839 31.384 1.00 93.12 338 TYR A N 1
ATOM 2608 C CA . TYR A 1 338 ? -25.595 -2.819 30.367 1.00 93.12 338 TYR A CA 1
ATOM 2609 C C . TYR A 1 338 ? -24.459 -3.791 30.012 1.00 93.12 338 TYR A C 1
ATOM 2611 O O . TYR A 1 338 ? -24.692 -4.990 29.902 1.00 93.12 338 TYR A O 1
ATOM 2619 N N . PHE A 1 339 ? -23.229 -3.291 29.871 1.00 93.69 339 PHE A N 1
ATOM 2620 C CA . PHE A 1 339 ? -22.059 -4.092 29.489 1.00 93.69 339 PHE A CA 1
ATOM 2621 C C . PHE A 1 339 ? -21.274 -4.663 30.682 1.00 93.69 339 PHE A C 1
ATOM 2623 O O . PHE A 1 339 ? -20.238 -5.295 30.476 1.00 93.69 339 PHE A O 1
ATOM 2630 N N . GLY A 1 340 ? -21.754 -4.466 31.915 1.00 93.38 340 GLY A N 1
ATOM 2631 C CA . GLY A 1 340 ? -21.131 -5.003 33.128 1.00 93.38 340 GLY A CA 1
ATOM 2632 C C . GLY A 1 340 ? -19.829 -4.304 33.528 1.00 93.38 340 GLY A C 1
ATOM 2633 O O . GLY A 1 340 ? -18.934 -4.945 34.071 1.00 93.38 340 GLY A O 1
ATOM 2634 N N . HIS A 1 341 ? -19.714 -3.007 33.245 1.00 93.94 341 HIS A N 1
ATOM 2635 C CA . HIS A 1 341 ? -18.591 -2.166 33.662 1.00 93.94 341 HIS A CA 1
ATOM 2636 C C . HIS A 1 341 ? -19.002 -1.221 34.785 1.00 93.94 341 HIS A C 1
ATOM 2638 O O . HIS A 1 341 ? -20.152 -0.796 34.853 1.00 93.94 341 HIS A O 1
ATOM 2644 N N . ASP A 1 342 ? -18.040 -0.849 35.623 1.00 91.62 342 ASP A N 1
ATOM 2645 C CA . ASP A 1 342 ? -18.221 0.146 36.679 1.00 91.62 342 ASP A CA 1
ATOM 2646 C C . ASP A 1 342 ? -16.913 0.923 36.863 1.00 91.62 342 ASP A C 1
ATOM 2648 O O . ASP A 1 342 ? -15.988 0.481 37.542 1.00 91.62 342 ASP A O 1
ATOM 2652 N N . PHE A 1 343 ? -16.794 2.049 36.159 1.00 92.06 343 PHE A N 1
ATOM 2653 C CA . PHE A 1 343 ? -15.646 2.943 36.272 1.00 92.06 343 PHE A CA 1
ATOM 2654 C C . PHE A 1 343 ? -16.088 4.404 36.243 1.00 92.06 343 PHE A C 1
ATOM 2656 O O . PHE A 1 343 ? -17.107 4.762 35.651 1.00 92.06 343 PHE A O 1
ATOM 2663 N N . GLU A 1 344 ? -15.288 5.281 36.836 1.00 91.38 344 GLU A N 1
ATOM 2664 C CA . GLU A 1 344 ? -15.433 6.719 36.628 1.00 91.38 344 GLU A CA 1
ATOM 2665 C C . GLU A 1 344 ? -14.642 7.156 35.395 1.00 91.38 344 GLU A C 1
ATOM 2667 O O . GLU A 1 344 ? -13.622 6.560 35.048 1.00 91.38 344 GLU A O 1
ATOM 2672 N N . VAL A 1 345 ? -15.107 8.185 34.689 1.00 91.12 345 VAL A N 1
ATOM 2673 C CA . VAL A 1 345 ? -14.343 8.718 33.553 1.00 91.12 345 VAL A CA 1
ATOM 2674 C C . VAL A 1 345 ? -13.045 9.331 34.099 1.00 91.12 345 VAL A C 1
ATOM 2676 O O . VAL A 1 345 ? -13.130 10.230 34.938 1.00 91.12 345 VAL A O 1
ATOM 2679 N N . PRO A 1 346 ? -11.853 8.888 33.649 1.00 93.31 346 PRO A N 1
ATOM 2680 C CA . PRO A 1 346 ? -10.605 9.401 34.198 1.00 93.31 346 PRO A CA 1
ATOM 2681 C C . PRO A 1 346 ? -10.439 10.904 33.978 1.00 93.31 346 PRO A C 1
ATOM 2683 O O . PRO A 1 346 ? -10.759 11.418 32.908 1.00 93.31 346 PRO A O 1
ATOM 2686 N N . ALA A 1 347 ? -9.852 11.610 34.946 1.00 94.12 347 ALA A N 1
ATOM 2687 C CA . ALA A 1 347 ? -9.654 13.063 34.861 1.00 94.12 347 ALA A CA 1
ATOM 2688 C C . ALA A 1 347 ? -8.753 13.501 33.685 1.00 94.12 347 ALA A C 1
ATOM 2690 O O . ALA A 1 347 ? -8.851 14.630 33.214 1.00 94.12 347 ALA A O 1
ATOM 2691 N N . PHE A 1 348 ? -7.882 12.610 33.202 1.00 93.94 348 PHE A N 1
ATOM 2692 C CA . PHE A 1 348 ? -7.007 12.837 32.045 1.00 93.94 348 PHE A CA 1
ATOM 2693 C C . PHE A 1 348 ? -7.676 12.521 30.697 1.00 93.94 348 PHE A C 1
ATOM 2695 O O . PHE A 1 348 ? -7.041 12.635 29.649 1.00 93.94 348 PHE A O 1
ATOM 2702 N N . PHE A 1 349 ? -8.926 12.055 30.698 1.00 91.12 349 PHE A N 1
ATOM 2703 C CA . PHE A 1 349 ? -9.630 11.705 29.474 1.00 91.12 349 PHE A CA 1
ATOM 2704 C C . PHE A 1 349 ? -9.977 12.964 28.655 1.00 91.12 349 PHE A C 1
ATOM 2706 O O . PHE A 1 349 ? -10.509 13.925 29.213 1.00 91.12 349 PHE A O 1
ATOM 2713 N N . PRO A 1 350 ? -9.777 12.956 27.322 1.00 91.06 350 PRO A N 1
ATOM 2714 C CA . PRO A 1 350 ? -9.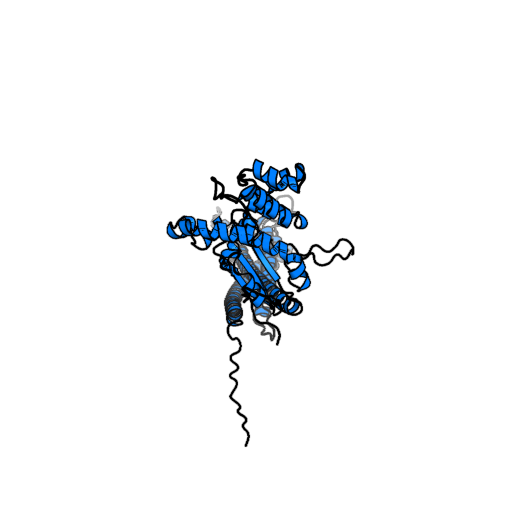201 11.891 26.492 1.00 91.06 350 PRO A CA 1
ATOM 2715 C C . PRO A 1 350 ? -7.665 11.949 26.387 1.00 91.06 350 PRO A C 1
ATOM 2717 O O . PRO A 1 350 ? -7.069 13.021 26.318 1.00 91.06 350 PRO A O 1
ATOM 2720 N N . ILE A 1 351 ? -7.029 10.782 26.248 1.00 95.31 351 ILE A N 1
ATOM 2721 C CA . ILE A 1 351 ? -5.582 10.675 25.993 1.00 95.31 351 ILE A CA 1
ATOM 2722 C C . ILE A 1 351 ? -5.262 10.698 24.491 1.00 95.31 351 ILE A C 1
ATOM 2724 O O . ILE A 1 351 ? -6.089 10.333 23.654 1.00 95.31 351 ILE A O 1
ATOM 2728 N N . LEU A 1 352 ? -4.016 11.024 24.136 1.00 96.50 352 LEU A N 1
ATOM 2729 C CA . LEU A 1 352 ? -3.487 10.771 22.793 1.00 96.50 352 LEU A CA 1
ATOM 2730 C C . LEU A 1 352 ? -3.057 9.297 22.670 1.00 96.50 352 LEU A C 1
ATOM 2732 O O . LEU A 1 352 ? -1.928 8.935 22.998 1.00 96.50 352 LEU A O 1
ATOM 2736 N N . SER A 1 353 ? -3.939 8.440 22.157 1.00 97.62 353 SER A N 1
ATOM 2737 C CA . SER A 1 353 ? -3.761 6.976 22.107 1.00 97.62 353 SER A CA 1
ATOM 2738 C C . SER A 1 353 ? -2.764 6.449 21.060 1.00 97.62 353 SER A C 1
ATOM 2740 O O . SER A 1 353 ? -2.720 5.250 20.796 1.00 97.62 353 SER A O 1
ATOM 2742 N N . LEU A 1 354 ? -1.913 7.294 20.466 1.00 97.94 354 LEU A N 1
ATOM 2743 C CA . LEU A 1 354 ? -0.964 6.856 19.432 1.00 97.94 354 LEU A CA 1
ATOM 2744 C C . LEU A 1 354 ? -0.008 5.764 19.922 1.00 97.94 354 LEU A C 1
ATOM 2746 O O . LEU A 1 354 ? 0.213 4.792 19.206 1.00 97.94 354 LEU A O 1
ATOM 2750 N N . LEU A 1 355 ? 0.578 5.929 21.111 1.00 98.38 355 LEU A N 1
ATOM 2751 C CA . LEU A 1 355 ? 1.513 4.951 21.668 1.00 98.38 355 LEU A CA 1
ATOM 2752 C C . LEU A 1 355 ? 0.848 3.575 21.885 1.00 98.38 355 LEU A C 1
ATOM 2754 O O . LEU A 1 355 ? 1.333 2.610 21.287 1.00 98.38 355 LEU A O 1
ATOM 2758 N N . PRO A 1 356 ? -0.264 3.453 22.641 1.00 98.50 356 PRO A N 1
ATOM 2759 C CA . PRO A 1 356 ? -0.917 2.159 22.841 1.00 98.50 356 PRO A CA 1
ATOM 2760 C C . PRO A 1 356 ? -1.448 1.552 21.537 1.00 98.50 356 PRO A C 1
ATOM 2762 O O . PRO A 1 356 ? -1.276 0.356 21.316 1.00 98.50 356 PRO A O 1
ATOM 2765 N N . GLN A 1 357 ? -1.992 2.349 20.611 1.00 98.62 357 GLN A N 1
ATOM 2766 C CA . GLN A 1 357 ? -2.488 1.820 19.334 1.00 98.62 357 GLN A CA 1
ATOM 2767 C C . GLN A 1 357 ? -1.366 1.314 18.420 1.00 98.62 357 GLN A C 1
ATOM 2769 O O . GLN A 1 357 ? -1.542 0.318 17.713 1.00 98.62 357 GLN A O 1
ATOM 2774 N N . ARG A 1 358 ? -0.184 1.941 18.451 1.00 98.69 358 ARG A N 1
ATOM 2775 C CA . ARG A 1 358 ? 1.008 1.434 17.749 1.00 98.69 358 ARG A CA 1
ATOM 2776 C C . ARG A 1 358 ? 1.533 0.154 18.393 1.00 98.69 358 ARG A C 1
ATOM 2778 O O . ARG A 1 358 ? 1.834 -0.788 17.668 1.00 98.69 358 ARG A O 1
ATOM 2785 N N . ALA A 1 359 ? 1.574 0.081 19.723 1.00 98.69 359 ALA A N 1
ATOM 2786 C CA . ALA A 1 359 ? 1.929 -1.148 20.432 1.00 98.69 359 ALA A CA 1
ATOM 2787 C C . ALA A 1 359 ? 0.979 -2.302 20.062 1.00 98.69 359 ALA A C 1
ATOM 2789 O O . ALA A 1 359 ? 1.433 -3.373 19.669 1.00 98.69 359 ALA A O 1
ATOM 2790 N N . LEU A 1 360 ? -0.336 -2.062 20.064 1.00 98.44 360 LEU A N 1
ATOM 2791 C CA . LEU A 1 360 ? -1.338 -3.047 19.642 1.00 98.44 360 LEU A CA 1
ATOM 2792 C C . LEU A 1 360 ? -1.210 -3.421 18.157 1.00 98.44 360 LEU A C 1
ATOM 2794 O O . LEU A 1 360 ? -1.432 -4.574 17.795 1.00 98.44 360 LEU A O 1
ATOM 2798 N N . THR A 1 361 ? -0.800 -2.485 17.293 1.00 97.69 361 THR A N 1
ATOM 2799 C CA . THR A 1 361 ? -0.494 -2.769 15.876 1.00 97.69 361 THR A CA 1
ATOM 2800 C C . THR A 1 361 ? 0.697 -3.721 15.753 1.00 97.69 361 THR A C 1
ATOM 2802 O O . THR A 1 361 ? 0.628 -4.702 15.014 1.00 97.69 361 THR A O 1
ATOM 2805 N N . TYR A 1 362 ? 1.764 -3.491 16.523 1.00 97.38 362 TYR A N 1
ATOM 2806 C CA . TYR A 1 362 ? 2.915 -4.393 16.570 1.00 97.38 362 TYR A CA 1
ATOM 2807 C C . TYR A 1 362 ? 2.541 -5.781 17.108 1.00 97.38 362 TYR A C 1
ATOM 2809 O O . TYR A 1 362 ? 2.863 -6.792 16.485 1.00 97.38 362 TYR A O 1
ATOM 2817 N N . ILE A 1 363 ? 1.788 -5.835 18.211 1.00 96.38 363 ILE A N 1
ATOM 2818 C CA . ILE A 1 363 ? 1.284 -7.083 18.801 1.00 96.38 363 ILE A CA 1
ATOM 2819 C C . ILE A 1 363 ? 0.430 -7.844 17.787 1.00 96.38 363 ILE A C 1
ATOM 2821 O O . ILE A 1 363 ? 0.634 -9.036 17.597 1.00 96.38 363 ILE A O 1
ATOM 2825 N N . LYS A 1 364 ? -0.473 -7.171 17.064 1.00 92.00 364 LYS A N 1
ATOM 2826 C CA . LYS A 1 364 ? -1.270 -7.800 16.001 1.00 92.00 364 LYS A CA 1
ATOM 2827 C C . LYS A 1 364 ? -0.397 -8.445 14.923 1.00 92.00 364 LYS A C 1
ATOM 2829 O O . LYS A 1 364 ? -0.767 -9.485 14.387 1.00 92.00 364 LYS A O 1
ATOM 2834 N N . ARG A 1 365 ? 0.743 -7.833 14.602 1.00 89.38 365 ARG A N 1
ATOM 2835 C CA . ARG A 1 365 ? 1.664 -8.305 13.566 1.00 89.38 365 ARG A CA 1
ATOM 2836 C C . ARG A 1 365 ? 2.550 -9.466 14.023 1.00 89.38 365 ARG A C 1
ATOM 2838 O O . ARG A 1 365 ? 2.721 -10.404 13.254 1.00 89.38 365 ARG A O 1
ATOM 2845 N N . GLN A 1 366 ? 3.112 -9.401 15.230 1.00 90.69 366 GLN A N 1
ATOM 2846 C CA . GLN A 1 366 ? 4.132 -10.356 15.699 1.00 90.69 366 GLN A CA 1
ATOM 2847 C C . GLN A 1 366 ? 3.620 -11.355 16.745 1.00 90.69 366 GLN A C 1
ATOM 2849 O O . GLN A 1 366 ? 4.099 -12.482 16.824 1.00 90.69 366 GLN A O 1
ATOM 2854 N N . HIS A 1 367 ? 2.604 -10.976 17.517 1.00 88.62 367 HIS A N 1
ATOM 2855 C CA . HIS A 1 367 ? 2.055 -11.750 18.631 1.00 88.62 367 HIS A CA 1
ATOM 2856 C C . HIS A 1 367 ? 0.525 -11.827 18.544 1.00 88.62 367 HIS A C 1
ATOM 2858 O O . HIS A 1 367 ? -0.173 -11.582 19.524 1.00 88.62 367 HIS A O 1
ATOM 2864 N N . ALA A 1 368 ? -0.012 -12.145 17.361 1.00 85.75 368 ALA A N 1
ATOM 2865 C CA . ALA A 1 368 ? -1.449 -12.049 17.092 1.00 85.75 368 ALA A CA 1
ATOM 2866 C C . ALA A 1 368 ? -2.329 -12.800 18.112 1.00 85.75 368 ALA A C 1
ATOM 2868 O O . ALA A 1 368 ? -3.341 -12.261 18.548 1.00 85.75 368 ALA A O 1
ATOM 2869 N N . HIS A 1 369 ? -1.910 -13.987 18.559 1.00 85.06 369 HIS A N 1
ATOM 2870 C CA . HIS A 1 369 ? -2.586 -14.777 19.600 1.00 85.06 369 HIS A CA 1
ATOM 2871 C C . HIS A 1 369 ? -2.723 -14.042 20.953 1.00 85.06 369 HIS A C 1
ATOM 2873 O O . HIS A 1 369 ? -3.637 -14.310 21.723 1.00 85.06 369 HIS A O 1
ATOM 2879 N N . LYS A 1 370 ? -1.863 -13.053 21.235 1.00 92.38 370 LYS A N 1
ATOM 2880 C CA . LYS A 1 370 ? -1.911 -12.206 22.440 1.00 92.38 370 LYS A CA 1
ATOM 2881 C C . LYS A 1 370 ? -2.610 -10.855 22.215 1.00 92.38 370 LYS A C 1
ATOM 2883 O O . LYS A 1 370 ? -2.661 -10.038 23.132 1.00 92.38 370 LYS A O 1
ATOM 2888 N N . LEU A 1 371 ? -3.165 -10.583 21.029 1.00 93.69 371 LEU A N 1
ATOM 2889 C CA . LEU A 1 371 ? -3.780 -9.283 20.726 1.00 93.69 371 LEU A CA 1
ATOM 2890 C C . LEU A 1 371 ? -5.022 -8.996 21.576 1.00 93.69 371 LEU A C 1
ATOM 2892 O O . LEU A 1 371 ? -5.178 -7.892 22.090 1.00 93.69 371 LEU A O 1
ATOM 2896 N N . ILE A 1 372 ? -5.904 -9.980 21.721 1.00 93.00 372 ILE A N 1
ATOM 2897 C CA . ILE A 1 372 ? -7.131 -9.864 22.517 1.00 93.00 372 ILE A CA 1
ATOM 2898 C C . ILE A 1 372 ? -6.817 -9.590 23.993 1.00 93.00 372 ILE A C 1
ATOM 2900 O O . ILE A 1 372 ? -7.314 -8.587 24.517 1.00 93.00 372 ILE A O 1
ATOM 2904 N N . PRO A 1 373 ? -5.974 -10.393 24.679 1.00 95.62 373 PRO A N 1
ATOM 2905 C CA . PRO A 1 373 ? -5.602 -10.071 26.049 1.00 95.62 373 PRO A CA 1
ATOM 2906 C C . PRO A 1 373 ? -4.886 -8.718 26.142 1.00 95.62 373 PRO A C 1
ATOM 2908 O O . PRO A 1 373 ? -5.128 -7.995 27.102 1.00 95.62 373 PRO A O 1
ATOM 2911 N N . ALA A 1 374 ? -4.098 -8.309 25.136 1.00 97.44 374 ALA A N 1
ATOM 2912 C CA . ALA A 1 374 ? -3.468 -6.984 25.116 1.00 97.44 374 ALA A CA 1
ATOM 2913 C C . ALA A 1 374 ? -4.487 -5.840 25.043 1.00 97.44 374 ALA A C 1
ATOM 2915 O O . ALA A 1 374 ? -4.398 -4.902 25.834 1.00 97.44 374 ALA A O 1
ATOM 2916 N N . PHE A 1 375 ? -5.492 -5.930 24.163 1.00 97.25 375 PHE A N 1
ATOM 2917 C CA . PHE A 1 375 ? -6.601 -4.972 24.128 1.00 97.25 375 PHE A CA 1
ATOM 2918 C C . PHE A 1 375 ? -7.308 -4.900 25.482 1.00 97.25 375 PHE A C 1
ATOM 2920 O O . PHE A 1 375 ? -7.494 -3.805 26.015 1.00 97.25 375 PHE A O 1
ATOM 2927 N N . ARG A 1 376 ? -7.648 -6.060 26.060 1.00 97.25 376 ARG A N 1
ATOM 2928 C CA . ARG A 1 376 ? -8.287 -6.159 27.378 1.00 97.25 376 ARG A CA 1
ATOM 2929 C C . ARG A 1 376 ? -7.455 -5.466 28.455 1.00 97.25 376 ARG A C 1
ATOM 2931 O O . ARG A 1 376 ? -7.983 -4.621 29.169 1.00 97.25 376 ARG A O 1
ATOM 2938 N N . ALA A 1 377 ? -6.157 -5.754 28.529 1.00 98.19 377 ALA A N 1
ATOM 2939 C CA . ALA A 1 377 ? -5.269 -5.152 29.517 1.00 98.19 377 ALA A CA 1
ATOM 2940 C C . ALA A 1 377 ? -5.124 -3.634 29.335 1.00 98.19 377 ALA A C 1
ATOM 2942 O O . ALA A 1 377 ? -5.099 -2.912 30.333 1.00 98.19 377 ALA A O 1
ATOM 2943 N N . CYS A 1 378 ? -5.071 -3.131 28.096 1.00 98.25 378 CYS A N 1
ATOM 2944 C CA . CYS A 1 378 ? -5.079 -1.692 27.824 1.00 98.25 378 CYS A CA 1
ATOM 2945 C C . CYS A 1 378 ? -6.383 -1.038 28.304 1.00 98.25 378 CYS A C 1
ATOM 2947 O O . CYS A 1 378 ? -6.325 -0.036 29.018 1.00 98.25 378 CYS A O 1
ATOM 2949 N N . PHE A 1 379 ? -7.543 -1.611 27.966 1.00 97.88 379 PHE A N 1
ATOM 2950 C CA . PHE A 1 379 ? -8.837 -1.090 28.410 1.00 97.88 379 PHE A CA 1
ATOM 2951 C C . PHE A 1 379 ? -8.972 -1.108 29.936 1.00 97.88 379 PHE A C 1
ATOM 2953 O O . PHE A 1 379 ? -9.266 -0.077 30.535 1.00 97.88 379 PHE A O 1
ATOM 2960 N N . GLU A 1 380 ? -8.708 -2.245 30.579 1.00 97.25 380 GLU A N 1
ATOM 2961 C CA . GLU A 1 380 ? -8.814 -2.384 32.033 1.00 97.25 380 GLU A CA 1
ATOM 2962 C C . GLU A 1 380 ? -7.848 -1.457 32.768 1.00 97.25 380 GLU A C 1
ATOM 2964 O O . GLU A 1 380 ? -8.224 -0.852 33.765 1.00 97.25 380 GLU A O 1
ATOM 2969 N N . THR A 1 381 ? -6.610 -1.315 32.291 1.00 97.88 381 THR A N 1
ATOM 2970 C CA . THR A 1 381 ? -5.621 -0.439 32.937 1.00 97.88 381 THR A CA 1
ATOM 2971 C C . THR A 1 381 ? -6.013 1.033 32.819 1.00 97.88 381 THR A C 1
ATOM 2973 O O . THR A 1 381 ? -5.878 1.775 33.791 1.00 97.88 381 THR A O 1
ATOM 2976 N N . MET A 1 382 ? -6.536 1.449 31.663 1.00 96.62 382 MET A N 1
ATOM 2977 C CA . MET A 1 382 ? -6.941 2.834 31.436 1.00 96.62 382 MET A CA 1
ATOM 2978 C C . MET A 1 382 ? -8.233 3.199 32.170 1.00 96.62 382 MET A C 1
ATOM 2980 O O . MET A 1 382 ? -8.271 4.195 32.889 1.00 96.62 382 MET A O 1
ATOM 2984 N N . TRP A 1 383 ? -9.285 2.404 31.980 1.00 96.38 383 TRP A N 1
ATOM 2985 C CA . TRP A 1 383 ? -10.634 2.738 32.432 1.00 96.38 383 TRP A CA 1
ATOM 2986 C C . TRP A 1 383 ? -10.885 2.305 33.872 1.00 96.38 383 TRP A C 1
ATOM 2988 O O . TRP A 1 383 ? -11.263 3.128 34.699 1.00 96.38 383 TRP A O 1
ATOM 2998 N N . ASN A 1 384 ? -10.602 1.047 34.210 1.00 95.06 384 ASN A N 1
ATOM 2999 C CA . ASN A 1 384 ? -10.827 0.543 35.569 1.00 95.06 384 ASN A CA 1
ATOM 3000 C C . ASN A 1 384 ? -9.662 0.917 36.495 1.00 95.06 384 ASN A C 1
ATOM 3002 O O . ASN A 1 384 ? -9.862 1.301 37.642 1.00 95.06 384 ASN A O 1
ATOM 3006 N N . GLY A 1 385 ? -8.432 0.833 35.984 1.00 96.00 385 GLY A N 1
ATOM 3007 C CA . GLY A 1 385 ? -7.214 1.149 36.725 1.00 96.00 385 GLY A CA 1
ATOM 3008 C C . GLY A 1 385 ? -6.919 2.642 36.854 1.00 96.00 385 GLY A C 1
ATOM 3009 O O . GLY A 1 385 ? -6.043 2.991 37.640 1.00 96.00 385 GLY A O 1
ATOM 3010 N N . GLN A 1 386 ? -7.626 3.506 36.112 1.00 96.94 386 GLN A N 1
ATOM 3011 C CA . GLN A 1 386 ? -7.436 4.962 36.127 1.00 96.94 386 GLN A CA 1
ATOM 3012 C C . GLN A 1 386 ? -5.981 5.380 35.838 1.00 96.94 386 GLN A C 1
ATOM 3014 O O . GLN A 1 386 ? -5.464 6.323 36.438 1.00 96.94 386 GLN A O 1
ATOM 3019 N N . LEU A 1 387 ? -5.296 4.680 34.924 1.00 97.75 387 LEU A N 1
ATOM 3020 C CA . LEU A 1 387 ? -3.918 4.992 34.529 1.00 97.75 387 LEU A CA 1
ATOM 3021 C C . LEU A 1 387 ? -3.841 5.482 33.080 1.00 97.75 387 LEU A C 1
ATOM 3023 O O . LEU A 1 387 ? -4.330 4.834 32.158 1.00 97.75 387 LEU A O 1
ATOM 3027 N N . ASP A 1 388 ? -3.167 6.609 32.860 1.00 98.00 388 ASP A N 1
ATOM 3028 C CA . ASP A 1 388 ? -2.938 7.152 31.519 1.00 98.00 388 ASP A CA 1
ATOM 3029 C C . ASP A 1 388 ? -1.930 6.282 30.751 1.00 98.00 388 ASP A C 1
ATOM 3031 O O . ASP A 1 388 ? -0.715 6.421 30.908 1.00 98.00 388 ASP A O 1
ATOM 3035 N N . ILE A 1 389 ? -2.436 5.391 29.896 1.00 97.94 389 ILE A N 1
ATOM 3036 C CA . ILE A 1 389 ? -1.630 4.494 29.053 1.00 97.94 389 ILE A CA 1
ATOM 3037 C C . ILE A 1 389 ? -1.009 5.181 27.823 1.00 97.94 389 ILE A C 1
ATOM 3039 O O . ILE A 1 389 ? -0.350 4.516 27.025 1.00 97.94 389 ILE A O 1
ATOM 3043 N N . SER A 1 390 ? -1.182 6.498 27.640 1.00 97.31 390 SER A N 1
ATOM 3044 C CA . SER A 1 390 ? -0.323 7.257 26.716 1.00 97.31 390 SER A CA 1
ATOM 3045 C C . SER A 1 390 ? 1.096 7.419 27.270 1.00 97.31 390 SER A C 1
ATOM 3047 O O . SER A 1 390 ? 2.026 7.691 26.508 1.00 97.31 390 SER A O 1
ATOM 3049 N N . LYS A 1 391 ? 1.270 7.213 28.582 1.00 98.19 391 LYS A N 1
ATOM 3050 C CA . LYS A 1 391 ? 2.567 7.177 29.253 1.00 98.19 391 LYS A CA 1
ATOM 3051 C C . LYS A 1 391 ? 3.205 5.785 29.121 1.00 98.19 391 LYS A C 1
ATOM 3053 O O . LYS A 1 391 ? 2.540 4.795 29.450 1.00 98.19 391 LYS A O 1
ATOM 3058 N N . PRO A 1 392 ? 4.464 5.678 28.651 1.00 97.94 392 PRO A N 1
ATOM 3059 C CA . PRO A 1 392 ? 5.129 4.392 28.435 1.00 97.94 392 PRO A CA 1
ATOM 3060 C C . PRO A 1 392 ? 5.131 3.469 29.656 1.00 97.94 392 PRO A C 1
ATOM 3062 O O . PRO A 1 392 ? 4.913 2.273 29.507 1.00 97.94 392 PRO A O 1
ATOM 3065 N N . GLU A 1 393 ? 5.317 4.009 30.857 1.00 98.12 393 GLU A N 1
ATOM 3066 C CA . GLU A 1 393 ? 5.358 3.266 32.118 1.00 98.12 393 GLU A CA 1
ATOM 3067 C C . GLU A 1 393 ? 4.020 2.591 32.459 1.00 98.12 393 GLU A C 1
ATOM 3069 O O . GLU A 1 393 ? 3.983 1.438 32.893 1.00 98.12 393 GLU A O 1
ATOM 3074 N N . ASN A 1 394 ? 2.900 3.262 32.187 1.00 98.38 394 ASN A N 1
ATOM 3075 C CA . ASN A 1 394 ? 1.567 2.710 32.420 1.00 98.38 394 ASN A CA 1
ATOM 3076 C C . ASN A 1 394 ? 1.193 1.692 31.340 1.00 98.38 394 ASN A C 1
ATOM 3078 O O . ASN A 1 394 ? 0.567 0.674 31.641 1.00 98.38 394 ASN A O 1
ATOM 3082 N N . LEU A 1 395 ? 1.607 1.930 30.091 1.00 98.56 395 LEU A N 1
ATOM 3083 C CA . LEU A 1 395 ? 1.454 0.947 29.021 1.00 98.56 395 LEU A CA 1
ATOM 3084 C C . LEU A 1 395 ? 2.302 -0.305 29.284 1.00 98.56 395 LEU A C 1
ATOM 3086 O O . LEU A 1 395 ? 1.814 -1.415 29.085 1.00 98.56 395 LEU A O 1
ATOM 3090 N N . ALA A 1 396 ? 3.525 -0.143 29.798 1.00 98.44 396 ALA A N 1
ATOM 3091 C CA . ALA A 1 396 ? 4.370 -1.251 30.234 1.00 98.44 396 ALA A CA 1
ATOM 3092 C C . ALA A 1 396 ? 3.670 -2.075 31.319 1.00 98.44 396 ALA A C 1
ATOM 3094 O O . ALA A 1 396 ? 3.587 -3.294 31.208 1.00 98.44 396 ALA A O 1
ATOM 3095 N N . LYS A 1 397 ? 3.077 -1.410 32.321 1.00 98.25 397 LYS A N 1
ATOM 3096 C CA . LYS A 1 397 ? 2.299 -2.067 33.380 1.00 98.25 397 LYS A CA 1
ATOM 3097 C C . LYS A 1 397 ? 1.082 -2.828 32.842 1.00 98.25 397 LYS A C 1
ATOM 3099 O O . LYS A 1 397 ? 0.757 -3.894 33.363 1.00 98.25 397 LYS A O 1
ATOM 3104 N N . ALA A 1 398 ? 0.405 -2.300 31.820 1.00 98.25 398 ALA A N 1
ATOM 3105 C CA . ALA A 1 398 ? -0.708 -2.990 31.168 1.00 98.25 398 ALA A CA 1
ATOM 3106 C C . ALA A 1 398 ? -0.228 -4.257 30.440 1.00 98.25 398 ALA A C 1
ATOM 3108 O O . ALA A 1 398 ? -0.758 -5.345 30.664 1.00 98.25 398 ALA A O 1
ATOM 3109 N N . LEU A 1 399 ? 0.800 -4.126 29.598 1.00 98.50 399 LEU A N 1
ATOM 3110 C CA . LEU A 1 399 ? 1.308 -5.216 28.762 1.00 98.50 399 LEU A CA 1
ATOM 3111 C C . LEU A 1 399 ? 2.088 -6.272 29.558 1.00 98.50 399 LEU A C 1
ATOM 3113 O O . LEU A 1 399 ? 2.038 -7.448 29.204 1.00 98.50 399 LEU A O 1
ATOM 3117 N N . GLY A 1 400 ? 2.719 -5.895 30.671 1.00 97.81 400 GLY A N 1
ATOM 3118 C CA . GLY A 1 400 ? 3.440 -6.803 31.571 1.00 97.81 400 GLY A CA 1
ATOM 3119 C C . GLY A 1 400 ? 2.562 -7.879 32.220 1.00 97.81 400 GLY A C 1
ATOM 3120 O O . GLY A 1 400 ? 3.068 -8.858 32.753 1.00 97.81 400 GLY A O 1
ATOM 3121 N N . ARG A 1 401 ? 1.229 -7.758 32.133 1.00 97.12 401 ARG A N 1
ATOM 3122 C CA . ARG A 1 401 ? 0.293 -8.827 32.530 1.00 97.12 401 ARG A CA 1
ATOM 3123 C C . ARG A 1 401 ? 0.301 -10.026 31.569 1.00 97.12 401 ARG A C 1
ATOM 3125 O O . ARG A 1 401 ? -0.264 -11.063 31.896 1.00 97.12 401 ARG A O 1
ATOM 3132 N N . ILE A 1 402 ? 0.860 -9.862 30.368 1.00 97.69 402 ILE A N 1
ATOM 3133 C CA . ILE A 1 402 ? 0.731 -10.797 29.234 1.00 97.69 402 ILE A CA 1
ATOM 3134 C C . ILE A 1 402 ? 2.100 -11.131 28.621 1.00 97.69 402 ILE A C 1
ATOM 3136 O O . ILE A 1 402 ? 2.307 -12.214 28.064 1.00 97.69 402 ILE A O 1
ATOM 3140 N N . PHE A 1 403 ? 3.023 -10.177 28.687 1.00 98.00 403 PHE A N 1
ATOM 3141 C CA . PHE A 1 403 ? 4.347 -10.231 28.087 1.00 98.00 403 PHE A CA 1
ATOM 3142 C C . PHE A 1 403 ? 5.417 -10.138 29.175 1.00 98.00 403 PHE A C 1
ATOM 3144 O O . PHE A 1 403 ? 5.222 -9.470 30.187 1.00 98.00 403 PHE A O 1
ATOM 3151 N N . SER A 1 404 ? 6.549 -10.800 28.952 1.00 98.06 404 SER A N 1
ATOM 3152 C CA . SER A 1 404 ? 7.754 -10.634 29.770 1.00 98.06 404 SER A CA 1
ATOM 3153 C C . SER A 1 404 ? 8.314 -9.212 29.658 1.00 98.06 404 SER A C 1
ATOM 3155 O O . SER A 1 404 ? 8.078 -8.530 28.662 1.00 98.06 404 SER A O 1
ATOM 3157 N N . ASP A 1 405 ? 9.117 -8.775 30.631 1.00 97.56 405 ASP A N 1
ATOM 3158 C CA . ASP A 1 405 ? 9.723 -7.431 30.619 1.00 97.56 405 ASP A CA 1
ATOM 3159 C C . ASP A 1 405 ? 10.526 -7.152 29.335 1.00 97.56 405 ASP A C 1
ATOM 3161 O O . ASP A 1 405 ? 10.486 -6.045 28.794 1.00 97.56 405 ASP A O 1
ATOM 3165 N N . ALA A 1 406 ? 11.207 -8.175 28.806 1.00 97.44 406 ALA A N 1
ATOM 3166 C CA . ALA A 1 406 ? 11.935 -8.089 27.544 1.00 97.44 406 ALA A CA 1
ATOM 3167 C C . ALA A 1 406 ? 10.994 -7.865 26.345 1.00 97.44 406 ALA A C 1
ATOM 3169 O O . ALA A 1 406 ? 11.221 -6.950 25.553 1.00 97.44 406 ALA A O 1
ATOM 3170 N N . GLU A 1 407 ? 9.912 -8.649 26.238 1.00 97.94 407 GLU A N 1
ATOM 3171 C CA . GLU A 1 407 ? 8.889 -8.480 25.192 1.00 97.94 407 GLU A CA 1
ATOM 3172 C C . GLU A 1 407 ? 8.194 -7.112 25.307 1.00 97.94 407 GLU A C 1
ATOM 3174 O O . GLU A 1 407 ? 7.950 -6.455 24.299 1.00 97.94 407 GLU A O 1
ATOM 3179 N N . VAL A 1 408 ? 7.899 -6.636 26.523 1.00 98.50 408 VAL A N 1
ATOM 3180 C CA . VAL A 1 408 ? 7.319 -5.299 26.738 1.00 98.50 408 VAL A CA 1
ATOM 3181 C C . VAL A 1 408 ? 8.268 -4.211 26.235 1.00 98.50 408 VAL A C 1
ATOM 3183 O O . VAL A 1 408 ? 7.830 -3.303 25.523 1.00 98.50 408 VAL A O 1
ATOM 3186 N N . GLY A 1 409 ? 9.562 -4.310 26.557 1.00 98.12 409 GLY A N 1
ATOM 3187 C CA . GLY A 1 409 ? 10.587 -3.394 26.053 1.00 98.12 409 GLY A CA 1
ATOM 3188 C C . GLY A 1 409 ? 10.646 -3.365 24.522 1.00 98.12 409 GLY A C 1
ATOM 3189 O O . GLY A 1 409 ? 10.677 -2.288 23.923 1.00 98.12 409 GLY A O 1
ATOM 3190 N N . GLU A 1 410 ? 10.578 -4.535 23.885 1.00 98.12 410 GLU A N 1
ATOM 3191 C CA . GLU A 1 410 ? 10.521 -4.673 22.427 1.00 98.12 410 GLU A CA 1
ATOM 3192 C C . GLU A 1 410 ? 9.264 -4.022 21.832 1.00 98.12 410 GLU A C 1
ATOM 3194 O O . GLU A 1 410 ? 9.365 -3.229 20.895 1.00 98.12 410 GLU A O 1
ATOM 3199 N N . ILE A 1 411 ? 8.083 -4.300 22.395 1.00 98.56 411 ILE A N 1
ATOM 3200 C CA . ILE A 1 411 ? 6.807 -3.745 21.928 1.00 98.56 411 ILE A CA 1
ATOM 3201 C C . ILE A 1 411 ? 6.820 -2.213 22.008 1.00 98.56 411 ILE A C 1
ATOM 3203 O O . ILE A 1 411 ? 6.405 -1.539 21.059 1.00 98.56 411 ILE A O 1
ATOM 3207 N N . LEU A 1 412 ? 7.304 -1.646 23.118 1.00 98.44 412 LEU A N 1
ATOM 3208 C CA . LEU A 1 412 ? 7.387 -0.195 23.302 1.00 98.44 412 LEU A CA 1
ATOM 3209 C C . LEU A 1 412 ? 8.377 0.446 22.327 1.00 98.44 412 LEU A C 1
ATOM 3211 O O . LEU A 1 412 ? 8.063 1.480 21.732 1.00 98.44 412 LEU A O 1
ATOM 3215 N N . ALA A 1 413 ? 9.536 -0.177 22.105 1.00 98.12 413 ALA A N 1
ATOM 3216 C CA . ALA A 1 413 ? 10.494 0.284 21.106 1.00 98.12 413 ALA A CA 1
ATOM 3217 C C . ALA A 1 413 ? 9.886 0.233 19.693 1.00 98.12 413 ALA A C 1
ATOM 3219 O O . ALA A 1 413 ? 9.888 1.238 18.972 1.00 98.12 413 ALA A O 1
ATOM 3220 N N . ALA A 1 414 ? 9.273 -0.892 19.319 1.00 97.50 414 ALA A N 1
ATOM 3221 C CA . ALA A 1 414 ? 8.643 -1.084 18.019 1.00 97.50 414 ALA A CA 1
ATOM 3222 C C . ALA A 1 414 ? 7.469 -0.123 17.780 1.00 97.50 414 ALA A C 1
ATOM 3224 O O . ALA A 1 414 ? 7.291 0.358 16.659 1.00 97.50 414 ALA A O 1
ATOM 3225 N N . ALA A 1 415 ? 6.718 0.252 18.819 1.00 97.56 415 ALA A N 1
ATOM 3226 C CA . ALA A 1 415 ? 5.658 1.257 18.728 1.00 97.56 415 ALA A CA 1
ATOM 3227 C C . ALA A 1 415 ? 6.176 2.643 18.288 1.00 97.56 415 ALA A C 1
ATOM 3229 O O . ALA A 1 415 ? 5.407 3.471 17.791 1.00 97.56 415 ALA A O 1
ATOM 3230 N N . THR A 1 416 ? 7.478 2.913 18.426 1.00 96.19 416 THR A N 1
ATOM 3231 C CA . THR A 1 416 ? 8.115 4.152 17.950 1.00 96.19 416 THR A CA 1
ATOM 3232 C C . THR A 1 416 ? 8.742 4.034 16.557 1.00 96.19 416 THR A C 1
ATOM 3234 O O . THR A 1 416 ? 9.096 5.064 15.969 1.00 96.19 416 THR A O 1
ATOM 3237 N N . SER A 1 417 ? 8.820 2.823 15.997 1.00 97.56 417 SER A N 1
ATOM 3238 C CA . SER A 1 417 ? 9.422 2.562 14.686 1.00 97.56 417 SER A CA 1
ATOM 3239 C C . SER A 1 417 ? 8.652 3.242 13.537 1.00 97.56 417 SER A C 1
ATOM 3241 O O . SER A 1 417 ? 7.419 3.366 13.598 1.00 97.56 417 SER A O 1
ATOM 3243 N N . PRO A 1 418 ? 9.341 3.704 12.475 1.00 96.94 418 PRO A N 1
ATOM 3244 C CA . PRO A 1 418 ? 8.692 4.249 11.280 1.00 96.94 418 PRO A CA 1
ATOM 3245 C C . PRO A 1 418 ? 7.687 3.283 10.639 1.00 96.94 418 PRO A C 1
ATOM 3247 O O . PRO A 1 418 ? 6.637 3.713 10.156 1.00 96.94 418 PRO A O 1
ATOM 3250 N N . GLU A 1 419 ? 7.977 1.984 10.667 1.00 95.31 419 GLU A N 1
ATOM 3251 C CA . GLU A 1 419 ? 7.174 0.933 10.051 1.00 95.31 419 GLU A CA 1
ATOM 3252 C C . GLU A 1 419 ? 5.801 0.830 10.718 1.00 95.31 419 GLU A C 1
ATOM 3254 O O . GLU A 1 419 ? 4.777 0.907 10.038 1.00 95.31 419 GLU A O 1
ATOM 3259 N N . ILE A 1 420 ? 5.765 0.733 12.050 1.00 97.25 420 ILE A N 1
ATOM 3260 C CA . ILE A 1 420 ? 4.512 0.610 12.808 1.00 97.25 420 ILE A CA 1
ATOM 3261 C C . ILE A 1 420 ? 3.726 1.923 12.809 1.00 97.25 420 ILE A C 1
ATOM 3263 O O . ILE A 1 420 ? 2.497 1.916 12.705 1.00 97.25 420 ILE A O 1
ATOM 3267 N N . LYS A 1 421 ? 4.419 3.070 12.840 1.00 97.12 421 LYS A N 1
ATOM 3268 C CA . LYS A 1 421 ? 3.790 4.386 12.640 1.00 97.12 421 LYS A CA 1
ATOM 3269 C C . LYS A 1 421 ? 3.038 4.442 11.311 1.00 97.12 421 LYS A C 1
ATOM 3271 O O . LYS A 1 421 ? 1.876 4.856 11.278 1.00 97.12 421 LYS A O 1
ATOM 3276 N N . LYS A 1 422 ? 3.693 4.025 10.226 1.00 95.31 422 LYS A N 1
ATOM 3277 C CA . LYS A 1 422 ? 3.109 3.987 8.883 1.00 95.31 422 LYS A CA 1
ATOM 3278 C C . LYS A 1 422 ? 1.954 2.989 8.794 1.00 95.31 422 LYS A C 1
ATOM 3280 O O . LYS A 1 422 ? 0.933 3.325 8.205 1.00 95.31 422 LYS A O 1
ATOM 3285 N N . GLU A 1 423 ? 2.083 1.811 9.400 1.00 92.44 423 GLU A N 1
ATOM 3286 C CA . GLU A 1 423 ? 1.055 0.763 9.388 1.00 92.44 423 GLU A CA 1
ATOM 3287 C C . GLU A 1 423 ? -0.249 1.207 10.070 1.00 92.44 423 GLU A C 1
ATOM 3289 O O . GLU A 1 423 ? -1.322 1.107 9.467 1.00 92.44 423 GLU A O 1
ATOM 3294 N N . LEU A 1 424 ? -0.168 1.782 11.277 1.00 98.06 424 LEU A N 1
ATOM 3295 C CA . LEU A 1 424 ? -1.345 2.328 11.965 1.00 98.06 424 LEU A CA 1
ATOM 3296 C C . LEU A 1 424 ? -1.977 3.476 11.164 1.00 98.06 424 LEU A C 1
ATOM 3298 O O . LEU A 1 424 ? -3.201 3.557 11.049 1.00 98.06 424 LEU A O 1
ATOM 3302 N N . THR A 1 425 ? -1.148 4.351 10.586 1.00 96.00 425 THR A N 1
ATOM 3303 C CA . THR A 1 425 ? -1.610 5.498 9.786 1.00 96.00 425 THR A CA 1
ATOM 3304 C C . THR A 1 425 ? -2.355 5.029 8.537 1.00 96.00 425 THR A C 1
ATOM 3306 O O . THR A 1 425 ? -3.467 5.482 8.283 1.00 96.00 425 THR A O 1
ATOM 3309 N N . ALA A 1 426 ? -1.783 4.079 7.794 1.00 93.75 426 ALA A N 1
ATOM 3310 C CA . ALA A 1 426 ? -2.395 3.504 6.600 1.00 93.75 426 ALA A CA 1
ATOM 3311 C C . ALA A 1 426 ? -3.696 2.761 6.930 1.00 93.75 426 ALA A C 1
ATOM 3313 O O . ALA A 1 426 ? -4.695 2.936 6.238 1.00 93.75 426 ALA A O 1
ATOM 3314 N N . THR A 1 427 ? -3.712 1.986 8.019 1.00 93.19 427 THR A N 1
ATOM 3315 C CA . THR A 1 427 ? -4.916 1.276 8.476 1.00 93.19 427 THR A CA 1
ATOM 3316 C C . THR A 1 427 ? -6.031 2.254 8.835 1.00 93.19 427 THR A C 1
ATOM 3318 O O . THR A 1 427 ? -7.164 2.077 8.397 1.00 93.19 427 THR A O 1
ATOM 3321 N N . THR A 1 428 ? -5.704 3.316 9.574 1.00 97.38 428 THR A N 1
ATOM 3322 C CA . THR A 1 428 ? -6.666 4.354 9.969 1.00 97.38 428 THR A CA 1
ATOM 3323 C C . THR A 1 428 ? -7.203 5.105 8.746 1.00 97.38 428 THR A C 1
ATOM 3325 O O . THR A 1 428 ? -8.413 5.260 8.610 1.00 97.38 428 THR A O 1
ATOM 3328 N N . ALA A 1 429 ? -6.330 5.506 7.815 1.00 95.12 429 ALA A N 1
ATOM 3329 C CA . ALA A 1 429 ? -6.726 6.194 6.585 1.00 95.12 429 ALA A CA 1
ATOM 3330 C C . ALA A 1 429 ? -7.627 5.326 5.693 1.00 95.12 429 ALA A C 1
ATOM 3332 O O . ALA A 1 429 ? -8.624 5.818 5.173 1.00 95.12 429 ALA A O 1
ATOM 3333 N N . ARG A 1 430 ? -7.320 4.029 5.558 1.00 92.56 430 ARG A N 1
ATOM 3334 C CA . ARG A 1 430 ? -8.145 3.071 4.807 1.00 92.56 430 ARG A CA 1
ATOM 3335 C C . ARG A 1 430 ? -9.569 3.002 5.357 1.00 92.56 430 ARG A C 1
ATOM 3337 O O . ARG A 1 430 ? -10.530 3.070 4.605 1.00 92.56 430 ARG A O 1
ATOM 3344 N N . VAL A 1 431 ? -9.702 2.889 6.675 1.00 93.38 431 VAL A N 1
ATOM 3345 C CA . VAL A 1 431 ? -11.002 2.734 7.346 1.00 93.38 431 VAL A CA 1
ATOM 3346 C C . VAL A 1 431 ? -11.871 3.988 7.194 1.00 93.38 431 VAL A C 1
ATOM 3348 O O . VAL A 1 431 ? -13.080 3.872 7.024 1.00 93.38 431 VAL A O 1
ATOM 3351 N N . VAL A 1 432 ? -11.263 5.174 7.152 1.00 96.38 432 VAL A N 1
ATOM 3352 C CA . VAL A 1 432 ? -11.971 6.422 6.825 1.00 96.38 432 VAL A CA 1
ATOM 3353 C C . VAL A 1 432 ? -12.348 6.477 5.342 1.00 96.38 432 VAL A C 1
ATOM 3355 O O . VAL A 1 432 ? -13.519 6.628 5.009 1.00 96.38 432 VAL A O 1
ATOM 3358 N N . ASN A 1 433 ? -11.365 6.342 4.450 1.00 92.06 433 ASN A N 1
ATOM 3359 C CA . ASN A 1 433 ? -11.530 6.660 3.029 1.00 92.06 433 ASN A CA 1
ATOM 3360 C C . ASN A 1 433 ? -12.317 5.598 2.254 1.00 92.06 433 ASN A C 1
ATOM 3362 O O . ASN A 1 433 ? -13.028 5.932 1.313 1.00 92.06 433 ASN A O 1
ATOM 3366 N N . GLU A 1 434 ? -12.154 4.326 2.615 1.00 91.31 434 GLU A N 1
ATOM 3367 C CA . GLU A 1 434 ? -12.751 3.202 1.887 1.00 91.31 434 GLU A CA 1
ATOM 3368 C C . GLU A 1 434 ? -13.982 2.641 2.600 1.00 91.31 434 GLU A C 1
ATOM 3370 O O . GLU A 1 434 ? -14.908 2.191 1.933 1.00 91.31 434 GLU A O 1
ATOM 3375 N N . LEU A 1 435 ? -13.999 2.656 3.941 1.00 92.38 435 LEU A N 1
ATOM 3376 C CA . LEU A 1 435 ? -15.099 2.080 4.726 1.00 92.38 435 LEU A CA 1
ATOM 3377 C C . LEU A 1 435 ? -16.048 3.134 5.307 1.00 92.38 435 LEU A C 1
ATOM 3379 O O . LEU A 1 435 ? -17.091 2.760 5.832 1.00 92.38 435 LEU A O 1
ATOM 3383 N N . GLY A 1 436 ? -15.719 4.428 5.216 1.00 95.56 436 GLY A N 1
ATOM 3384 C CA . GLY A 1 436 ? -16.584 5.524 5.662 1.00 95.56 436 GLY A CA 1
ATOM 3385 C C . GLY A 1 436 ? -16.610 5.749 7.175 1.00 95.56 436 GLY A C 1
ATOM 3386 O O . GLY A 1 436 ? -17.531 6.390 7.680 1.00 95.56 436 GLY A O 1
ATOM 3387 N N . ALA A 1 437 ? -15.629 5.227 7.916 1.00 97.19 437 ALA A N 1
ATOM 3388 C CA . ALA A 1 437 ? -15.618 5.359 9.365 1.00 97.19 437 ALA A CA 1
ATOM 3389 C C . ALA A 1 437 ? -15.454 6.814 9.817 1.00 97.19 437 ALA A C 1
ATOM 3391 O O . ALA A 1 437 ? -14.564 7.536 9.365 1.00 97.19 437 ALA A O 1
ATOM 3392 N N . PHE A 1 438 ? -16.271 7.205 10.791 1.00 97.12 438 PHE A N 1
ATOM 3393 C CA . PHE A 1 438 ? -16.259 8.540 11.399 1.00 97.12 438 PHE A CA 1
ATOM 3394 C C . PHE A 1 438 ? -16.130 8.508 12.932 1.00 97.12 438 PHE A C 1
ATOM 3396 O O . PHE A 1 438 ? -16.194 9.548 13.586 1.00 97.12 438 PHE A O 1
ATOM 3403 N N . GLY A 1 439 ? -15.938 7.329 13.528 1.00 96.88 439 GLY A N 1
ATOM 3404 C CA . GLY A 1 439 ? -15.696 7.151 14.960 1.00 96.88 439 GLY A CA 1
ATOM 3405 C C . GLY A 1 439 ? -15.341 5.704 15.312 1.00 96.88 439 GLY A C 1
ATOM 3406 O O . GLY A 1 439 ? -15.208 4.867 14.423 1.00 96.88 439 GLY A O 1
ATOM 3407 N N . CYS A 1 440 ? -15.218 5.408 16.611 1.00 96.50 440 CYS A N 1
ATOM 3408 C CA . CYS A 1 440 ? -14.972 4.056 17.133 1.00 96.50 440 CYS A CA 1
ATOM 3409 C C . CYS A 1 440 ? -15.969 3.693 18.252 1.00 96.50 440 CYS A C 1
ATOM 3411 O O . CYS A 1 440 ? -16.224 4.547 19.111 1.00 96.50 440 CYS A O 1
ATOM 3413 N N . PRO A 1 441 ? -16.439 2.432 18.337 1.00 97.69 441 PRO A N 1
ATOM 3414 C CA . PRO A 1 441 ? -16.053 1.289 17.504 1.00 97.69 441 PRO A CA 1
ATOM 3415 C C . PRO A 1 441 ? -16.698 1.341 16.115 1.00 97.69 441 PRO A C 1
ATOM 3417 O O . PRO A 1 441 ? -17.800 1.866 15.954 1.00 97.69 441 PRO A O 1
ATOM 3420 N N . TRP A 1 442 ? -15.999 0.786 15.127 1.00 97.81 442 TRP A N 1
ATOM 3421 C CA . TRP A 1 442 ? -16.498 0.617 13.763 1.00 97.81 442 TRP A CA 1
ATOM 3422 C C . TRP A 1 442 ? -16.417 -0.850 13.362 1.00 97.81 442 TRP A C 1
ATOM 3424 O O . TRP A 1 442 ? -15.417 -1.513 13.646 1.00 97.81 442 TRP A O 1
ATOM 3434 N N . PHE A 1 443 ? -17.442 -1.348 12.683 1.00 97.25 443 PHE A N 1
ATOM 3435 C CA . PHE A 1 443 ? -17.511 -2.724 12.217 1.00 97.25 443 PHE A CA 1
ATOM 3436 C C . PHE A 1 443 ? -17.681 -2.777 10.709 1.00 97.25 443 PHE A C 1
ATOM 3438 O O . PHE A 1 443 ? -18.473 -2.026 10.147 1.00 97.25 443 PHE A O 1
ATOM 3445 N N . TRP A 1 444 ? -16.966 -3.698 10.070 1.00 95.12 444 TRP A N 1
ATOM 3446 C CA . TRP A 1 444 ? -17.227 -4.108 8.694 1.00 95.12 444 TRP A CA 1
ATOM 3447 C C . TRP A 1 444 ? -17.676 -5.563 8.711 1.00 95.12 444 TRP A C 1
ATOM 3449 O O . TRP A 1 444 ? -16.890 -6.464 9.020 1.00 95.12 444 TRP A O 1
ATOM 3459 N N . VAL A 1 445 ? -18.961 -5.789 8.460 1.00 94.69 445 VAL A N 1
ATOM 3460 C CA . VAL A 1 445 ? -19.595 -7.101 8.608 1.00 94.69 445 VAL A CA 1
ATOM 3461 C C . VAL A 1 445 ? -19.831 -7.682 7.230 1.00 94.69 445 VAL A C 1
ATOM 3463 O O . VAL A 1 445 ? -20.172 -6.951 6.312 1.00 94.69 445 VAL A O 1
ATOM 3466 N N . THR A 1 446 ? -19.611 -8.982 7.059 1.00 92.69 446 THR A N 1
ATOM 3467 C CA . THR A 1 446 ? -19.854 -9.706 5.808 1.00 92.69 446 THR A CA 1
ATOM 3468 C C . THR A 1 446 ? -20.740 -10.913 6.076 1.00 92.69 446 THR A C 1
ATOM 3470 O O . THR A 1 446 ? -20.397 -11.744 6.918 1.00 92.69 446 THR A O 1
ATOM 3473 N N . ASN A 1 447 ? -21.874 -11.001 5.387 1.00 90.56 447 ASN A N 1
ATOM 3474 C CA . ASN A 1 447 ? -22.835 -12.087 5.560 1.00 90.56 447 ASN A CA 1
ATOM 3475 C C . ASN A 1 447 ? -22.441 -13.348 4.766 1.00 90.56 447 ASN A C 1
ATOM 3477 O O . ASN A 1 447 ? -21.437 -13.363 4.049 1.00 90.56 447 ASN A O 1
ATOM 3481 N N . GLY A 1 448 ? -23.234 -14.416 4.895 1.00 83.12 448 GLY A N 1
ATOM 3482 C CA . GLY A 1 448 ? -22.984 -15.690 4.203 1.00 83.12 448 GLY A CA 1
ATOM 3483 C C . GLY A 1 448 ? -23.086 -15.610 2.673 1.00 83.12 448 GLY A C 1
ATOM 3484 O O . GLY A 1 448 ? -22.540 -16.460 1.977 1.00 83.12 448 GLY A O 1
ATOM 3485 N N . GLU A 1 449 ? -23.728 -14.569 2.135 1.00 85.44 449 GLU A N 1
ATOM 3486 C CA . GLU A 1 449 ? -23.796 -14.296 0.693 1.00 85.44 449 GLU A CA 1
ATOM 3487 C C . GLU A 1 449 ? -22.567 -13.522 0.177 1.00 85.44 449 GLU A C 1
ATOM 3489 O O . GLU A 1 449 ? -22.449 -13.253 -1.019 1.00 85.44 449 GLU A O 1
ATOM 3494 N N . GLY A 1 450 ? -21.652 -13.124 1.069 1.00 83.44 450 GLY A N 1
ATOM 3495 C CA . GLY A 1 450 ? -20.489 -12.305 0.738 1.00 83.44 450 GLY A CA 1
ATOM 3496 C C . GLY A 1 450 ? -20.794 -10.814 0.555 1.00 83.44 450 GLY A C 1
ATOM 3497 O O . GLY A 1 450 ? -19.920 -10.080 0.089 1.00 83.44 450 GLY A O 1
ATOM 3498 N N . LYS A 1 451 ? -21.997 -10.345 0.917 1.00 90.50 451 LYS A N 1
ATOM 3499 C CA . LYS A 1 451 ? -22.318 -8.910 0.986 1.00 90.50 451 LYS A CA 1
ATOM 3500 C C . LYS A 1 451 ? -21.709 -8.321 2.251 1.00 90.50 451 LYS A C 1
ATOM 3502 O O . LYS A 1 451 ? -21.738 -8.972 3.294 1.00 90.50 451 LYS A O 1
ATOM 3507 N N . SER A 1 452 ? -21.197 -7.094 2.169 1.00 92.44 452 SER A N 1
ATOM 3508 C CA . SER A 1 452 ? -20.602 -6.406 3.317 1.00 92.44 452 SER A CA 1
ATOM 3509 C C . SER A 1 452 ? -21.191 -5.022 3.544 1.00 92.44 452 SER A C 1
ATOM 3511 O O . SER A 1 452 ? -21.382 -4.281 2.580 1.00 92.44 452 SER A O 1
ATOM 3513 N N . GLU A 1 453 ? -21.402 -4.658 4.808 1.00 94.81 453 GLU A N 1
ATOM 3514 C CA . GLU A 1 453 ? -21.876 -3.327 5.194 1.00 94.81 453 GLU A CA 1
ATOM 3515 C C . GLU A 1 453 ? -21.293 -2.853 6.543 1.00 94.81 453 GLU A C 1
ATOM 3517 O O . GLU A 1 453 ? -20.820 -3.672 7.347 1.00 94.81 453 GLU A O 1
ATOM 3522 N N . PRO A 1 454 ? -21.252 -1.526 6.779 1.00 96.56 454 PRO A N 1
ATOM 3523 C CA . PRO A 1 454 ? -20.695 -0.963 7.999 1.00 96.56 454 PRO A CA 1
ATOM 3524 C C . PRO A 1 454 ? -21.708 -0.838 9.145 1.00 96.56 454 PRO A C 1
ATOM 3526 O O . PRO A 1 454 ? -22.859 -0.466 8.934 1.00 96.56 454 PRO A O 1
ATOM 3529 N N . PHE A 1 455 ? -21.230 -0.996 10.382 1.00 97.75 455 PHE A N 1
ATOM 3530 C CA . PHE A 1 455 ? -21.984 -0.687 11.604 1.00 97.75 455 PHE A CA 1
ATOM 3531 C C . PHE A 1 455 ? -21.133 0.149 12.564 1.00 97.75 455 PHE A C 1
ATOM 3533 O O . PHE A 1 455 ? -19.935 -0.087 12.718 1.00 97.75 455 PHE A O 1
ATOM 3540 N N . PHE A 1 456 ? -21.745 1.126 13.231 1.00 97.81 456 PHE A N 1
ATOM 3541 C CA . PHE A 1 456 ? -21.056 2.060 14.125 1.00 97.81 456 PHE A CA 1
ATOM 3542 C C . PHE A 1 456 ? -21.670 2.063 15.522 1.00 97.81 456 PHE A C 1
ATOM 3544 O O . PHE A 1 456 ? -22.887 2.173 15.654 1.00 97.81 456 PHE A O 1
ATOM 3551 N N . GLY A 1 457 ? -20.815 2.046 16.548 1.00 96.62 457 GLY A N 1
ATOM 3552 C CA . GLY A 1 457 ? -21.229 2.116 17.950 1.00 96.62 457 GLY A CA 1
ATOM 3553 C C . GLY A 1 457 ? -21.397 0.744 18.602 1.00 96.62 457 GLY A C 1
ATOM 3554 O O . GLY A 1 457 ? -21.425 -0.286 17.938 1.00 96.62 457 GLY A O 1
ATOM 3555 N N . SER A 1 458 ? -21.477 0.719 19.932 1.00 95.56 458 SER A N 1
ATOM 3556 C CA . SER A 1 458 ? -21.675 -0.512 20.715 1.00 95.56 458 SER A CA 1
ATOM 3557 C C . SER A 1 458 ? -23.151 -0.908 20.857 1.00 95.56 458 SER A C 1
ATOM 3559 O O . SER A 1 458 ? -23.475 -1.781 21.646 1.00 95.56 458 SER A O 1
ATOM 3561 N N . ASP A 1 459 ? -24.060 -0.257 20.137 1.00 94.50 45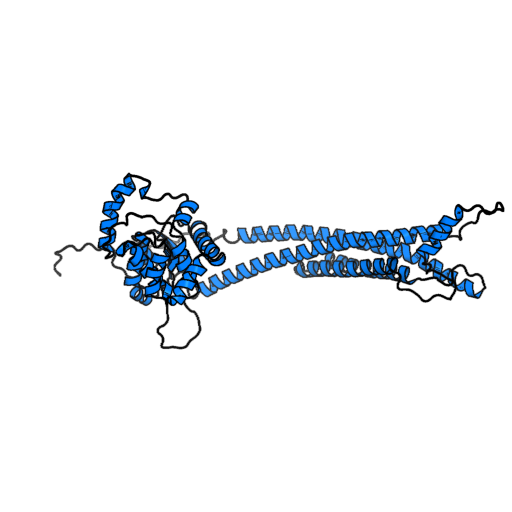9 ASP A N 1
ATOM 3562 C CA . ASP A 1 459 ? -25.517 -0.341 20.290 1.00 94.50 459 ASP A CA 1
ATOM 3563 C C . ASP A 1 459 ? -26.224 -0.813 18.998 1.00 94.50 459 ASP A C 1
ATOM 3565 O O . ASP A 1 459 ? -27.424 -0.597 18.814 1.00 94.50 459 ASP A O 1
ATOM 3569 N N . ARG A 1 460 ? -25.482 -1.451 18.080 1.00 95.31 460 ARG A N 1
ATOM 3570 C CA . ARG A 1 460 ? -25.970 -1.928 16.766 1.00 95.31 460 ARG A CA 1
ATOM 3571 C C . ARG A 1 460 ? -25.867 -3.440 16.561 1.00 95.31 460 ARG A C 1
ATOM 3573 O O . ARG A 1 460 ? -26.055 -3.913 15.446 1.00 95.31 460 ARG A O 1
ATOM 3580 N N . PHE A 1 461 ? -25.593 -4.204 17.618 1.00 93.94 461 PHE A N 1
ATOM 3581 C CA . PHE A 1 461 ? -25.383 -5.650 17.505 1.00 93.94 461 PHE A CA 1
ATOM 3582 C C . PHE A 1 461 ? -26.581 -6.402 16.919 1.00 93.94 461 PHE A C 1
ATOM 3584 O O . PHE A 1 461 ? -26.369 -7.280 16.099 1.00 93.94 461 PHE A O 1
ATOM 3591 N N . HIS A 1 462 ? -27.818 -6.028 17.255 1.00 92.31 462 HIS A N 1
ATOM 3592 C CA . HIS A 1 462 ? -29.014 -6.659 16.685 1.00 92.31 462 HIS A CA 1
ATOM 3593 C C . HIS A 1 462 ? -29.078 -6.513 15.161 1.00 92.31 462 HIS A C 1
ATOM 3595 O O . HIS A 1 462 ? -29.228 -7.514 14.476 1.00 92.31 462 HIS A O 1
ATOM 3601 N N . PHE A 1 463 ? -28.811 -5.320 14.618 1.00 94.94 463 PHE A N 1
ATOM 3602 C CA . PHE A 1 463 ? -28.719 -5.149 13.166 1.00 94.94 463 PHE A CA 1
ATOM 3603 C C . PHE A 1 463 ? -27.582 -5.978 12.547 1.00 94.94 463 PHE A C 1
ATOM 3605 O O . PHE A 1 463 ? -27.730 -6.503 11.448 1.00 94.94 463 PHE A O 1
ATOM 3612 N N . MET A 1 464 ? -26.451 -6.128 13.249 1.00 95.31 464 MET A N 1
ATOM 3613 C CA . MET A 1 464 ? -25.364 -7.005 12.793 1.00 95.31 464 MET A CA 1
ATOM 3614 C C . MET A 1 464 ? -25.801 -8.476 12.776 1.00 95.31 464 MET A C 1
ATOM 3616 O O . MET A 1 464 ? -25.421 -9.210 11.869 1.00 95.31 464 MET A O 1
ATOM 3620 N N . TRP A 1 465 ? -26.583 -8.914 13.765 1.00 94.25 465 TRP A N 1
ATOM 3621 C CA . TRP A 1 465 ? -27.123 -10.271 13.852 1.00 94.25 465 TRP A CA 1
ATOM 3622 C C . TRP A 1 465 ? -28.155 -10.544 12.762 1.00 94.25 465 TRP A C 1
ATOM 3624 O O . TRP A 1 465 ? -28.047 -11.580 12.109 1.00 94.25 465 TRP A O 1
ATOM 3634 N N . ASP A 1 466 ? -29.059 -9.597 12.502 1.00 93.31 466 ASP A N 1
ATOM 3635 C CA . ASP A 1 466 ? -30.007 -9.641 11.386 1.00 93.31 466 ASP A CA 1
ATOM 3636 C C . ASP A 1 466 ? -29.275 -9.743 10.041 1.00 93.31 466 ASP A C 1
ATOM 3638 O O . ASP A 1 466 ? -29.548 -10.642 9.246 1.00 93.31 466 ASP A O 1
ATOM 3642 N N . PHE A 1 467 ? -28.284 -8.876 9.799 1.00 94.88 467 PHE A N 1
ATOM 3643 C CA . PHE A 1 467 ? -27.507 -8.875 8.555 1.00 94.88 467 PHE A CA 1
ATOM 3644 C C . PHE A 1 467 ? -26.713 -10.171 8.347 1.00 94.88 467 PHE A C 1
ATOM 3646 O O . PHE A 1 467 ? -26.543 -10.646 7.223 1.00 94.88 467 PHE A O 1
ATOM 3653 N N . LEU A 1 468 ? -26.217 -10.754 9.439 1.00 92.19 468 LEU A N 1
ATOM 3654 C CA . LEU A 1 468 ? -25.546 -12.048 9.438 1.00 92.19 468 LEU A CA 1
ATOM 3655 C C . LEU A 1 468 ? -26.520 -13.231 9.442 1.00 92.19 468 LEU A C 1
ATOM 3657 O O . LEU A 1 468 ? -26.049 -14.368 9.410 1.00 92.19 468 LEU A O 1
ATOM 3661 N N . GLU A 1 469 ? -27.832 -13.006 9.497 1.00 92.25 469 GLU A N 1
ATOM 3662 C CA . GLU A 1 469 ? -28.858 -14.047 9.608 1.00 92.25 469 GLU A CA 1
ATOM 3663 C C . GLU A 1 469 ? -28.562 -15.009 10.773 1.00 92.25 469 GLU A C 1
ATOM 3665 O O . GLU A 1 469 ? -28.463 -16.232 10.606 1.00 92.25 469 GLU A O 1
ATOM 3670 N N . LEU A 1 470 ? -28.281 -14.453 11.952 1.00 89.56 470 LEU A N 1
ATOM 3671 C CA . LEU A 1 470 ? -28.066 -15.220 13.178 1.00 89.56 470 LEU A CA 1
ATOM 3672 C C . LEU A 1 470 ? -29.375 -15.331 13.961 1.00 89.56 470 LEU A C 1
ATOM 3674 O O . LEU A 1 470 ? -30.116 -14.356 14.040 1.00 89.56 470 LEU A O 1
ATOM 3678 N N . PRO A 1 471 ? -29.666 -16.475 14.599 1.00 88.94 471 PRO A N 1
ATOM 3679 C CA . PRO A 1 471 ? -30.788 -16.553 15.522 1.00 88.94 471 PRO A CA 1
ATOM 3680 C C . PRO A 1 471 ? -30.498 -15.695 16.764 1.00 88.94 471 PRO A C 1
ATOM 3682 O O . PRO A 1 471 ? -29.551 -15.973 17.499 1.00 88.94 471 PRO A O 1
ATOM 3685 N N . HIS A 1 472 ? -31.316 -14.671 17.018 1.00 88.12 472 HIS A N 1
ATOM 3686 C CA . HIS A 1 472 ? -31.238 -13.859 18.234 1.00 88.12 472 HIS A CA 1
ATOM 3687 C C . HIS A 1 472 ? -32.626 -13.445 18.743 1.00 88.12 472 HIS A C 1
ATOM 3689 O O . HIS A 1 472 ? -33.583 -13.331 17.981 1.00 88.12 472 HIS A O 1
ATOM 3695 N N . GLU A 1 473 ? -32.731 -13.200 20.050 1.00 82.12 473 GLU A N 1
ATOM 3696 C CA . GLU A 1 473 ? -33.887 -12.549 20.671 1.00 82.12 473 GLU A CA 1
ATOM 3697 C C . GLU A 1 473 ? -33.440 -11.142 21.098 1.00 82.12 473 GLU A C 1
ATOM 3699 O O . GLU A 1 473 ? -32.710 -11.014 22.073 1.00 82.12 473 GLU A O 1
ATOM 3704 N N . ASP A 1 474 ? -33.806 -10.115 20.321 1.00 70.56 474 ASP A N 1
ATOM 3705 C CA . ASP A 1 474 ? -33.368 -8.712 20.469 1.00 70.56 474 ASP A CA 1
ATOM 3706 C C . ASP A 1 474 ? -33.884 -8.023 21.763 1.00 70.56 474 ASP A C 1
ATOM 3708 O O . ASP A 1 474 ? -33.473 -8.361 22.870 1.00 70.56 474 ASP A O 1
ATOM 3712 N N . LEU A 1 475 ? -34.822 -7.070 21.673 1.00 71.88 475 LEU A N 1
ATOM 3713 C CA . LEU A 1 475 ? -35.338 -6.298 22.815 1.00 71.88 475 LEU A CA 1
ATOM 3714 C C . LEU A 1 475 ? -36.694 -6.826 23.303 1.00 71.88 475 LEU A C 1
ATOM 3716 O O . LEU A 1 475 ? -37.661 -6.078 23.471 1.00 71.88 475 LEU A O 1
ATOM 3720 N N . ARG A 1 476 ? -36.797 -8.145 23.504 1.00 77.56 476 ARG A N 1
ATOM 3721 C CA . ARG A 1 476 ? -38.067 -8.799 23.849 1.00 77.56 476 ARG A CA 1
ATOM 3722 C C . ARG A 1 476 ? -38.622 -8.296 25.188 1.00 77.56 476 ARG A C 1
ATOM 3724 O O . ARG A 1 476 ? -38.115 -8.630 26.259 1.00 77.56 476 ARG A O 1
ATOM 3731 N N . LEU A 1 477 ? -39.738 -7.566 25.122 1.00 71.94 477 LEU A N 1
ATOM 3732 C CA . LEU A 1 477 ? -40.509 -7.142 26.289 1.00 71.94 477 LEU A CA 1
ATOM 3733 C C . LEU A 1 477 ? -41.217 -8.348 26.919 1.00 71.94 477 LEU A C 1
ATOM 3735 O O . LEU A 1 477 ? -41.983 -9.059 26.263 1.00 71.94 477 LEU A O 1
ATOM 3739 N N . ARG A 1 478 ? -40.972 -8.582 28.208 1.00 72.31 478 ARG A N 1
ATOM 3740 C CA . ARG A 1 478 ? -41.699 -9.588 28.987 1.00 72.31 478 ARG A CA 1
ATOM 3741 C C . ARG A 1 478 ? -42.962 -8.948 29.553 1.00 72.31 478 ARG A C 1
ATOM 3743 O O . ARG A 1 478 ? -42.873 -8.002 30.327 1.00 72.31 478 ARG A O 1
ATOM 3750 N N . VAL A 1 479 ? -44.123 -9.469 29.169 1.00 75.56 479 VAL A N 1
ATOM 3751 C CA . VAL A 1 479 ? -45.406 -9.127 29.795 1.00 75.56 479 VAL A CA 1
ATOM 3752 C C . VAL A 1 479 ? -45.729 -10.246 30.774 1.00 75.56 479 VAL A C 1
ATOM 3754 O O . VAL A 1 479 ? -45.928 -11.389 30.360 1.00 75.56 479 VAL A O 1
ATOM 3757 N N . GLU A 1 480 ? -45.739 -9.951 32.070 1.00 56.84 480 GLU A N 1
ATOM 3758 C CA . GLU A 1 480 ? -46.238 -10.905 33.059 1.00 56.84 480 GLU A CA 1
ATOM 3759 C C . GLU A 1 480 ? -47.742 -11.124 32.819 1.00 56.84 480 GLU A C 1
ATOM 3761 O O . GLU A 1 480 ? -48.509 -10.164 32.793 1.00 56.84 480 GLU A O 1
ATOM 3766 N N . GLY A 1 481 ? -48.171 -12.380 32.611 1.00 64.38 481 GLY A N 1
ATOM 3767 C CA . GLY A 1 481 ? -49.593 -12.740 32.725 1.00 64.38 481 GLY A CA 1
ATOM 3768 C C . GLY A 1 481 ? -50.337 -13.322 31.515 1.00 64.38 481 GLY A C 1
ATOM 3769 O O . GLY A 1 481 ? -51.562 -13.261 31.511 1.00 64.38 481 GLY A O 1
ATOM 3770 N N . LYS A 1 482 ? -49.696 -13.956 30.522 1.00 46.38 482 LYS A N 1
ATOM 3771 C CA . LYS A 1 482 ? -50.425 -14.930 29.674 1.00 46.38 482 LYS A CA 1
ATOM 3772 C C . LYS A 1 482 ? -50.180 -16.347 30.179 1.00 46.38 482 LYS A C 1
ATOM 3774 O O . LYS A 1 482 ? -49.221 -17.007 29.787 1.00 46.38 482 LYS A O 1
ATOM 3779 N N . ALA A 1 483 ? -51.054 -16.776 31.091 1.00 49.22 483 ALA A N 1
ATOM 3780 C CA . ALA A 1 483 ? -51.229 -18.180 31.428 1.00 49.22 483 ALA A CA 1
ATOM 3781 C C . ALA A 1 483 ? -51.413 -18.986 30.134 1.00 49.22 483 ALA A C 1
ATOM 3783 O O . ALA A 1 483 ? -52.135 -18.559 29.232 1.00 49.22 483 ALA A O 1
ATOM 3784 N N . LYS A 1 484 ? -50.725 -20.129 30.046 1.00 44.81 484 LYS A N 1
ATOM 3785 C CA . LYS A 1 484 ? -50.974 -21.130 29.008 1.00 44.81 484 LYS A CA 1
ATOM 3786 C C . LYS A 1 484 ? -52.462 -21.494 29.052 1.00 44.81 484 LYS A C 1
ATOM 3788 O O . LYS A 1 484 ? -52.924 -21.966 30.090 1.00 44.81 484 LYS A O 1
ATOM 3793 N N . LEU A 1 485 ? -53.167 -21.264 27.950 1.00 41.06 485 LEU A N 1
ATOM 3794 C CA . LEU A 1 485 ? -54.420 -21.934 27.613 1.00 41.06 485 LEU A CA 1
ATOM 3795 C C . LEU A 1 485 ? -54.160 -22.773 26.371 1.00 41.06 485 LEU A C 1
ATOM 3797 O O . LEU A 1 485 ? -53.546 -22.215 25.429 1.00 41.06 485 LEU A O 1
#

Secondary structure (DSSP, 8-state):
--------------STTTHHHHHHHHHHHHHHHHHHHHHHHHHHHHHHHHHHHHHHHHHHHHHHHHHGGGGGGT---S-TTEE-HHHHHHHHHHHHHHHHHHHHHHHHHS--SS--HHHHHHHHHHHHHHHHHHHHHHHHHHHH-------TT-SSPEEHHHHHHHHHHHTT---SSS---PPPTTHHHHHHHHHHHHHHHHHHHHHHHHHHHHHHHHHHHHHHHHHHHHHHHHHHHHHHHHTTS--EEEEEEE-TT-HHHHHHHHHHHHTHHHHHHTTEES--PPPTT----S------EEE--HHHHHHHHT---GGGSHHHHHHHHHHHHHHHHHHT---PPPTTPSP-THHHHHHHHHHHHH-GGGHHHHHHHHHIIIIIS---TTSHHHHHHHHTTTS-HHHHHHHHHHHTSHHHHHHHHHHHHHHHHTT---SSSEEEEE-TTS-EEEEESTT-HHHHHHHTT-----S----TT----

Mean predicted aligned error: 17.74 Å

pLDDT: mean 83.58, std 18.44, range [29.3, 98.69]

Radius of gyration: 40.69 Å; Cα contacts (8 Å, |Δi|>4): 577; chains: 1; bounding box: 123×60×97 Å

Foldseek 3Di:
DDDDDDDDDDPPPDPDPVPVVVVVVVVLVVVLVVLLVVLLVLLVVQLVLLVLLLVLLVVLVVVCVVPCVCVVVVDHPDDQLEDAQLSVLLNVLSVLLNVLSVVLNVVSPDDDPDDCLQVSLVSLLVSLVSSLVSLCRSLCCNPVPPDDDGDPPDDHHDYSQNSLVVLVVQQPDQDPDNDRPHRPPCSVVSNVSNVSSSVSSVVSNVSSVVSNVSSVVSNVSVVVVVVVVVVVVVVVVCVVVCLVPPFWEKAWEAFLLDVLSVLLLLVCVVCVVVCVVVRYLQDDDDDPPDPDPDDDSFHRYAQAFQVLLQVLLVHDDQCVDVVSVVVCVVVVVVSCVVSVHDFDQAPPPPDRRLQLSLLLLVCSVPVRVCSSQLSVLSNCCVTVVSDRCVDLVSSLVSCVVPDPNVVSVVSNVSSPDPVSSVVNNVSNNCCCPPQVGNGPGKMWIAEPSRDTHIDHTSPCVVVSCVRNVHDDDPPDDDDPDDDDD

InterPro domains:
  IPR001853 DSBA-like thioredoxin domain [PF01323] (250-467)
  IPR036249 Thioredoxin-like superfamily [SSF52833] (246-469)
  IPR051924 Glutathione S-transferase Kappa/NadH [PTHR42943] (248-474)